Protein AF-A0A962ZQH9-F1 (afdb_monomer_lite)

pLDDT: mean 71.12, std 19.8, range [24.98, 97.38]

Foldseek 3Di:
DVVVVVPPPVLVVVVVVVVVLVVVLVPDDDPDDAQVVLVSLQVSLLVQLVVLVVLLVPDDPPSSLVSLCSNLVSLVVLLQRAKRKAAWAFFEEADDPPAQWNWDWCPDAQNWPFDFDFDQAFDWDQDQLPPPPPYPPDPPRRSRDHMIITGYGWTKTKGKDFPPDDDPDPDPPDDDDDDDPPPDDPPVPPPPPVPPVCSVVPPPPDRDIDIDGAFKTKMKMKIFTKDFCVVNVNPSVVVSVVVLVVSLVVVVVVVPCVPVSVVVVVVVVVVVVVCCVVVCVVVDDPVCVLVVVPPPPDDLVVSCVVPVDDSTIDGPPRMHMDIHIHHHWDQFAKDKDFQDADDAAEAPAAQFAFCVVCVVVRVVRIDIGDSSRADWDKAKPPHGPGTDGAPDWDKIKIKIWGQTQHDPVRDIHIDIDIHIYHYHHPDAWDKAQQPDDDDDDPDPDDDDDSDDIDTGDRNDRVPD

Sequence (464 aa):
MITRILASRGTGRLLHLVTAMLLALLTLQPALAGNDRYRQDIEQLRALHLIALPASIVTPPPFDKPAELTEYGSNIALKFVPTVVEPPPPVVVRPNNGSCAFRYMKYEHPLDPVFDVEDIFGFPLELPSDWGRLDDGAPGTGDEHAPSFFHYNSGSYVTVRRSLYEYEPDPEPWYPQQTRARLSGQEILFTNTNDRQDIIEGAYRTDTYEEFPVGTTALEWEAENKIDILFDVAFQPLIFIAEMKHAARAAAKAQKAKRFARNWGDLAVAWRRSIDQALWRAISRKSAEALGTLGLEVSADKLENATGQELTSWPTGTFNRVRQNFMVLDEIPPVVEMTQQPAPFEANTLGGEFGNRHFDELRGLLSVSDTCDRPVDIDSEPRGTRFWPVNQTTTLQWCGRDPGPNSATGGRNEACADINVQVVDTRPPLMLLPPGVNVISTAPANTLDVGRAGVFDVADPEVV

Structure (mmCIF, N/CA/C/O backbone):
data_AF-A0A962ZQH9-F1
#
_entry.id   AF-A0A962ZQH9-F1
#
loop_
_atom_site.group_PDB
_atom_site.id
_atom_site.type_symbol
_atom_site.label_atom_id
_atom_site.label_alt_id
_atom_site.label_comp_id
_atom_site.label_asym_id
_atom_site.label_entity_id
_atom_site.label_seq_id
_atom_site.pdbx_PDB_ins_code
_atom_site.Cartn_x
_atom_site.Cartn_y
_atom_site.Cartn_z
_atom_site.occupancy
_atom_site.B_iso_or_equiv
_atom_site.auth_seq_id
_atom_site.auth_comp_id
_atom_site.auth_asym_id
_atom_site.auth_atom_id
_atom_site.pdbx_PDB_model_num
ATOM 1 N N . MET A 1 1 ? 61.391 12.519 -45.607 1.00 37.19 1 MET A N 1
ATOM 2 C CA . MET A 1 1 ? 61.826 11.363 -44.781 1.00 37.19 1 MET A CA 1
ATOM 3 C C . MET A 1 1 ? 61.291 11.424 -43.341 1.00 37.19 1 MET A C 1
ATOM 5 O O . MET A 1 1 ? 61.086 10.372 -42.757 1.00 37.19 1 MET A O 1
ATOM 9 N N . ILE A 1 2 ? 60.951 12.608 -42.808 1.00 29.58 2 ILE A N 1
ATOM 10 C CA . ILE A 1 2 ? 60.372 12.795 -41.458 1.00 29.58 2 ILE A CA 1
ATOM 11 C C . ILE A 1 2 ? 58.874 12.408 -41.372 1.00 29.58 2 ILE A C 1
ATOM 13 O O . ILE A 1 2 ? 58.425 11.886 -40.359 1.00 29.58 2 ILE A O 1
ATOM 17 N N . THR A 1 3 ? 58.117 12.482 -42.469 1.00 31.69 3 THR A N 1
ATOM 18 C CA . THR A 1 3 ? 56.698 12.065 -42.543 1.00 31.69 3 THR A CA 1
ATOM 19 C C . THR A 1 3 ? 56.461 10.547 -42.551 1.00 31.69 3 THR A C 1
ATOM 21 O O . THR A 1 3 ? 55.335 10.101 -42.365 1.00 31.69 3 THR A O 1
ATOM 24 N N . ARG A 1 4 ? 57.503 9.718 -42.728 1.00 36.34 4 ARG A N 1
ATOM 25 C CA . ARG A 1 4 ? 57.382 8.243 -42.719 1.00 36.34 4 ARG A CA 1
ATOM 26 C C . ARG A 1 4 ? 57.595 7.602 -41.345 1.00 36.34 4 ARG A C 1
ATOM 28 O O . ARG A 1 4 ? 57.274 6.429 -41.183 1.00 36.34 4 ARG A O 1
ATOM 35 N N . ILE A 1 5 ? 58.104 8.348 -40.363 1.00 35.34 5 ILE A N 1
ATOM 36 C CA . ILE A 1 5 ? 58.405 7.818 -39.021 1.00 35.34 5 ILE A CA 1
ATOM 37 C C . ILE A 1 5 ? 57.219 8.004 -38.056 1.00 35.34 5 ILE A C 1
ATOM 39 O O . ILE A 1 5 ? 57.062 7.215 -37.128 1.00 35.34 5 ILE A O 1
ATOM 43 N N . LEU A 1 6 ? 56.307 8.944 -38.328 1.00 33.94 6 LEU A N 1
ATOM 44 C CA . LEU A 1 6 ? 55.113 9.164 -37.499 1.00 33.94 6 LEU A CA 1
ATOM 45 C C . LEU A 1 6 ? 53.958 8.179 -37.783 1.00 33.94 6 LEU A C 1
ATOM 47 O O . LEU A 1 6 ? 53.143 7.931 -36.902 1.00 33.94 6 LEU A O 1
ATOM 51 N N . ALA A 1 7 ? 53.921 7.532 -38.954 1.00 43.78 7 ALA A N 1
ATOM 52 C CA . ALA A 1 7 ? 52.800 6.668 -39.349 1.00 43.78 7 ALA A CA 1
ATOM 53 C C . ALA A 1 7 ? 52.867 5.211 -38.832 1.00 43.78 7 ALA A C 1
ATOM 55 O O . ALA A 1 7 ? 51.857 4.516 -38.867 1.00 43.78 7 ALA A O 1
ATOM 56 N N . SER A 1 8 ? 54.021 4.720 -38.352 1.00 42.66 8 SER A N 1
ATOM 57 C CA . SER A 1 8 ? 54.169 3.305 -37.932 1.00 42.66 8 SER A CA 1
ATOM 58 C C . SER A 1 8 ? 54.222 3.075 -36.418 1.00 42.66 8 SER A C 1
ATOM 60 O O . SER A 1 8 ? 54.066 1.940 -35.977 1.00 42.66 8 SER A O 1
ATOM 62 N N . ARG A 1 9 ? 54.410 4.128 -35.609 1.00 47.38 9 ARG A N 1
ATOM 63 C CA . ARG A 1 9 ? 54.442 4.034 -34.135 1.00 47.38 9 ARG A CA 1
ATOM 64 C C . ARG A 1 9 ? 53.185 4.575 -33.439 1.00 47.38 9 ARG A C 1
ATOM 66 O O . ARG A 1 9 ? 52.998 4.295 -32.259 1.00 47.38 9 ARG A O 1
ATOM 73 N N . GLY A 1 10 ? 52.325 5.315 -34.143 1.00 48.84 10 GLY A N 1
ATOM 74 C CA . GLY A 1 10 ? 51.102 5.900 -33.573 1.00 48.84 10 GLY A CA 1
ATOM 75 C C . GLY A 1 10 ? 49.907 4.941 -33.502 1.00 48.84 10 GLY A C 1
ATOM 76 O O . GLY A 1 10 ? 49.147 4.976 -32.540 1.00 48.84 10 GLY A O 1
ATOM 77 N N . THR A 1 11 ? 49.767 4.032 -34.469 1.00 50.53 11 THR A N 1
ATOM 78 C CA . THR A 1 11 ? 48.564 3.193 -34.627 1.00 50.53 11 THR A CA 1
ATOM 79 C C . THR A 1 11 ? 48.407 2.129 -33.539 1.00 50.53 11 THR A C 1
ATOM 81 O O . THR A 1 11 ? 47.304 1.920 -33.046 1.00 50.53 11 THR A O 1
ATOM 84 N N . GLY A 1 12 ? 49.504 1.503 -33.096 1.00 54.25 12 GLY A N 1
ATOM 85 C CA . GLY A 1 12 ? 49.467 0.539 -31.988 1.00 54.25 12 GLY A CA 1
ATOM 86 C C . GLY A 1 12 ? 49.140 1.182 -30.636 1.00 54.25 12 GLY A C 1
ATOM 87 O O . GLY A 1 12 ? 48.469 0.574 -29.810 1.00 54.25 12 GLY A O 1
ATOM 88 N N . ARG A 1 13 ? 49.556 2.440 -30.426 1.00 59.88 13 ARG A N 1
ATOM 89 C CA . ARG A 1 13 ? 49.249 3.186 -29.197 1.00 59.88 13 ARG A CA 1
ATOM 90 C C . ARG A 1 13 ? 47.788 3.614 -29.137 1.00 59.88 13 ARG A C 1
ATOM 92 O O . ARG A 1 13 ? 47.207 3.525 -28.066 1.00 59.88 13 ARG A O 1
ATOM 99 N N . LEU A 1 14 ? 47.199 4.019 -30.265 1.00 54.31 14 LEU A N 1
ATOM 100 C CA . LEU A 1 14 ? 45.781 4.376 -30.329 1.00 54.31 14 LEU A CA 1
ATOM 101 C C . LEU A 1 14 ? 44.891 3.158 -30.050 1.00 54.31 14 LEU A C 1
ATOM 103 O O . LEU A 1 14 ? 43.998 3.239 -29.216 1.00 54.31 14 LEU A O 1
ATOM 107 N N . LEU A 1 15 ? 45.186 2.010 -30.673 1.00 55.97 15 LEU A N 1
ATOM 108 C CA . LEU A 1 15 ? 44.431 0.780 -30.434 1.00 55.97 15 LEU A CA 1
ATOM 109 C C . LEU A 1 15 ? 44.540 0.334 -28.970 1.00 55.97 15 LEU A C 1
ATOM 111 O O . LEU A 1 15 ? 43.524 0.049 -28.354 1.00 55.97 15 LEU A O 1
ATOM 115 N N . HIS A 1 16 ? 45.742 0.341 -28.383 1.00 63.28 16 HIS A N 1
ATOM 116 C CA . HIS A 1 16 ? 45.920 0.007 -26.966 1.00 63.28 16 HIS A CA 1
ATOM 117 C C . HIS A 1 16 ? 45.280 1.021 -26.015 1.00 63.28 16 HIS A C 1
ATOM 119 O O . HIS A 1 16 ? 44.813 0.609 -24.962 1.00 63.28 16 HIS A O 1
ATOM 125 N N . LEU A 1 17 ? 45.209 2.305 -26.376 1.00 60.53 17 LEU A N 1
ATOM 126 C CA . LEU A 1 17 ? 44.474 3.313 -25.606 1.00 60.53 17 LEU A CA 1
ATOM 127 C C . LEU A 1 17 ? 42.967 3.056 -25.643 1.00 60.53 17 LEU A C 1
ATOM 129 O O . LEU A 1 17 ? 42.347 3.066 -24.589 1.00 60.53 17 LEU A O 1
ATOM 133 N N . VAL A 1 18 ? 42.396 2.749 -26.812 1.00 57.53 18 VAL A N 1
ATOM 134 C CA . VAL A 1 18 ? 40.970 2.400 -26.939 1.00 57.53 18 VAL A CA 1
ATOM 135 C C . VAL A 1 18 ? 40.659 1.106 -26.184 1.00 57.53 18 VAL A C 1
ATOM 137 O O . VAL A 1 18 ? 39.699 1.055 -25.423 1.00 57.53 18 VAL A O 1
ATOM 140 N N . THR A 1 19 ? 41.500 0.073 -26.315 1.00 63.12 19 THR A N 1
ATOM 141 C CA . THR A 1 19 ? 41.318 -1.189 -25.579 1.00 63.12 19 THR A CA 1
ATOM 142 C C . THR A 1 19 ? 41.485 -0.998 -24.072 1.00 63.12 19 THR A C 1
ATOM 144 O O . THR A 1 19 ? 40.696 -1.544 -23.313 1.00 63.12 19 THR A O 1
ATOM 147 N N . ALA A 1 20 ? 42.468 -0.213 -23.620 1.00 63.97 20 ALA A N 1
ATOM 148 C CA . ALA A 1 20 ? 42.668 0.075 -22.200 1.00 63.97 20 ALA A CA 1
ATOM 149 C C . ALA A 1 20 ? 41.550 0.951 -21.623 1.00 63.97 20 ALA A C 1
ATOM 151 O O . ALA A 1 20 ? 41.172 0.751 -20.477 1.00 63.97 20 ALA A O 1
ATOM 152 N N . MET A 1 21 ? 40.995 1.877 -22.409 1.00 62.31 21 MET A N 1
ATOM 153 C CA . MET A 1 21 ? 39.851 2.698 -22.016 1.00 62.31 21 MET A CA 1
ATOM 154 C C . MET A 1 21 ? 38.588 1.839 -21.874 1.00 62.31 21 MET A C 1
ATOM 156 O O . MET A 1 21 ? 37.932 1.919 -20.843 1.00 62.31 21 MET A O 1
ATOM 160 N N . LEU A 1 22 ? 38.315 0.943 -22.832 1.00 59.25 22 LEU A N 1
ATOM 161 C CA . LEU A 1 22 ? 37.240 -0.056 -22.736 1.00 59.25 22 LEU A CA 1
ATOM 162 C C . LEU A 1 22 ? 37.414 -0.973 -21.513 1.00 59.25 22 LEU A C 1
ATOM 164 O O . LEU A 1 22 ? 36.460 -1.212 -20.780 1.00 59.25 22 LEU A O 1
ATOM 168 N N . LEU A 1 23 ? 38.636 -1.450 -21.253 1.00 61.28 23 LEU A N 1
ATOM 169 C CA . LEU A 1 23 ? 38.935 -2.308 -20.099 1.00 61.28 23 LEU A CA 1
ATOM 170 C C . LEU A 1 23 ? 38.839 -1.553 -18.759 1.00 61.28 23 LEU A C 1
ATOM 172 O O . LEU A 1 23 ? 38.427 -2.129 -17.756 1.00 61.28 23 LEU A O 1
ATOM 176 N N . ALA A 1 24 ? 39.211 -0.271 -18.728 1.00 58.38 24 ALA A N 1
ATOM 177 C CA . ALA A 1 24 ? 39.093 0.583 -17.547 1.00 58.38 24 ALA A CA 1
ATOM 178 C C . ALA A 1 24 ? 37.627 0.923 -17.232 1.00 58.38 24 ALA A C 1
ATOM 180 O O . ALA A 1 24 ? 37.237 0.895 -16.068 1.00 58.38 24 ALA A O 1
ATOM 181 N N . LEU A 1 25 ? 36.804 1.163 -18.261 1.00 57.12 25 LEU A N 1
ATOM 182 C CA . LEU A 1 25 ? 35.353 1.349 -18.129 1.00 57.12 25 LEU A CA 1
ATOM 183 C C . LEU A 1 25 ? 34.664 0.098 -17.555 1.00 57.12 25 LEU A C 1
ATOM 185 O O . LEU A 1 25 ? 33.760 0.222 -16.740 1.00 57.12 25 LEU A O 1
ATOM 189 N N . LEU A 1 26 ? 35.150 -1.101 -17.896 1.00 57.41 26 LEU A N 1
ATOM 190 C CA . LEU A 1 26 ? 34.614 -2.380 -17.408 1.00 57.41 26 LEU A CA 1
ATOM 191 C C . LEU A 1 26 ? 35.054 -2.774 -15.982 1.00 57.41 26 LEU A C 1
ATOM 193 O O . LEU A 1 26 ? 34.497 -3.717 -15.426 1.00 57.41 26 LEU A O 1
ATOM 197 N N . THR A 1 27 ? 36.072 -2.132 -15.393 1.00 58.81 27 THR A N 1
ATOM 198 C CA . THR A 1 27 ? 36.715 -2.603 -14.140 1.00 58.81 27 THR A CA 1
ATOM 199 C C . THR A 1 27 ? 36.489 -1.699 -12.927 1.00 58.81 27 THR A C 1
ATOM 201 O O . THR A 1 27 ? 36.888 -2.054 -11.819 1.00 58.81 27 THR A O 1
ATOM 204 N N . LEU A 1 28 ? 35.825 -0.557 -13.106 1.00 48.25 28 LEU A N 1
ATOM 205 C CA . LEU A 1 28 ? 35.567 0.435 -12.062 1.00 48.25 28 LEU A CA 1
ATOM 206 C C . LEU A 1 28 ? 34.069 0.686 -11.937 1.00 48.25 28 LEU A C 1
ATOM 208 O O . LEU A 1 28 ? 33.564 1.726 -12.354 1.00 48.25 28 LEU A O 1
ATOM 212 N N . GLN A 1 29 ? 33.359 -0.260 -11.331 1.00 56.59 29 GLN A N 1
ATOM 213 C CA . GLN A 1 29 ? 32.023 0.025 -10.833 1.00 56.59 29 GLN A CA 1
ATOM 214 C C . GLN A 1 29 ? 31.900 -0.430 -9.375 1.00 56.59 29 GLN A C 1
ATOM 216 O O . GLN A 1 29 ? 32.129 -1.608 -9.081 1.00 56.59 29 GLN A O 1
ATOM 221 N N . PRO A 1 30 ? 31.591 0.487 -8.435 1.00 56.28 30 PRO A N 1
ATOM 222 C CA . PRO A 1 30 ? 31.101 0.080 -7.127 1.00 56.28 30 PRO A CA 1
ATOM 223 C C . PRO A 1 30 ? 29.804 -0.720 -7.307 1.00 56.28 30 PRO A C 1
ATOM 225 O O . PRO A 1 30 ? 29.146 -0.629 -8.342 1.00 56.28 30 PRO A O 1
ATOM 228 N N . ALA A 1 31 ? 29.430 -1.512 -6.303 1.00 58.34 31 ALA A N 1
ATOM 229 C CA . ALA A 1 31 ? 28.167 -2.243 -6.304 1.00 58.34 31 ALA A CA 1
ATOM 230 C C . ALA A 1 31 ? 26.984 -1.266 -6.154 1.00 58.34 31 ALA A C 1
ATOM 232 O O . ALA A 1 31 ? 26.411 -1.138 -5.076 1.00 58.34 31 ALA A O 1
ATOM 233 N N . LEU A 1 32 ? 26.653 -0.534 -7.219 1.00 71.38 32 LEU A N 1
ATOM 234 C CA . LEU A 1 32 ? 25.395 0.195 -7.324 1.00 71.38 32 LEU A CA 1
ATOM 235 C C . LEU A 1 32 ? 24.271 -0.809 -7.599 1.00 71.38 32 LEU A C 1
ATOM 237 O O . LEU A 1 32 ? 24.466 -1.810 -8.294 1.00 71.38 32 LEU A O 1
ATOM 241 N N . ALA A 1 33 ? 23.091 -0.542 -7.049 1.00 76.88 33 ALA A N 1
ATOM 242 C CA . ALA A 1 33 ? 21.889 -1.339 -7.257 1.00 76.88 33 ALA A CA 1
ATOM 243 C C . ALA A 1 33 ? 20.783 -0.463 -7.860 1.00 76.88 33 ALA A C 1
ATOM 245 O O . ALA A 1 33 ? 20.739 0.739 -7.614 1.00 76.88 33 ALA A O 1
ATOM 246 N N . GLY A 1 34 ? 19.895 -1.069 -8.651 1.00 89.00 34 GLY A N 1
ATOM 247 C CA . GLY A 1 34 ? 18.752 -0.379 -9.253 1.00 89.00 34 GLY A CA 1
ATOM 248 C C . GLY A 1 34 ? 19.142 0.736 -10.231 1.00 89.00 34 GLY A C 1
ATOM 249 O O . GLY A 1 34 ? 20.111 0.615 -10.982 1.00 89.00 34 GLY A O 1
ATOM 250 N N . ASN A 1 35 ? 18.371 1.825 -10.209 1.00 91.44 35 ASN A N 1
ATOM 251 C CA . ASN A 1 35 ? 18.458 2.934 -11.162 1.00 91.44 35 ASN A CA 1
ATOM 252 C C . ASN A 1 35 ? 19.827 3.615 -11.229 1.00 91.44 35 ASN A C 1
ATOM 254 O O . ASN A 1 35 ? 20.255 3.981 -12.320 1.00 91.44 35 ASN A O 1
ATOM 258 N N . ASP A 1 36 ? 20.533 3.760 -10.106 1.00 90.88 36 ASP A N 1
ATOM 259 C CA . ASP A 1 36 ? 21.842 4.428 -10.087 1.00 90.88 36 ASP A CA 1
ATOM 260 C C . ASP A 1 36 ? 22.872 3.673 -10.930 1.00 90.88 36 ASP A C 1
ATOM 262 O O . ASP A 1 36 ? 23.673 4.277 -11.649 1.00 90.88 36 ASP A O 1
ATOM 266 N N . ARG A 1 37 ? 22.808 2.336 -10.895 1.00 89.31 37 ARG A N 1
ATOM 267 C CA . ARG A 1 37 ? 23.650 1.481 -11.731 1.00 89.31 37 ARG A CA 1
ATOM 268 C C . ARG A 1 37 ? 23.309 1.656 -13.205 1.00 89.31 37 ARG A C 1
ATOM 270 O O . ARG A 1 37 ? 24.207 1.892 -14.006 1.00 89.31 37 ARG A O 1
ATOM 277 N N . TYR A 1 38 ? 22.024 1.581 -13.553 1.00 90.88 38 TYR A N 1
ATOM 278 C CA . TYR A 1 38 ? 21.580 1.730 -14.940 1.00 90.88 38 TYR A CA 1
ATOM 279 C C . TYR A 1 38 ? 21.940 3.106 -15.501 1.00 90.88 38 TYR A C 1
ATOM 281 O O . TYR A 1 38 ? 22.443 3.200 -16.616 1.00 90.88 38 TYR A O 1
ATOM 289 N N . ARG A 1 39 ? 21.797 4.170 -14.702 1.00 90.94 39 ARG A N 1
ATOM 290 C CA . ARG A 1 39 ? 22.208 5.527 -15.079 1.00 90.94 39 ARG A CA 1
ATOM 291 C C . ARG A 1 39 ? 23.710 5.603 -15.360 1.00 90.94 39 ARG A C 1
ATOM 293 O O . ARG A 1 39 ? 24.110 6.191 -16.362 1.00 90.94 39 ARG A O 1
ATOM 300 N N . GLN A 1 40 ? 24.540 4.989 -14.514 1.00 89.19 40 GLN A N 1
ATOM 301 C CA . GLN A 1 40 ? 25.986 4.932 -14.739 1.00 89.19 40 GLN A CA 1
ATOM 302 C C . GLN A 1 40 ? 26.338 4.153 -16.016 1.00 89.19 40 GLN A C 1
ATOM 304 O O . GLN A 1 40 ? 27.163 4.626 -16.800 1.00 89.19 40 GLN A O 1
ATOM 309 N N . ASP A 1 41 ? 25.714 2.993 -16.234 1.00 88.00 41 ASP A N 1
ATOM 310 C CA . ASP A 1 41 ? 25.924 2.156 -17.422 1.00 88.00 41 ASP A CA 1
ATOM 311 C C . ASP A 1 41 ? 25.536 2.906 -18.709 1.00 88.00 41 ASP A C 1
ATOM 313 O O . ASP A 1 41 ? 26.308 2.928 -19.675 1.00 88.00 41 ASP A O 1
ATOM 317 N N . ILE A 1 42 ? 24.385 3.592 -18.697 1.00 89.50 42 ILE A N 1
ATOM 318 C CA . ILE A 1 42 ? 23.919 4.438 -19.805 1.00 89.50 42 ILE A CA 1
ATOM 319 C C . ILE A 1 42 ? 24.921 5.563 -20.077 1.00 89.50 42 ILE A C 1
ATOM 321 O O . ILE A 1 42 ? 25.354 5.717 -21.215 1.00 89.50 42 ILE A O 1
ATOM 325 N N . GLU A 1 43 ? 25.349 6.323 -19.064 1.00 88.88 43 GLU A N 1
ATOM 326 C CA . GLU A 1 43 ? 26.282 7.445 -19.259 1.00 88.88 43 GLU A CA 1
ATOM 327 C C . GLU A 1 43 ? 27.664 6.992 -19.756 1.00 88.88 43 GLU A C 1
ATOM 329 O O . GLU A 1 43 ? 28.278 7.654 -20.597 1.00 88.88 43 GLU A O 1
ATOM 334 N N . GLN A 1 44 ? 28.158 5.840 -19.295 1.00 88.25 44 GLN A N 1
ATOM 335 C CA . GLN A 1 44 ? 29.426 5.277 -19.767 1.00 88.25 44 GLN A CA 1
ATOM 336 C C . GLN A 1 44 ? 29.362 4.874 -21.242 1.00 88.25 44 GLN A C 1
ATOM 338 O O . GLN A 1 44 ? 30.255 5.225 -22.023 1.00 88.25 44 GLN A O 1
ATOM 343 N N . LEU A 1 45 ? 28.310 4.154 -21.639 1.00 88.00 45 LEU A N 1
ATOM 344 C CA . LEU A 1 45 ? 28.127 3.743 -23.028 1.00 88.00 45 LEU A CA 1
ATOM 345 C C . LEU A 1 45 ? 27.798 4.931 -23.936 1.00 88.00 45 LEU A C 1
ATOM 347 O O . LEU A 1 45 ? 28.303 4.994 -25.056 1.00 88.00 45 LEU A O 1
ATOM 351 N N . ARG A 1 46 ? 27.041 5.912 -23.439 1.00 87.31 46 ARG A N 1
ATOM 352 C CA . ARG A 1 46 ? 26.786 7.186 -24.115 1.00 87.31 46 ARG A CA 1
ATOM 353 C C . ARG A 1 46 ? 28.076 7.953 -24.368 1.00 87.31 46 ARG A C 1
ATOM 355 O O . ARG A 1 46 ? 28.303 8.399 -25.488 1.00 87.31 46 ARG A O 1
ATOM 362 N N . ALA A 1 47 ? 28.939 8.103 -23.364 1.00 87.31 47 ALA A N 1
ATOM 363 C CA . ALA A 1 47 ? 30.223 8.780 -23.533 1.00 87.31 47 ALA A CA 1
ATOM 364 C C . ALA A 1 47 ? 31.089 8.071 -24.584 1.00 87.31 47 ALA A C 1
ATOM 366 O O . ALA A 1 47 ? 31.709 8.723 -25.426 1.00 87.31 47 ALA A O 1
ATOM 367 N N . LEU A 1 48 ? 31.092 6.735 -24.573 1.00 85.75 48 LEU A N 1
ATOM 368 C CA . LEU A 1 48 ? 31.785 5.935 -25.578 1.00 85.75 48 LEU A CA 1
ATOM 369 C C . LEU A 1 48 ? 31.211 6.172 -26.984 1.00 85.75 48 LEU A C 1
ATOM 371 O O . LEU A 1 48 ? 31.981 6.412 -27.915 1.00 85.75 48 LEU A O 1
ATOM 375 N N . HIS A 1 49 ? 29.884 6.168 -27.123 1.00 84.50 49 HIS A N 1
ATOM 376 C CA . HIS A 1 49 ? 29.181 6.434 -28.377 1.00 84.50 49 HIS A CA 1
ATOM 377 C C . HIS A 1 49 ? 29.482 7.844 -28.914 1.00 84.50 49 HIS A C 1
ATOM 379 O O . HIS A 1 49 ? 29.926 7.995 -30.052 1.00 84.50 49 HIS A O 1
ATOM 385 N N . LEU A 1 50 ? 29.357 8.873 -28.069 1.00 83.75 50 LEU A N 1
ATOM 386 C CA . LEU A 1 50 ? 29.603 10.278 -28.418 1.00 83.75 50 LEU A CA 1
ATOM 387 C C . LEU A 1 50 ? 31.062 10.581 -28.778 1.00 83.75 50 LEU A C 1
ATOM 389 O O . LEU A 1 50 ? 31.311 11.517 -29.533 1.00 83.75 50 LEU A O 1
ATOM 393 N N . ILE A 1 51 ? 32.034 9.829 -28.252 1.00 85.44 51 ILE A N 1
ATOM 394 C CA . ILE A 1 51 ? 33.446 9.947 -28.654 1.00 85.44 51 ILE A CA 1
ATOM 395 C C . ILE A 1 51 ? 33.693 9.207 -29.974 1.00 85.44 51 ILE A C 1
ATOM 397 O O . ILE A 1 51 ? 34.449 9.686 -30.824 1.00 85.44 51 ILE A O 1
ATOM 401 N N . ALA A 1 52 ? 33.071 8.040 -30.148 1.00 84.56 52 ALA A N 1
ATOM 402 C CA . ALA A 1 52 ? 33.257 7.193 -31.317 1.00 84.56 52 ALA A CA 1
ATOM 403 C C . ALA A 1 52 ? 32.634 7.790 -32.589 1.00 84.56 52 ALA A C 1
ATOM 405 O O . ALA A 1 52 ? 33.275 7.753 -33.637 1.00 84.56 52 ALA A O 1
ATOM 406 N N . LEU A 1 53 ? 31.456 8.410 -32.487 1.00 83.62 53 LEU A N 1
ATOM 407 C CA . LEU A 1 53 ? 30.727 9.007 -33.610 1.00 83.62 53 LEU A CA 1
ATOM 408 C C . LEU A 1 53 ? 31.511 10.106 -34.370 1.00 83.62 53 LEU A C 1
ATOM 410 O O . LEU A 1 53 ? 31.676 10.015 -35.583 1.00 83.62 53 LEU A O 1
ATOM 414 N N . PRO A 1 54 ? 32.062 11.159 -33.739 1.00 77.38 54 PRO A N 1
ATOM 415 C CA . PRO A 1 54 ? 32.867 12.133 -34.471 1.00 77.38 54 PRO A CA 1
ATOM 416 C C . PRO A 1 54 ? 34.173 11.510 -34.970 1.00 77.38 54 PRO A C 1
ATOM 418 O O . PRO A 1 54 ? 34.649 11.872 -36.046 1.00 77.38 54 PRO A O 1
ATOM 421 N N . ALA A 1 55 ? 34.753 10.564 -34.220 1.00 78.69 55 ALA A N 1
ATOM 422 C CA . ALA A 1 55 ? 35.969 9.872 -34.627 1.00 78.69 55 ALA A CA 1
ATOM 423 C C . ALA A 1 55 ? 35.758 9.010 -35.884 1.00 78.69 55 ALA A C 1
ATOM 425 O O . ALA A 1 55 ? 36.677 8.953 -36.707 1.00 78.69 55 ALA A O 1
ATOM 426 N N . SER A 1 56 ? 34.581 8.398 -36.067 1.00 77.88 56 SER A N 1
ATOM 427 C CA . SER A 1 56 ? 34.237 7.659 -37.288 1.00 77.88 56 SER A CA 1
ATOM 428 C C . SER A 1 56 ? 34.118 8.590 -38.494 1.00 77.88 56 SER A C 1
ATOM 430 O O . SER A 1 56 ? 34.643 8.275 -39.557 1.00 77.88 56 SER A O 1
ATOM 432 N N . ILE A 1 57 ? 33.556 9.788 -38.313 1.00 78.69 57 ILE A N 1
ATOM 433 C CA . ILE A 1 57 ? 33.364 10.767 -39.396 1.00 78.69 57 ILE A CA 1
ATOM 434 C C . ILE A 1 57 ? 34.683 11.423 -39.845 1.00 78.69 57 ILE A C 1
ATOM 436 O O . ILE A 1 57 ? 34.910 11.616 -41.041 1.00 78.69 57 ILE A O 1
ATOM 440 N N . VAL A 1 58 ? 35.555 11.820 -38.909 1.00 78.94 58 VAL A N 1
ATOM 441 C CA . VAL A 1 58 ? 36.753 12.625 -39.248 1.00 78.94 58 VAL A CA 1
ATOM 442 C C . VAL A 1 58 ? 37.965 11.790 -39.650 1.00 78.94 58 VAL A C 1
ATOM 444 O O . VAL A 1 58 ? 38.912 12.315 -40.246 1.00 78.94 58 VAL A O 1
ATOM 447 N N . THR A 1 59 ? 37.982 10.505 -39.300 1.00 76.00 59 THR A N 1
ATOM 448 C CA . THR A 1 59 ? 39.142 9.654 -39.552 1.00 76.00 59 THR A CA 1
ATOM 449 C C . THR A 1 59 ? 39.088 9.109 -40.982 1.00 76.00 59 THR A C 1
ATOM 451 O O . THR A 1 59 ? 38.083 8.541 -41.385 1.00 76.00 59 THR A O 1
ATOM 454 N N . PRO A 1 60 ? 40.152 9.241 -41.797 1.00 76.69 60 PRO A N 1
ATOM 455 C CA . PRO A 1 60 ? 40.117 8.724 -43.157 1.00 76.69 60 PRO A CA 1
ATOM 456 C C . PRO A 1 60 ? 40.116 7.185 -43.164 1.00 76.69 60 PRO A C 1
ATOM 458 O O . PRO A 1 60 ? 40.863 6.563 -42.392 1.00 76.69 60 PRO A O 1
ATOM 461 N N . PRO A 1 61 ? 39.393 6.555 -44.105 1.00 76.06 61 PRO A N 1
ATOM 462 C CA . PRO A 1 61 ? 39.459 5.116 -44.298 1.00 76.06 61 PRO A CA 1
ATOM 463 C C . PRO A 1 61 ? 40.901 4.628 -44.517 1.00 76.06 61 PRO A C 1
ATOM 465 O O . PRO A 1 61 ? 41.655 5.262 -45.268 1.00 76.06 61 PRO A O 1
ATOM 468 N N . PRO A 1 62 ? 41.328 3.496 -43.919 1.00 72.31 62 PRO A N 1
ATOM 469 C CA . PRO A 1 62 ? 40.549 2.517 -43.141 1.00 72.31 62 PRO A CA 1
ATOM 470 C C . PRO A 1 62 ? 40.650 2.695 -41.609 1.00 72.31 62 PRO A C 1
ATOM 472 O O . PRO A 1 62 ? 40.469 1.729 -40.865 1.00 72.31 62 PRO A O 1
ATOM 475 N N . PHE A 1 63 ? 41.086 3.862 -41.129 1.00 73.62 63 PHE A N 1
ATOM 476 C CA . PHE A 1 63 ? 41.328 4.092 -39.700 1.00 73.62 63 PHE A CA 1
ATOM 477 C C . PHE A 1 63 ? 40.060 4.519 -38.933 1.00 73.62 63 PHE A C 1
ATOM 479 O O . PHE A 1 63 ? 40.085 4.518 -37.707 1.00 73.62 63 PHE A O 1
ATOM 486 N N . ASP A 1 64 ? 38.981 4.833 -39.651 1.00 75.06 64 ASP A N 1
ATOM 487 C CA . ASP A 1 64 ? 37.592 5.038 -39.201 1.00 75.06 64 ASP A CA 1
ATOM 488 C C . ASP A 1 64 ? 36.959 3.783 -38.581 1.00 75.06 64 ASP A C 1
ATOM 490 O O . ASP A 1 64 ? 36.217 3.871 -37.605 1.00 75.06 64 ASP A O 1
ATOM 494 N N . LYS A 1 65 ? 37.297 2.592 -39.092 1.00 77.38 65 LYS A N 1
ATOM 495 C CA . LYS A 1 65 ? 36.597 1.336 -38.758 1.00 77.38 65 LYS A CA 1
ATOM 496 C C . LYS A 1 65 ? 36.560 0.957 -37.272 1.00 77.38 65 LYS A C 1
ATOM 498 O O . LYS A 1 65 ? 35.519 0.480 -36.827 1.00 77.38 65 LYS A O 1
ATOM 503 N N . PRO A 1 66 ? 37.624 1.144 -36.468 1.00 78.75 66 PRO A N 1
ATOM 504 C CA . PRO A 1 66 ? 37.533 0.936 -35.025 1.00 78.75 66 PRO A CA 1
ATOM 505 C C . PRO A 1 66 ? 36.550 1.892 -34.340 1.00 78.75 66 PRO A C 1
ATOM 507 O O . PRO A 1 66 ? 35.888 1.482 -33.390 1.00 78.75 66 PRO A O 1
ATOM 510 N N . ALA A 1 67 ? 36.458 3.141 -34.807 1.00 78.38 67 ALA A N 1
ATOM 511 C CA . ALA A 1 67 ? 35.532 4.122 -34.260 1.00 78.38 67 ALA A CA 1
ATOM 512 C C . ALA A 1 67 ? 34.087 3.771 -34.640 1.00 78.38 67 ALA A C 1
ATOM 514 O O . ALA A 1 67 ? 33.262 3.669 -33.745 1.00 78.38 67 ALA A O 1
ATOM 515 N N . GLU A 1 68 ? 33.812 3.432 -35.903 1.00 79.81 68 GLU A N 1
ATOM 516 C CA . GLU A 1 68 ? 32.485 2.949 -36.339 1.00 79.81 68 GLU A CA 1
ATOM 517 C C . GLU A 1 68 ? 32.036 1.698 -35.575 1.00 79.81 68 GLU A C 1
ATOM 519 O O . GLU A 1 68 ? 30.905 1.611 -35.112 1.00 79.81 68 GLU A O 1
ATOM 524 N N . LEU A 1 69 ? 32.931 0.719 -35.395 1.00 80.00 69 LEU A N 1
ATOM 525 C CA . LEU A 1 69 ? 32.603 -0.494 -34.646 1.00 80.00 69 LEU A CA 1
ATOM 526 C C . LEU A 1 69 ? 32.306 -0.188 -33.171 1.00 80.00 69 LEU A C 1
ATOM 528 O O . LEU A 1 69 ? 31.462 -0.844 -32.565 1.00 80.00 69 LEU A O 1
ATOM 532 N N . THR A 1 70 ? 33.009 0.787 -32.594 1.00 81.06 70 THR A N 1
ATOM 533 C CA . THR A 1 70 ? 32.792 1.223 -31.209 1.00 81.06 70 THR A CA 1
ATOM 534 C C . THR A 1 70 ? 31.479 1.990 -31.079 1.00 81.06 70 THR A C 1
ATOM 536 O O . THR A 1 70 ? 30.728 1.749 -30.139 1.00 81.06 70 THR A O 1
ATOM 539 N N . GLU A 1 71 ? 31.172 2.870 -32.030 1.00 84.44 71 GLU A N 1
ATOM 540 C CA . GLU A 1 71 ? 29.909 3.606 -32.119 1.00 84.44 71 GLU A CA 1
ATOM 541 C C . GLU A 1 71 ? 28.723 2.638 -32.236 1.00 84.44 71 GLU A C 1
ATOM 543 O O . GLU A 1 71 ? 27.815 2.677 -31.407 1.00 84.44 71 GLU A O 1
ATOM 548 N N . TYR A 1 72 ? 28.783 1.711 -33.195 1.00 81.12 72 TYR A N 1
ATOM 549 C CA . TYR A 1 72 ? 27.777 0.670 -33.392 1.00 81.12 72 TYR A CA 1
ATOM 550 C C . TYR A 1 72 ? 27.635 -0.225 -32.156 1.00 81.12 72 TYR A C 1
ATOM 552 O O . TYR A 1 72 ? 26.540 -0.439 -31.645 1.00 81.12 72 TYR A O 1
ATOM 560 N N . GLY A 1 73 ? 28.756 -0.738 -31.643 1.00 79.81 73 GLY A N 1
ATOM 561 C CA . GLY A 1 73 ? 28.759 -1.641 -30.496 1.00 79.81 73 GLY A CA 1
ATOM 562 C C . GLY A 1 73 ? 28.217 -0.986 -29.228 1.00 79.81 73 GLY A C 1
ATOM 563 O O . GLY A 1 73 ? 27.478 -1.630 -28.489 1.00 79.81 73 GLY A O 1
ATOM 564 N N . SER A 1 74 ? 28.544 0.287 -28.991 1.00 82.06 74 SER A N 1
ATOM 565 C CA . SER A 1 74 ? 28.003 1.053 -27.862 1.00 82.06 74 SER A CA 1
ATOM 566 C C . SER A 1 74 ? 26.516 1.355 -28.030 1.00 82.06 74 SER A C 1
ATOM 568 O O . SER A 1 74 ? 25.785 1.197 -27.060 1.00 82.06 74 SER A O 1
ATOM 570 N N . ASN A 1 75 ? 26.049 1.678 -29.243 1.00 83.44 75 ASN A N 1
ATOM 571 C CA . ASN A 1 75 ? 24.623 1.846 -29.538 1.00 83.44 75 ASN A CA 1
ATOM 572 C C . ASN A 1 75 ? 23.818 0.568 -29.240 1.00 83.44 75 ASN A C 1
ATOM 574 O O . ASN A 1 75 ? 22.824 0.593 -28.520 1.00 83.44 75 ASN A O 1
ATOM 578 N N . ILE A 1 76 ? 24.286 -0.582 -29.733 1.00 81.06 76 ILE A N 1
ATOM 579 C CA . ILE A 1 76 ? 23.637 -1.866 -29.446 1.00 81.06 76 ILE A CA 1
ATOM 580 C C . ILE A 1 76 ? 23.712 -2.193 -27.953 1.00 81.06 76 ILE A C 1
ATOM 582 O O . ILE A 1 76 ? 22.722 -2.632 -27.379 1.00 81.06 76 ILE A O 1
ATOM 586 N N . ALA A 1 77 ? 24.854 -1.961 -27.300 1.00 82.44 77 ALA A N 1
ATOM 587 C CA . ALA A 1 77 ? 24.991 -2.206 -25.867 1.00 82.44 77 ALA A CA 1
ATOM 588 C C . ALA A 1 77 ? 24.012 -1.359 -25.037 1.00 82.44 77 ALA A C 1
ATOM 590 O O . ALA A 1 77 ? 23.417 -1.892 -24.104 1.00 82.44 77 ALA A O 1
ATOM 591 N N . LEU A 1 78 ? 23.792 -0.090 -25.405 1.00 84.12 78 LEU A N 1
ATOM 592 C CA . LEU A 1 78 ? 22.821 0.799 -24.754 1.00 84.12 78 LEU A CA 1
ATOM 593 C C . LEU A 1 78 ? 21.411 0.205 -24.760 1.00 84.12 78 LEU A C 1
ATOM 595 O O . LEU A 1 78 ? 20.727 0.249 -23.740 1.00 84.12 78 LEU A O 1
ATOM 599 N N . LYS A 1 79 ? 21.005 -0.440 -25.859 1.00 82.75 79 LYS A N 1
ATOM 600 C CA . LYS A 1 79 ? 19.688 -1.094 -25.991 1.00 82.75 79 LYS A CA 1
ATOM 601 C C . LYS A 1 79 ? 19.479 -2.242 -25.010 1.00 82.75 79 LYS A C 1
ATOM 603 O O . LYS A 1 79 ? 18.343 -2.534 -24.638 1.00 82.75 79 LYS A O 1
ATOM 608 N N . PHE A 1 80 ? 20.565 -2.844 -24.531 1.00 84.81 80 PHE A N 1
ATOM 609 C CA . PHE A 1 80 ? 20.539 -3.906 -23.528 1.00 84.81 80 PHE A CA 1
ATOM 610 C C . PHE A 1 80 ? 20.753 -3.417 -22.089 1.00 84.81 80 PHE A C 1
ATOM 612 O O . PHE A 1 80 ? 20.722 -4.248 -21.180 1.00 84.81 80 PHE A O 1
ATOM 619 N N . VAL A 1 81 ? 20.933 -2.111 -21.856 1.00 86.75 81 VAL A N 1
ATOM 620 C CA . VAL A 1 81 ? 20.934 -1.531 -20.503 1.00 86.75 81 VAL A CA 1
ATOM 621 C C . VAL A 1 81 ? 19.516 -1.094 -20.142 1.00 86.75 81 VAL A C 1
ATOM 623 O O . VAL A 1 81 ? 18.972 -0.273 -20.878 1.00 86.75 81 VAL A O 1
ATOM 626 N N . PRO A 1 82 ? 18.908 -1.595 -19.049 1.00 90.31 82 PRO A N 1
ATOM 627 C CA . PRO A 1 82 ? 17.543 -1.228 -18.680 1.00 90.31 82 PRO A CA 1
ATOM 628 C C . PRO A 1 82 ? 17.341 0.286 -18.562 1.00 90.31 82 PRO A C 1
ATOM 630 O O . PRO A 1 82 ? 18.207 0.992 -18.045 1.00 90.31 82 PRO A O 1
ATOM 633 N N . THR A 1 83 ? 16.183 0.772 -19.005 1.00 87.75 83 THR A N 1
ATOM 634 C CA . THR A 1 83 ? 15.765 2.167 -18.807 1.00 87.75 83 THR A CA 1
ATOM 635 C C . THR A 1 83 ? 15.690 2.520 -17.333 1.00 87.75 83 THR A C 1
ATOM 637 O O . THR A 1 83 ? 15.181 1.756 -16.517 1.00 87.75 83 THR A O 1
ATOM 640 N N . VAL A 1 84 ? 16.199 3.695 -16.972 1.00 90.19 84 VAL A N 1
ATOM 641 C CA . VAL A 1 84 ? 16.015 4.247 -15.630 1.00 90.19 84 VAL A CA 1
ATOM 642 C C . VAL A 1 84 ? 14.570 4.717 -15.519 1.00 90.19 84 VAL A C 1
ATOM 644 O O . VAL A 1 84 ? 14.128 5.523 -16.333 1.00 90.19 84 VAL A O 1
ATOM 647 N N . VAL A 1 85 ? 13.852 4.200 -14.522 1.00 88.44 85 VAL A N 1
ATOM 648 C CA . VAL A 1 85 ? 12.444 4.526 -14.265 1.00 88.44 85 VAL A CA 1
ATOM 649 C C . VAL A 1 85 ? 12.336 5.127 -12.882 1.00 88.44 85 VAL A C 1
ATOM 651 O O . VAL A 1 85 ? 12.547 4.427 -11.894 1.00 88.44 85 VAL A O 1
ATOM 654 N N . GLU A 1 86 ? 12.010 6.404 -12.780 1.00 89.56 86 GLU A N 1
ATOM 655 C CA . GLU A 1 86 ? 11.733 7.037 -11.496 1.00 89.56 86 GLU A CA 1
ATOM 656 C C . GLU A 1 86 ? 10.220 7.198 -11.372 1.00 89.56 86 GLU A C 1
ATOM 658 O O . GLU A 1 86 ? 9.639 8.016 -12.089 1.00 89.56 86 GLU A O 1
ATOM 663 N N . PRO A 1 87 ? 9.554 6.396 -10.520 1.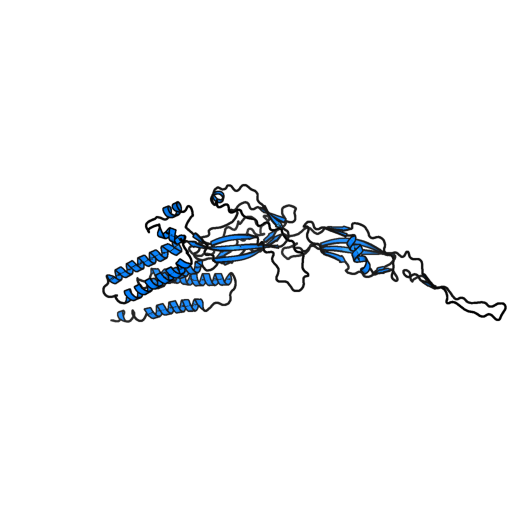00 86.00 87 PRO A N 1
ATOM 664 C CA . PRO A 1 87 ? 8.126 6.544 -10.324 1.00 86.00 87 PRO A CA 1
ATOM 665 C C . PRO A 1 87 ? 7.838 7.909 -9.694 1.00 86.00 87 PRO A C 1
ATOM 667 O O . PRO A 1 87 ? 8.697 8.465 -8.996 1.00 86.00 87 PRO A O 1
ATOM 670 N N . PRO A 1 88 ? 6.619 8.430 -9.868 1.00 84.25 88 PRO A N 1
ATOM 671 C CA . PRO A 1 88 ? 6.229 9.631 -9.165 1.00 84.25 88 PRO A CA 1
ATOM 672 C C . PRO A 1 88 ? 6.161 9.385 -7.648 1.00 84.25 88 PRO A C 1
ATOM 674 O O . PRO A 1 88 ? 6.189 8.232 -7.192 1.00 84.25 88 PRO A O 1
ATOM 677 N N . PRO A 1 89 ? 6.088 10.454 -6.832 1.00 86.31 89 PRO A N 1
ATOM 678 C CA . PRO A 1 89 ? 5.938 10.325 -5.388 1.00 86.31 89 PRO A CA 1
ATOM 679 C C . PRO A 1 89 ? 4.739 9.443 -5.004 1.00 86.31 89 PRO A C 1
ATOM 681 O O . PRO A 1 89 ? 3.797 9.309 -5.789 1.00 86.31 89 PRO A O 1
ATOM 684 N N . PRO A 1 90 ? 4.740 8.825 -3.809 1.00 86.94 90 PRO A N 1
ATOM 685 C CA . PRO A 1 90 ? 3.597 8.056 -3.334 1.00 86.94 90 PRO A CA 1
ATOM 686 C C . PRO A 1 90 ? 2.301 8.863 -3.408 1.00 86.94 90 PRO A C 1
ATOM 688 O O . PRO A 1 90 ? 2.267 10.024 -2.999 1.00 86.94 90 PRO A O 1
ATOM 691 N N . VAL A 1 91 ? 1.244 8.228 -3.904 1.00 85.88 91 VAL A N 1
ATOM 692 C CA . VAL A 1 91 ? -0.074 8.853 -4.044 1.00 85.88 91 VAL A CA 1
ATOM 693 C C . VAL A 1 91 ? -0.916 8.484 -2.833 1.00 85.88 91 VAL A C 1
ATOM 695 O O . VAL A 1 91 ? -0.952 7.320 -2.428 1.00 85.88 91 VAL A O 1
ATOM 698 N N . VAL A 1 92 ? -1.581 9.478 -2.245 1.00 88.00 92 VAL A N 1
ATOM 699 C CA . VAL A 1 92 ? -2.480 9.301 -1.103 1.00 88.00 92 VAL A CA 1
ATOM 700 C C . VAL A 1 92 ? -3.831 9.891 -1.467 1.00 88.00 92 VAL A C 1
ATOM 702 O O . VAL A 1 92 ? -3.938 11.092 -1.698 1.00 88.00 92 VAL A O 1
ATOM 705 N N . VAL A 1 93 ? -4.858 9.048 -1.501 1.00 89.38 93 VAL A N 1
ATOM 706 C CA . VAL A 1 93 ? -6.217 9.429 -1.893 1.00 89.38 93 VAL A CA 1
ATOM 707 C C . VAL A 1 93 ? -7.234 9.038 -0.834 1.00 89.38 93 VAL A C 1
ATOM 709 O O . VAL A 1 93 ? -7.009 8.156 -0.003 1.00 89.38 93 VAL A O 1
ATOM 712 N N . ARG A 1 94 ? -8.392 9.692 -0.891 1.00 91.19 94 ARG A N 1
ATOM 713 C CA . ARG A 1 94 ? -9.570 9.351 -0.092 1.00 91.19 94 ARG A CA 1
ATOM 714 C C . ARG A 1 94 ? -10.557 8.535 -0.921 1.00 91.19 94 ARG A C 1
ATOM 716 O O . ARG A 1 94 ? -10.642 8.763 -2.127 1.00 91.19 94 ARG A O 1
ATOM 723 N N . PRO A 1 95 ? -11.344 7.637 -0.311 1.00 91.31 95 PRO A N 1
ATOM 724 C CA . PRO A 1 95 ? -12.415 6.944 -1.014 1.00 91.31 95 PRO A CA 1
ATOM 725 C C . PRO A 1 95 ? -13.393 7.942 -1.656 1.00 91.31 95 PRO A C 1
ATOM 727 O O . PRO A 1 95 ? -13.811 8.909 -1.020 1.00 91.31 95 PRO A O 1
ATOM 730 N N . ASN A 1 96 ? -13.764 7.724 -2.920 1.00 89.00 96 ASN A N 1
ATOM 731 C CA . ASN A 1 96 ? -14.508 8.705 -3.731 1.00 89.00 96 ASN A CA 1
ATOM 732 C C . ASN A 1 96 ? -15.931 8.258 -4.117 1.00 89.00 96 ASN A C 1
ATOM 734 O O . ASN A 1 96 ? -16.641 8.975 -4.819 1.00 89.00 96 ASN A O 1
ATOM 738 N N . ASN A 1 97 ? -16.366 7.076 -3.681 1.00 84.38 97 ASN A N 1
ATOM 739 C CA . ASN A 1 97 ? -17.619 6.455 -4.124 1.00 84.38 97 ASN A CA 1
ATOM 740 C C . ASN A 1 97 ? -18.586 6.122 -2.970 1.00 84.38 97 ASN A C 1
ATOM 742 O O . ASN A 1 97 ? -19.535 5.363 -3.169 1.00 84.38 97 ASN A O 1
ATOM 746 N N . GLY A 1 98 ? -18.338 6.655 -1.768 1.00 81.44 98 GLY A N 1
ATOM 747 C CA . GLY A 1 98 ? -19.113 6.340 -0.561 1.00 81.44 98 GLY A CA 1
ATOM 748 C C . GLY A 1 98 ? -18.936 4.903 -0.050 1.00 81.44 98 GLY A C 1
ATOM 749 O O . GLY A 1 98 ? -19.642 4.502 0.869 1.00 81.44 98 GLY A O 1
ATOM 750 N N . SER A 1 99 ? -18.017 4.133 -0.637 1.00 84.50 99 SER A N 1
ATOM 751 C CA . SER A 1 99 ? -17.541 2.847 -0.124 1.00 84.50 99 SER A CA 1
ATOM 752 C C . SER A 1 99 ? -16.088 2.983 0.335 1.00 84.50 99 SER A C 1
ATOM 754 O O . SER A 1 99 ? -15.455 4.006 0.090 1.00 84.50 99 SER A O 1
ATOM 756 N N . CYS A 1 100 ? -15.531 1.942 0.946 1.00 89.81 100 CYS A N 1
ATOM 757 C CA . CYS A 1 100 ? -14.131 1.891 1.374 1.00 89.81 100 CYS A CA 1
ATOM 758 C C . CYS A 1 100 ? -13.160 1.544 0.243 1.00 89.81 100 CYS A C 1
ATOM 760 O O . CYS A 1 100 ? -12.275 0.693 0.377 1.00 89.81 100 CYS A O 1
ATOM 762 N N . ALA A 1 101 ? -13.355 2.194 -0.898 1.00 90.56 101 ALA A N 1
ATOM 763 C CA . ALA A 1 101 ? -12.512 2.047 -2.062 1.00 90.56 101 ALA A CA 1
ATOM 764 C C . ALA A 1 101 ? -12.419 3.365 -2.831 1.00 90.56 101 ALA A C 1
ATOM 766 O O . ALA A 1 101 ? -13.361 4.157 -2.896 1.00 90.56 101 ALA A O 1
ATOM 767 N N . PHE A 1 102 ? -11.274 3.571 -3.462 1.00 89.81 102 PHE A N 1
ATOM 768 C CA . PHE A 1 102 ? -11.104 4.582 -4.486 1.00 89.81 102 PHE A CA 1
ATOM 769 C C . PHE A 1 102 ? -11.419 3.963 -5.850 1.00 89.81 102 PHE A C 1
ATOM 771 O O . PHE A 1 102 ? -10.792 2.981 -6.253 1.00 89.81 102 PHE A O 1
ATOM 778 N N . ARG A 1 103 ? -12.402 4.522 -6.559 1.00 87.38 103 ARG A N 1
ATOM 779 C CA . ARG A 1 103 ? -12.682 4.186 -7.959 1.00 87.38 103 ARG A CA 1
ATOM 780 C C . ARG A 1 103 ? -11.820 5.046 -8.858 1.00 87.38 103 ARG A C 1
ATOM 782 O O . ARG A 1 103 ? -12.090 6.236 -9.015 1.00 87.38 103 ARG A O 1
ATOM 789 N N . TYR A 1 104 ? -10.840 4.414 -9.481 1.00 81.62 104 TYR A N 1
ATOM 790 C CA . TYR A 1 104 ? -10.079 5.004 -10.565 1.00 81.62 104 TYR A CA 1
ATOM 791 C C . TYR A 1 104 ? -10.824 4.772 -11.880 1.00 81.62 104 TYR A C 1
ATOM 793 O O . TYR A 1 104 ? -11.156 3.635 -12.231 1.00 81.62 104 TYR A O 1
ATOM 801 N N . MET A 1 105 ? -11.142 5.850 -12.593 1.00 71.06 105 MET A N 1
ATOM 802 C CA . MET A 1 105 ? -11.779 5.748 -13.900 1.00 71.06 105 MET A CA 1
ATOM 803 C C . MET A 1 105 ? -10.703 5.439 -14.937 1.00 71.06 105 MET A C 1
ATOM 805 O O . MET A 1 105 ? -9.786 6.226 -15.128 1.00 71.06 105 MET A O 1
ATOM 809 N N . LYS A 1 106 ? -10.830 4.314 -15.646 1.00 67.88 106 LYS A N 1
ATOM 810 C CA . LYS A 1 106 ? -9.852 3.912 -16.670 1.00 67.88 106 LYS A CA 1
ATOM 811 C C . LYS A 1 106 ? -9.965 4.733 -17.974 1.00 67.88 106 LYS A C 1
ATOM 813 O O . LYS A 1 106 ? -9.286 4.434 -18.951 1.00 67.88 106 LYS A O 1
ATOM 818 N N . TYR A 1 107 ? -10.850 5.735 -18.013 1.00 50.88 107 TYR A N 1
ATOM 819 C CA . TYR A 1 107 ? -11.096 6.579 -19.183 1.00 50.88 107 TYR A CA 1
ATOM 820 C C . TYR A 1 107 ? -10.106 7.727 -19.254 1.00 50.88 107 TYR A C 1
ATOM 822 O O . TYR A 1 107 ? -10.234 8.683 -18.504 1.00 50.88 107 TYR A O 1
ATOM 830 N N . GLU A 1 108 ? -9.176 7.607 -20.197 1.00 47.59 108 GLU A N 1
ATOM 831 C CA . GLU A 1 108 ? -8.857 8.615 -21.231 1.00 47.59 108 GLU A CA 1
ATOM 832 C C . GLU A 1 108 ? -7.615 8.207 -22.041 1.00 47.59 108 GLU A C 1
ATOM 834 O O . GLU A 1 108 ? -7.352 8.766 -23.105 1.00 47.59 108 GLU A O 1
ATOM 839 N N . HIS A 1 109 ? -6.926 7.138 -21.629 1.00 48.12 109 HIS A N 1
ATOM 840 C CA . HIS A 1 109 ? -5.785 6.580 -22.348 1.00 48.12 109 HIS A CA 1
ATOM 841 C C . HIS A 1 109 ? -5.963 5.073 -22.606 1.00 48.12 109 HIS A C 1
ATOM 843 O O . HIS A 1 109 ? -6.614 4.391 -21.811 1.00 48.12 109 HIS A O 1
ATOM 849 N N . PRO A 1 110 ? -5.458 4.546 -23.744 1.00 48.03 110 PRO A N 1
ATOM 850 C CA . PRO A 1 110 ? -5.566 3.130 -24.094 1.00 48.03 110 PRO A CA 1
ATOM 851 C C . PRO A 1 110 ? -5.130 2.243 -22.923 1.00 48.03 110 PRO A C 1
ATOM 853 O O . PRO A 1 110 ? -4.199 2.575 -22.195 1.00 48.03 110 PRO A O 1
ATOM 856 N N . LEU A 1 111 ? -5.851 1.128 -22.741 1.00 43.09 111 LEU A N 1
ATOM 857 C CA . LEU A 1 111 ? -5.857 0.263 -21.547 1.00 43.09 111 LEU A CA 1
ATOM 858 C C . LEU A 1 111 ? -4.487 -0.295 -21.129 1.00 43.09 111 LEU A C 1
ATOM 860 O O . LEU A 1 111 ? -4.390 -0.821 -20.021 1.00 43.09 111 LEU A O 1
ATOM 864 N N . ASP A 1 112 ? -3.480 -0.137 -21.980 1.00 50.38 112 ASP A N 1
ATOM 865 C CA . ASP A 1 112 ? -2.073 -0.139 -21.631 1.00 50.38 112 ASP A CA 1
ATOM 866 C C . ASP A 1 112 ? -1.478 1.168 -22.189 1.00 50.38 112 ASP A C 1
ATOM 868 O O . ASP A 1 112 ? -1.453 1.326 -23.417 1.00 50.38 112 ASP A O 1
ATOM 872 N N . PRO A 1 113 ? -1.003 2.118 -21.360 1.00 51.59 113 PRO A N 1
ATOM 873 C CA . PRO A 1 113 ? -0.254 3.276 -21.837 1.00 51.59 113 PRO A CA 1
ATOM 874 C C . PRO A 1 113 ? 1.139 2.822 -22.288 1.00 51.59 113 PRO A C 1
ATOM 876 O O . PRO A 1 113 ? 2.163 3.193 -21.720 1.00 51.59 113 PRO A O 1
ATOM 879 N N . VAL A 1 114 ? 1.166 1.976 -23.315 1.00 54.97 114 VAL A N 1
ATOM 880 C CA . VAL A 1 114 ? 2.344 1.600 -24.076 1.00 54.97 114 VAL A CA 1
ATOM 881 C C . VAL A 1 114 ? 2.704 2.823 -24.902 1.00 54.97 114 VAL A C 1
ATOM 883 O O . VAL A 1 114 ? 2.380 2.931 -26.084 1.00 54.97 114 VAL A O 1
ATOM 886 N N . PHE A 1 115 ? 3.320 3.799 -24.246 1.00 61.91 115 PHE A N 1
ATOM 887 C CA . PHE A 1 115 ? 3.904 4.927 -24.940 1.00 61.91 115 PHE A CA 1
ATOM 888 C C . PHE A 1 115 ? 5.121 4.417 -25.698 1.00 61.91 115 PHE A C 1
ATOM 890 O O . PHE A 1 115 ? 6.012 3.802 -25.113 1.00 61.91 115 PHE A O 1
ATOM 897 N N . ASP A 1 116 ? 5.123 4.630 -27.011 1.00 65.31 116 ASP A N 1
ATOM 898 C CA . ASP A 1 116 ? 6.325 4.488 -27.814 1.00 65.31 116 ASP A CA 1
ATOM 899 C C . ASP A 1 116 ? 7.104 5.791 -27.734 1.00 65.31 116 ASP A C 1
ATOM 901 O O . ASP A 1 116 ? 6.691 6.815 -28.280 1.00 65.31 116 ASP A O 1
ATOM 905 N N . VAL A 1 117 ? 8.190 5.763 -26.977 1.00 64.81 117 VAL A N 1
ATOM 906 C CA . VAL A 1 117 ? 8.999 6.944 -26.716 1.00 64.81 117 VAL A CA 1
ATOM 907 C C . VAL A 1 117 ? 10.344 6.723 -27.363 1.00 64.81 117 VAL A C 1
ATOM 909 O O . VAL A 1 117 ? 11.157 5.982 -26.820 1.00 64.81 117 VAL A O 1
ATOM 912 N N . GLU A 1 118 ? 10.582 7.361 -28.502 1.00 66.38 118 GLU A N 1
ATOM 913 C CA . GLU A 1 118 ? 11.876 7.326 -29.174 1.00 66.38 118 GLU A CA 1
ATOM 914 C C . GLU A 1 118 ? 12.662 8.602 -28.876 1.00 66.38 118 GLU A C 1
ATOM 916 O O . GLU A 1 118 ? 12.272 9.697 -29.282 1.00 66.38 118 GLU A O 1
ATOM 921 N N . ASP A 1 119 ? 13.808 8.456 -28.209 1.00 64.38 119 ASP A N 1
ATOM 922 C CA . ASP A 1 119 ? 14.791 9.529 -28.109 1.00 64.38 119 ASP A CA 1
ATOM 923 C C . ASP A 1 119 ? 16.114 9.128 -28.764 1.00 64.38 119 ASP A C 1
ATOM 925 O O . ASP A 1 119 ? 16.956 8.433 -28.190 1.00 64.38 119 ASP A O 1
ATOM 929 N N . ILE A 1 120 ? 16.303 9.628 -29.983 1.00 57.59 120 ILE A N 1
ATOM 930 C CA . ILE A 1 120 ? 17.502 9.430 -30.805 1.00 57.59 120 ILE A CA 1
ATOM 931 C C . ILE A 1 120 ? 18.746 10.070 -30.156 1.00 57.59 120 ILE A C 1
ATOM 933 O O . ILE A 1 120 ? 19.877 9.655 -30.412 1.00 57.59 120 ILE A O 1
ATOM 937 N N . PHE A 1 121 ? 18.566 11.080 -29.304 1.00 57.00 121 PHE A N 1
ATOM 938 C CA . PHE A 1 121 ? 19.645 11.859 -28.694 1.00 57.00 121 PHE A CA 1
ATOM 939 C C . PHE A 1 121 ? 19.827 11.593 -27.193 1.00 57.00 121 PHE A C 1
ATOM 941 O O . PHE A 1 121 ? 20.787 12.104 -26.604 1.00 57.00 121 PHE A O 1
ATOM 948 N N . GLY A 1 122 ? 18.946 10.784 -26.597 1.00 55.03 122 GLY A N 1
ATOM 949 C CA . GLY A 1 122 ? 18.978 10.366 -25.198 1.00 55.03 122 GLY A CA 1
ATOM 950 C C . GLY A 1 122 ? 18.957 11.513 -24.200 1.00 55.03 122 GLY A C 1
ATOM 951 O O . GLY A 1 122 ? 19.744 11.546 -23.246 1.00 55.03 122 GLY A O 1
ATOM 952 N N . PHE A 1 123 ? 18.104 12.492 -24.464 1.00 58.62 123 PHE A N 1
ATOM 953 C CA . PHE A 1 123 ? 17.636 13.413 -23.454 1.00 58.62 123 PHE A CA 1
ATOM 954 C C . PHE A 1 123 ? 16.700 12.675 -22.475 1.00 58.62 123 PHE A C 1
ATOM 956 O O . PHE A 1 123 ? 16.033 11.703 -22.825 1.00 58.62 123 PHE A O 1
ATOM 963 N N . PRO A 1 124 ? 16.662 13.094 -21.201 1.00 57.56 124 PRO A N 1
ATOM 964 C CA . PRO A 1 124 ? 15.586 12.670 -20.318 1.00 57.56 124 PRO A CA 1
ATOM 965 C C . PRO A 1 124 ? 14.264 13.122 -20.936 1.00 57.56 124 PRO A C 1
ATOM 967 O O . PRO A 1 124 ? 14.094 14.308 -21.232 1.00 57.56 124 PRO A O 1
ATOM 970 N N . LEU A 1 125 ? 13.357 12.173 -21.154 1.00 63.06 125 LEU A N 1
ATOM 971 C CA . LEU A 1 125 ? 12.052 12.466 -21.716 1.00 63.06 125 LEU A CA 1
ATOM 972 C C . LEU A 1 125 ? 11.049 12.490 -20.571 1.00 63.06 125 LEU A C 1
ATOM 974 O O . LEU A 1 125 ? 10.727 11.464 -19.972 1.00 63.06 125 LEU A O 1
ATOM 978 N N . GLU A 1 126 ? 10.598 13.694 -20.239 1.00 62.03 126 GLU A N 1
ATOM 979 C CA . GLU A 1 126 ? 9.451 13.868 -19.360 1.00 62.03 126 GLU A CA 1
ATOM 980 C C . GLU A 1 126 ? 8.212 13.469 -20.153 1.00 62.03 126 GLU A C 1
ATOM 982 O O . GLU A 1 126 ? 7.891 14.066 -21.185 1.00 62.03 126 GLU A O 1
ATOM 987 N N . LEU A 1 127 ? 7.550 12.405 -19.708 1.00 65.56 127 LEU A N 1
ATOM 988 C CA . LEU A 1 127 ? 6.281 12.011 -20.295 1.00 65.56 127 LEU A CA 1
ATOM 989 C C . LEU A 1 127 ? 5.196 13.020 -19.914 1.00 65.56 127 LEU A C 1
ATOM 991 O O . LEU A 1 127 ? 5.370 13.754 -18.937 1.00 65.56 127 LEU A O 1
ATOM 995 N N . PRO A 1 128 ? 4.093 13.094 -20.685 1.00 61.47 128 PRO A N 1
ATOM 996 C CA . PRO A 1 128 ? 2.981 13.976 -20.355 1.00 61.47 128 PRO A CA 1
ATOM 997 C C . PRO A 1 128 ? 2.624 13.836 -18.873 1.00 61.47 128 PRO A C 1
ATOM 999 O O . PRO A 1 128 ? 2.527 12.720 -18.381 1.00 61.47 128 PRO A O 1
ATOM 1002 N N . SER A 1 129 ? 2.468 14.946 -18.150 1.00 57.28 129 SER A N 1
ATOM 1003 C CA . SER A 1 129 ? 2.109 14.925 -16.722 1.00 57.28 129 SER A CA 1
ATOM 1004 C C . SER A 1 129 ? 0.719 14.337 -16.472 1.00 57.28 129 SER A C 1
ATOM 1006 O O . SER A 1 129 ? 0.427 13.873 -15.378 1.00 57.28 129 SER A O 1
ATOM 1008 N N . ASP A 1 130 ? -0.118 14.323 -17.506 1.00 58.19 130 ASP A N 1
ATOM 1009 C CA . ASP A 1 130 ? -1.486 13.833 -17.477 1.00 58.19 130 ASP A CA 1
ATOM 1010 C C . ASP A 1 130 ? -1.536 12.334 -17.819 1.00 58.19 130 ASP A C 1
ATOM 1012 O O . ASP A 1 130 ? -1.768 11.940 -18.959 1.00 58.19 130 ASP A O 1
ATOM 1016 N N . TRP A 1 131 ? -1.260 11.484 -16.826 1.00 57.47 131 TRP A N 1
ATOM 1017 C CA . TRP A 1 131 ? -1.455 10.024 -16.912 1.00 57.47 131 TRP A CA 1
ATOM 1018 C C . TRP A 1 131 ? -2.895 9.620 -16.551 1.00 57.47 131 TRP A C 1
ATOM 1020 O O . TRP A 1 131 ? -3.157 8.480 -16.155 1.00 57.47 131 TRP A O 1
ATOM 1030 N N . GLY A 1 132 ? -3.829 10.570 -16.659 1.00 56.88 132 GLY A N 1
ATOM 1031 C CA . GLY A 1 132 ? -5.112 10.547 -15.976 1.00 56.88 132 GLY A CA 1
ATOM 1032 C C . GLY A 1 132 ? -4.965 10.934 -14.503 1.00 56.88 132 GLY A C 1
ATOM 1033 O O . GLY A 1 132 ? -3.937 10.689 -13.869 1.00 56.88 132 GLY A O 1
ATOM 1034 N N . ARG A 1 133 ? -6.025 11.516 -13.936 1.00 57.06 133 ARG A N 1
ATOM 1035 C CA . ARG A 1 133 ? -6.102 11.843 -12.506 1.00 57.06 133 ARG A CA 1
ATOM 1036 C C . ARG A 1 133 ? -6.011 10.580 -11.658 1.00 57.06 133 ARG A C 1
ATOM 1038 O O . ARG A 1 133 ? -6.999 9.873 -11.454 1.00 57.06 133 ARG A O 1
ATOM 1045 N N . LEU A 1 134 ? -4.809 10.295 -11.165 1.00 58.62 134 LEU A N 1
ATOM 1046 C CA . LEU A 1 134 ? -4.605 9.359 -10.058 1.00 58.62 134 LEU A CA 1
ATOM 1047 C C . LEU A 1 134 ? -5.021 9.981 -8.720 1.00 58.62 134 LEU A C 1
ATOM 1049 O O . LEU A 1 134 ? -5.088 9.265 -7.723 1.00 58.62 134 LEU A O 1
ATOM 1053 N N . ASP A 1 135 ? -5.306 11.284 -8.701 1.00 60.97 135 ASP A N 1
ATOM 1054 C CA . ASP A 1 135 ? -5.826 11.998 -7.549 1.00 60.97 135 ASP A CA 1
ATOM 1055 C C . ASP A 1 135 ? -7.331 12.312 -7.667 1.00 60.97 135 ASP A C 1
ATOM 1057 O O . ASP A 1 135 ? -7.998 12.033 -8.666 1.00 60.97 135 ASP A O 1
ATOM 1061 N N . ASP A 1 136 ? -7.907 12.849 -6.595 1.00 57.16 136 ASP A N 1
ATOM 1062 C CA . ASP A 1 136 ? -9.311 13.270 -6.529 1.00 57.16 136 ASP A CA 1
ATOM 1063 C C . ASP A 1 136 ? -9.564 14.635 -7.207 1.00 57.16 136 ASP A C 1
ATOM 1065 O O . ASP A 1 136 ? -10.651 15.212 -7.096 1.00 57.16 136 ASP A O 1
ATOM 1069 N N . GLY A 1 137 ? -8.575 15.153 -7.936 1.00 57.12 137 GLY A N 1
ATOM 1070 C CA . GLY A 1 137 ? -8.575 16.461 -8.558 1.00 57.12 137 GLY A CA 1
ATOM 1071 C C . GLY A 1 137 ? -8.246 17.619 -7.627 1.00 57.12 137 GLY A C 1
ATOM 1072 O O . GLY A 1 137 ? -8.480 18.773 -8.017 1.00 57.12 137 GLY A O 1
ATOM 1073 N N . ALA A 1 138 ? -7.742 17.346 -6.420 1.00 56.09 138 ALA A N 1
ATOM 1074 C CA . ALA A 1 138 ? -7.237 18.379 -5.534 1.00 56.09 138 ALA A CA 1
ATOM 1075 C C . ALA A 1 138 ? -5.911 18.968 -6.071 1.00 56.09 138 ALA A C 1
ATOM 1077 O O . ALA A 1 138 ? -5.009 18.253 -6.494 1.00 56.09 138 ALA A O 1
ATOM 1078 N N . PRO A 1 139 ? -5.741 20.300 -6.072 1.00 51.44 139 PRO A N 1
ATOM 1079 C CA . PRO A 1 139 ? -4.481 20.903 -6.491 1.00 51.44 139 PRO A CA 1
ATOM 1080 C C . PRO A 1 139 ? -3.337 20.477 -5.552 1.00 51.44 139 PRO A C 1
ATOM 1082 O O . PRO A 1 139 ? -3.401 20.724 -4.346 1.00 51.44 139 PRO A O 1
ATOM 1085 N N . GLY A 1 140 ? -2.287 19.870 -6.119 1.00 54.44 140 GLY A N 1
ATOM 1086 C CA . GLY A 1 140 ? -1.059 19.476 -5.417 1.00 54.44 140 GLY A CA 1
ATOM 1087 C C . GLY A 1 140 ? -0.998 18.030 -4.901 1.00 54.44 140 GLY A C 1
ATOM 1088 O O . GLY A 1 140 ? -0.082 17.722 -4.139 1.00 54.44 140 GLY A O 1
ATOM 1089 N N . THR A 1 141 ? -1.937 17.148 -5.274 1.00 51.62 141 THR A N 1
ATOM 1090 C CA . THR A 1 141 ? -2.015 15.765 -4.745 1.00 51.62 141 THR A CA 1
ATOM 1091 C C . THR A 1 141 ? -1.449 14.657 -5.636 1.00 51.62 141 THR A C 1
ATOM 1093 O O . THR A 1 141 ? -1.342 13.522 -5.174 1.00 51.62 141 THR A O 1
ATOM 1096 N N . GLY A 1 142 ? -1.008 14.949 -6.859 1.00 50.47 142 GLY A N 1
ATOM 1097 C CA . GLY A 1 142 ? -0.368 13.933 -7.705 1.00 50.47 142 GLY A CA 1
ATOM 1098 C C . GLY A 1 142 ? -0.221 14.314 -9.173 1.00 50.47 142 GLY A C 1
ATOM 1099 O O . GLY A 1 142 ? 0.724 13.858 -9.810 1.00 50.47 142 GLY A O 1
ATOM 1100 N N . ASP A 1 143 ? -1.075 15.210 -9.674 1.00 53.47 143 ASP A N 1
ATOM 1101 C CA . ASP A 1 143 ? -1.101 15.615 -11.092 1.00 53.47 143 ASP A CA 1
ATOM 1102 C C . ASP A 1 143 ? 0.175 16.346 -11.582 1.00 53.47 143 ASP A C 1
ATOM 1104 O O . ASP A 1 143 ? 0.398 16.492 -12.784 1.00 53.47 143 ASP A O 1
ATOM 1108 N N . GLU A 1 144 ? 1.041 16.825 -10.679 1.00 57.78 144 GLU A N 1
ATOM 1109 C CA . GLU A 1 144 ? 2.255 17.579 -11.046 1.00 57.78 144 GLU A CA 1
ATOM 1110 C C . GLU A 1 144 ? 3.487 16.696 -11.296 1.00 57.78 144 GLU A C 1
ATOM 1112 O O . GLU A 1 144 ? 4.545 17.196 -11.692 1.00 57.78 144 GLU A O 1
ATOM 1117 N N . HIS A 1 145 ? 3.388 15.387 -11.055 1.00 64.06 145 HIS A N 1
ATOM 1118 C CA . HIS A 1 145 ? 4.536 14.492 -11.122 1.00 64.06 145 HIS A CA 1
ATOM 1119 C C . HIS A 1 145 ? 4.229 13.300 -12.026 1.00 64.06 145 HIS A C 1
ATOM 1121 O O . HIS A 1 145 ? 3.667 12.299 -11.592 1.00 64.06 145 HIS A O 1
ATOM 1127 N N . ALA A 1 146 ? 4.641 13.400 -13.291 1.00 68.69 146 ALA A N 1
ATOM 1128 C CA . ALA A 1 146 ? 4.780 12.224 -14.140 1.00 68.69 146 ALA A CA 1
ATOM 1129 C C . ALA A 1 146 ? 5.970 11.368 -13.672 1.00 68.69 146 ALA A C 1
ATOM 1131 O O . ALA A 1 146 ? 6.952 11.907 -13.148 1.00 68.69 146 ALA A O 1
ATOM 1132 N N . PRO A 1 147 ? 5.929 10.043 -13.895 1.00 76.88 147 PRO A N 1
ATOM 1133 C CA . PRO A 1 147 ? 7.144 9.236 -13.889 1.00 76.88 147 PRO A CA 1
ATOM 1134 C C . PRO A 1 147 ? 8.215 9.838 -14.816 1.00 76.88 147 PRO A C 1
ATOM 1136 O O . PRO A 1 147 ? 7.919 10.295 -15.925 1.00 76.88 147 PRO A O 1
ATOM 1139 N N . SER A 1 148 ? 9.471 9.792 -14.376 1.00 81.88 148 SER A N 1
ATOM 1140 C CA . SER A 1 148 ? 10.623 10.205 -15.179 1.00 81.88 148 SER A CA 1
ATOM 1141 C C . SER A 1 148 ? 11.284 8.971 -15.797 1.00 81.88 148 SER A C 1
ATOM 1143 O O . SER A 1 148 ? 11.500 7.955 -15.126 1.00 81.88 148 SER A O 1
ATOM 1145 N N . PHE A 1 149 ? 11.590 9.046 -17.093 1.00 81.19 149 PHE A N 1
ATOM 1146 C CA . PHE A 1 149 ? 12.288 7.986 -17.813 1.00 81.19 149 PHE A CA 1
ATOM 1147 C C . PHE A 1 149 ? 13.579 8.531 -18.396 1.00 81.19 149 PHE A C 1
ATOM 1149 O O . PHE A 1 149 ? 13.623 9.607 -18.998 1.00 81.19 149 PHE A O 1
ATOM 1156 N N . PHE A 1 150 ? 14.648 7.762 -18.227 1.00 82.81 150 PHE A N 1
ATOM 1157 C CA . PHE A 1 150 ? 15.938 8.102 -18.798 1.00 82.81 150 PHE A CA 1
ATOM 1158 C C . PHE A 1 150 ? 16.553 6.889 -19.488 1.00 82.81 150 PHE A C 1
ATOM 1160 O O . PHE A 1 150 ? 16.904 5.886 -18.859 1.00 82.81 150 PHE A O 1
ATOM 1167 N N . HIS A 1 151 ? 16.698 7.015 -20.804 1.00 80.62 151 HIS A N 1
ATOM 1168 C CA . HIS A 1 151 ? 17.440 6.097 -21.655 1.00 80.62 151 HIS A CA 1
ATOM 1169 C C . HIS A 1 151 ? 18.116 6.881 -22.785 1.00 80.62 151 HIS A C 1
ATOM 1171 O O . HIS A 1 151 ? 17.729 8.009 -23.083 1.00 80.62 151 HIS A O 1
ATOM 1177 N N . TYR A 1 152 ? 19.152 6.304 -23.393 1.00 79.19 152 TYR A N 1
ATOM 1178 C CA . TYR A 1 152 ? 19.862 6.902 -24.516 1.00 79.19 152 TYR A CA 1
ATOM 1179 C C . TYR A 1 152 ? 19.753 6.038 -25.774 1.00 79.19 152 TYR A C 1
ATOM 1181 O O . TYR A 1 152 ? 20.225 4.899 -25.794 1.00 79.19 152 TYR A O 1
ATOM 1189 N N . ASN A 1 153 ? 19.215 6.631 -26.847 1.00 68.88 153 ASN A N 1
ATOM 1190 C CA . ASN A 1 153 ? 19.169 6.062 -28.196 1.00 68.88 153 ASN A CA 1
ATOM 1191 C C . ASN A 1 153 ? 18.414 4.724 -28.296 1.00 68.88 153 ASN A C 1
ATOM 1193 O O . ASN A 1 153 ? 18.747 3.868 -29.118 1.00 68.88 153 ASN A O 1
ATOM 1197 N N . SER A 1 154 ? 17.394 4.515 -27.460 1.00 68.25 154 SER A N 1
ATOM 1198 C CA . SER A 1 154 ? 16.453 3.408 -27.629 1.00 68.25 154 SER A CA 1
ATOM 1199 C C . SER A 1 154 ? 15.023 3.844 -27.353 1.00 68.25 154 SER A C 1
ATOM 1201 O O . SER A 1 154 ? 14.774 4.647 -26.454 1.00 68.25 154 SER A O 1
ATOM 1203 N N . GLY A 1 155 ? 14.097 3.305 -28.147 1.00 72.12 155 GLY A N 1
ATOM 1204 C CA . GLY A 1 155 ? 12.684 3.366 -27.820 1.00 72.12 155 GLY A CA 1
ATOM 1205 C C . GLY A 1 155 ? 12.417 2.580 -26.540 1.00 72.12 155 GLY A C 1
ATOM 1206 O O . GLY A 1 155 ? 13.100 1.587 -26.293 1.00 72.12 155 GLY A O 1
ATOM 1207 N N . SER A 1 156 ? 11.440 2.971 -25.730 1.00 71.50 156 SER A N 1
ATOM 1208 C CA . SER A 1 156 ? 10.999 2.155 -24.589 1.00 71.50 156 SER A CA 1
ATOM 1209 C C . SER A 1 156 ? 9.488 2.004 -24.571 1.00 71.50 156 SER A C 1
ATOM 1211 O O . SER A 1 156 ? 8.770 2.935 -24.914 1.00 71.50 156 SER A O 1
ATOM 1213 N N . TYR A 1 157 ? 9.019 0.816 -24.199 1.00 74.31 157 TYR A N 1
ATOM 1214 C CA . TYR A 1 157 ? 7.644 0.536 -23.819 1.00 74.31 157 TYR A CA 1
ATOM 1215 C C . TYR A 1 157 ? 7.501 0.773 -22.324 1.00 74.31 157 TYR A C 1
ATOM 1217 O O . TYR A 1 157 ? 8.159 0.102 -21.532 1.00 74.31 157 TYR A O 1
ATOM 1225 N N . VAL A 1 158 ? 6.635 1.702 -21.938 1.00 68.88 158 VAL A N 1
ATOM 1226 C CA . VAL A 1 158 ? 6.260 1.884 -20.535 1.00 68.88 158 VAL A CA 1
ATOM 1227 C C . VAL A 1 158 ? 4.964 1.128 -20.269 1.00 68.88 158 VAL A C 1
ATOM 1229 O O . VAL A 1 158 ? 4.063 1.103 -21.101 1.00 68.88 158 VAL A O 1
ATOM 1232 N N . THR A 1 159 ? 4.861 0.456 -19.130 1.00 75.19 159 THR A N 1
ATOM 1233 C CA . THR A 1 159 ? 3.631 -0.205 -18.691 1.00 75.19 159 THR A CA 1
ATOM 1234 C C . THR A 1 159 ? 3.447 0.011 -17.198 1.00 75.19 159 THR A C 1
ATOM 1236 O O . THR A 1 159 ? 4.389 -0.128 -16.420 1.00 75.19 159 THR A O 1
ATOM 1239 N N . VAL A 1 160 ? 2.218 0.325 -16.794 1.00 71.94 160 VAL A N 1
ATOM 1240 C CA . VAL A 1 160 ? 1.827 0.433 -15.386 1.00 71.94 160 VAL A CA 1
ATOM 1241 C C . VAL A 1 160 ? 0.934 -0.746 -15.058 1.00 71.94 160 VAL A C 1
ATOM 1243 O O . VAL A 1 160 ? -0.062 -0.983 -15.740 1.00 71.94 160 VAL A O 1
ATOM 1246 N N . ARG A 1 161 ? 1.293 -1.506 -14.027 1.00 74.44 161 ARG A N 1
ATOM 1247 C CA . ARG A 1 161 ? 0.505 -2.647 -13.562 1.00 74.44 161 ARG A CA 1
ATOM 1248 C C . ARG A 1 161 ? 0.246 -2.516 -12.075 1.00 74.44 161 ARG A C 1
ATOM 1250 O O . ARG A 1 161 ? 1.128 -2.145 -11.307 1.00 74.44 161 ARG A O 1
ATOM 1257 N N . ARG A 1 162 ? -0.947 -2.899 -11.634 1.00 65.69 162 ARG A N 1
ATOM 1258 C CA . ARG A 1 162 ? -1.175 -3.173 -10.217 1.00 65.69 162 ARG A CA 1
ATOM 1259 C C . ARG A 1 162 ? -0.383 -4.425 -9.837 1.00 65.69 162 ARG A C 1
ATOM 1261 O O . ARG A 1 162 ? -0.576 -5.482 -10.439 1.00 65.69 162 ARG A O 1
ATOM 1268 N N . SER A 1 163 ? 0.495 -4.325 -8.840 1.00 51.88 163 SER A N 1
ATOM 1269 C CA . SER A 1 163 ? 1.175 -5.508 -8.311 1.00 51.88 163 SER A CA 1
ATOM 1270 C C . SER A 1 163 ? 0.145 -6.377 -7.595 1.00 51.88 163 SER A C 1
ATOM 1272 O O . SER A 1 163 ? -0.356 -6.013 -6.534 1.00 51.88 163 SER A O 1
ATOM 1274 N N . LEU A 1 164 ? -0.170 -7.540 -8.169 1.00 49.91 164 LEU A N 1
ATOM 1275 C CA . LEU A 1 164 ? -1.015 -8.552 -7.521 1.00 49.91 164 LEU A CA 1
ATOM 1276 C C . LEU A 1 164 ? -0.280 -9.291 -6.395 1.00 49.91 164 LEU A C 1
ATOM 1278 O O . LEU A 1 164 ? -0.901 -10.016 -5.621 1.00 49.91 164 LEU A O 1
ATOM 1282 N N . TYR A 1 165 ? 1.040 -9.119 -6.302 1.00 44.47 165 TYR A N 1
ATOM 1283 C CA . TYR A 1 165 ? 1.808 -9.594 -5.164 1.00 44.47 165 TYR A CA 1
ATOM 1284 C C . TYR A 1 165 ? 1.578 -8.639 -3.998 1.00 44.47 165 TYR A C 1
ATOM 1286 O O . TYR A 1 165 ? 2.089 -7.516 -3.995 1.00 44.47 165 TYR A O 1
ATOM 1294 N N . GLU A 1 166 ? 0.779 -9.106 -3.040 1.00 45.16 166 GLU A N 1
ATOM 1295 C CA . GLU A 1 166 ? 0.657 -8.517 -1.713 1.00 45.16 166 GLU A CA 1
ATOM 1296 C C . GLU A 1 166 ? 2.075 -8.388 -1.143 1.00 45.16 166 GLU A C 1
ATOM 1298 O O . GLU A 1 166 ? 2.855 -9.345 -1.146 1.00 45.16 166 GLU A O 1
ATOM 1303 N N . TYR A 1 167 ? 2.455 -7.170 -0.766 1.00 40.97 167 TYR A N 1
ATOM 1304 C CA . TYR A 1 167 ? 3.715 -6.924 -0.084 1.00 40.97 167 TYR A CA 1
ATOM 1305 C C . TYR A 1 167 ? 3.679 -7.732 1.216 1.00 40.97 167 TYR A C 1
ATOM 1307 O O . TYR A 1 167 ? 2.938 -7.381 2.127 1.00 40.97 167 TYR A O 1
ATOM 1315 N N . GLU A 1 168 ? 4.440 -8.825 1.296 1.00 38.69 168 GLU A N 1
ATOM 1316 C CA . GLU A 1 168 ? 4.951 -9.297 2.579 1.00 38.69 168 GLU A CA 1
ATOM 1317 C C . GLU A 1 168 ? 5.970 -8.231 2.998 1.00 38.69 168 GLU A C 1
ATOM 1319 O O . GLU A 1 168 ? 7.053 -8.187 2.402 1.00 38.69 168 GLU A O 1
ATOM 1324 N N . PRO A 1 169 ? 5.657 -7.313 3.938 1.00 42.19 169 PRO A N 1
ATOM 1325 C CA . PRO A 1 169 ? 6.723 -6.579 4.594 1.00 42.19 169 PRO A CA 1
ATOM 1326 C C . PRO A 1 169 ? 7.724 -7.611 5.094 1.00 42.19 169 PRO A C 1
ATOM 1328 O O . PRO A 1 169 ? 7.314 -8.633 5.656 1.00 42.19 169 PRO A O 1
ATOM 1331 N N . ASP A 1 170 ? 9.019 -7.357 4.882 1.00 39.12 170 ASP A N 1
ATOM 1332 C CA . ASP A 1 170 ? 10.054 -8.093 5.603 1.00 39.12 170 ASP A CA 1
ATOM 1333 C C . ASP A 1 170 ? 9.594 -8.160 7.062 1.00 39.12 170 ASP A C 1
ATOM 1335 O O . ASP A 1 170 ? 9.287 -7.106 7.632 1.00 39.12 170 ASP A O 1
ATOM 1339 N N . PRO A 1 171 ? 9.417 -9.362 7.638 1.00 37.88 171 PRO A N 1
ATOM 1340 C CA . PRO A 1 171 ? 8.751 -9.498 8.916 1.00 37.88 171 PRO A CA 1
ATOM 1341 C C . PRO A 1 171 ? 9.554 -8.722 9.952 1.00 37.88 171 PRO A C 1
ATOM 1343 O O . PRO A 1 171 ? 10.617 -9.165 10.394 1.00 37.88 171 PRO A O 1
ATOM 1346 N N . GLU A 1 172 ? 9.048 -7.557 10.359 1.00 41.38 172 GLU A N 1
ATOM 1347 C CA . GLU A 1 172 ? 9.512 -6.956 11.592 1.00 41.38 172 GLU A CA 1
ATOM 1348 C C . GLU A 1 172 ? 9.256 -7.985 12.705 1.00 41.38 172 GLU A C 1
ATOM 1350 O O . GLU A 1 172 ? 8.152 -8.533 12.794 1.00 41.38 172 GLU A O 1
ATOM 1355 N N . PRO A 1 173 ? 10.249 -8.290 13.557 1.00 41.12 173 PRO A N 1
ATOM 1356 C CA . PRO A 1 173 ? 10.228 -9.473 14.420 1.00 41.12 173 PRO A CA 1
ATOM 1357 C C . PRO A 1 173 ? 9.158 -9.483 15.533 1.00 41.12 173 PRO A C 1
ATOM 1359 O O . PRO A 1 173 ? 9.206 -10.359 16.395 1.00 41.12 173 PRO A O 1
ATOM 1362 N N . TRP A 1 174 ? 8.194 -8.553 15.547 1.00 37.16 174 TRP A N 1
ATOM 1363 C CA . TRP A 1 174 ? 7.309 -8.318 16.695 1.00 37.16 174 TRP A CA 1
ATOM 1364 C C . TRP A 1 174 ? 5.797 -8.271 16.428 1.00 37.16 174 TRP A C 1
ATOM 1366 O O . TRP A 1 174 ? 5.055 -8.090 17.392 1.00 37.16 174 TRP A O 1
ATOM 1376 N N . TYR A 1 175 ? 5.296 -8.487 15.206 1.00 32.19 175 TYR A N 1
ATOM 1377 C CA . TYR A 1 175 ? 3.840 -8.509 14.973 1.00 32.19 175 TYR A CA 1
ATOM 1378 C C . TYR A 1 175 ? 3.262 -9.932 14.840 1.00 32.19 175 TYR A C 1
ATOM 1380 O O . TYR A 1 175 ? 3.745 -10.720 14.023 1.00 32.19 175 TYR A O 1
ATOM 1388 N N . PRO A 1 176 ? 2.216 -10.292 15.619 1.00 34.34 176 PRO A N 1
ATOM 1389 C CA . PRO A 1 176 ? 1.485 -11.533 15.415 1.00 34.34 176 PRO A CA 1
ATOM 1390 C C . PRO A 1 176 ? 0.705 -11.461 14.097 1.00 34.34 176 PRO A C 1
ATOM 1392 O O . PRO A 1 176 ? 0.098 -10.447 13.762 1.00 34.34 176 PRO A O 1
ATOM 1395 N N . GLN A 1 177 ? 0.772 -12.564 13.355 1.00 32.31 177 GLN A N 1
ATOM 1396 C CA . GLN A 1 177 ? 0.266 -12.753 11.997 1.00 32.31 177 GLN A CA 1
ATOM 1397 C C . GLN A 1 177 ? -1.168 -12.235 11.818 1.00 32.31 177 GLN A C 1
ATOM 1399 O O . GLN A 1 177 ? -2.099 -12.765 12.425 1.00 32.31 177 GLN A O 1
ATOM 1404 N N . GLN A 1 178 ? -1.347 -11.235 10.949 1.00 28.52 178 GLN A N 1
ATOM 1405 C CA . GLN A 1 178 ? -2.668 -10.839 10.474 1.00 28.52 178 GLN A CA 1
ATOM 1406 C C . GLN A 1 178 ? -3.152 -11.768 9.352 1.00 28.52 178 GLN A C 1
ATOM 1408 O O . GLN A 1 178 ? -2.396 -12.333 8.564 1.00 28.52 178 GLN A O 1
ATOM 1413 N N . THR A 1 179 ? -4.460 -11.967 9.385 1.00 26.62 179 THR A N 1
ATOM 1414 C CA . THR A 1 179 ? -5.319 -12.873 8.629 1.00 26.62 179 THR A CA 1
ATOM 1415 C C . THR A 1 179 ? -5.147 -12.804 7.111 1.00 26.62 179 THR A C 1
ATOM 1417 O O . THR A 1 179 ? -5.216 -11.741 6.511 1.00 26.62 179 THR A O 1
ATOM 1420 N N . ARG A 1 180 ? -5.039 -13.985 6.484 1.00 25.31 180 ARG A N 1
ATOM 1421 C CA . ARG A 1 180 ? -5.136 -14.190 5.030 1.00 25.31 180 ARG A CA 1
ATOM 1422 C C . ARG A 1 180 ? -6.486 -13.696 4.498 1.00 25.31 180 ARG A C 1
ATOM 1424 O O . ARG A 1 180 ? -7.471 -14.431 4.584 1.00 25.31 180 ARG A O 1
ATOM 1431 N N . ALA A 1 181 ? -6.515 -12.535 3.854 1.00 25.91 181 ALA A N 1
ATOM 1432 C CA . ALA A 1 181 ? -7.545 -12.234 2.870 1.00 25.91 181 ALA A CA 1
ATOM 1433 C C . ALA A 1 181 ? -7.124 -12.890 1.550 1.00 25.91 181 ALA A C 1
ATOM 1435 O O . ALA A 1 181 ? -6.340 -12.362 0.770 1.00 25.91 181 ALA A O 1
ATOM 1436 N N . ARG A 1 182 ? -7.618 -14.106 1.303 1.00 25.64 182 ARG A N 1
ATOM 1437 C CA . ARG A 1 182 ? -7.501 -14.742 -0.011 1.00 25.64 182 ARG A CA 1
ATOM 1438 C C . ARG A 1 182 ? -8.421 -13.971 -0.958 1.00 25.64 182 ARG A C 1
ATOM 1440 O O . ARG A 1 182 ? -9.571 -14.370 -1.127 1.00 25.64 182 ARG A O 1
ATOM 1447 N N . LEU A 1 183 ? -7.938 -12.879 -1.554 1.00 28.48 183 LEU A N 1
ATOM 1448 C CA . LEU A 1 183 ? -8.568 -12.325 -2.749 1.00 28.48 183 LEU A CA 1
ATOM 1449 C C . LEU A 1 183 ? -8.624 -13.473 -3.757 1.00 28.48 183 LEU A C 1
ATOM 1451 O O . LEU A 1 183 ? -7.597 -14.025 -4.163 1.00 28.48 183 LEU A O 1
ATOM 1455 N N . SER A 1 184 ? -9.841 -13.941 -4.040 1.00 27.44 184 SER A N 1
ATOM 1456 C CA . SER A 1 184 ? -10.068 -14.981 -5.031 1.00 27.44 184 SER A CA 1
ATOM 1457 C C . SER A 1 184 ? -9.398 -14.522 -6.311 1.00 27.44 184 SER A C 1
ATOM 1459 O O . SER A 1 184 ? -9.655 -13.402 -6.746 1.00 27.44 184 SER A O 1
ATOM 1461 N N . GLY A 1 185 ? -8.544 -15.369 -6.881 1.00 26.62 185 GLY A N 1
ATOM 1462 C CA . GLY A 1 185 ? -7.923 -15.120 -8.168 1.00 26.62 185 GLY A CA 1
ATOM 1463 C C . GLY A 1 185 ? -8.990 -14.873 -9.225 1.00 26.62 185 GLY A C 1
ATOM 1464 O O . GLY A 1 185 ? -9.474 -15.805 -9.858 1.00 26.62 185 GLY A O 1
ATOM 1465 N N . GLN A 1 186 ? -9.341 -13.609 -9.418 1.00 24.98 186 GLN A N 1
ATOM 1466 C CA . GLN A 1 186 ? -9.602 -13.099 -10.739 1.00 24.98 186 GLN A CA 1
ATOM 1467 C C . GLN A 1 186 ? -8.220 -12.784 -11.294 1.00 24.98 186 GLN A C 1
ATOM 1469 O O . GLN A 1 186 ? -7.670 -11.700 -11.126 1.00 24.98 186 GLN A O 1
ATOM 1474 N N . GLU A 1 187 ? -7.632 -13.795 -11.929 1.00 25.66 187 GLU A N 1
ATOM 1475 C CA . GLU A 1 187 ? -6.799 -13.515 -13.083 1.00 25.66 187 GLU A CA 1
ATOM 1476 C C . GLU A 1 187 ? -7.699 -12.655 -13.973 1.00 25.66 187 GLU A C 1
ATOM 1478 O O . GLU A 1 187 ? -8.718 -13.135 -14.482 1.00 25.66 187 GLU A O 1
ATOM 1483 N N . ILE A 1 188 ? -7.422 -11.350 -14.056 1.00 28.08 188 ILE A N 1
ATOM 1484 C CA . ILE A 1 188 ? -7.952 -10.553 -15.152 1.00 28.08 188 ILE A CA 1
ATOM 1485 C C . ILE A 1 188 ? -7.257 -11.154 -16.365 1.00 28.08 188 ILE A C 1
ATOM 1487 O O . ILE A 1 188 ? -6.160 -10.758 -16.751 1.00 28.08 188 ILE A O 1
ATOM 1491 N N . LEU A 1 189 ? -7.857 -12.222 -16.884 1.00 25.77 189 LEU A N 1
ATOM 1492 C CA . LEU A 1 189 ? -7.531 -12.779 -18.168 1.00 25.77 189 LEU A CA 1
ATOM 1493 C C . LEU A 1 189 ? -7.952 -11.678 -19.132 1.00 25.77 189 LEU A C 1
ATOM 1495 O O . LEU A 1 189 ? -9.107 -11.614 -19.554 1.00 25.77 189 LEU A O 1
ATOM 1499 N N . PHE A 1 190 ? -7.034 -10.753 -19.404 1.00 30.73 190 PHE A N 1
ATOM 1500 C CA . PHE A 1 190 ? -7.127 -9.904 -20.570 1.00 30.73 190 PHE A CA 1
ATOM 1501 C C . PHE A 1 190 ? -7.149 -10.888 -21.728 1.00 30.73 190 PHE A C 1
ATOM 1503 O O . PHE A 1 190 ? -6.131 -11.483 -22.091 1.00 30.73 190 PHE A O 1
ATOM 1510 N N . THR A 1 191 ? -8.356 -11.191 -22.205 1.00 26.75 191 THR A N 1
ATOM 1511 C CA . THR A 1 191 ? -8.533 -11.968 -23.415 1.00 26.75 191 THR A CA 1
ATOM 1512 C C . THR A 1 191 ? -7.657 -11.303 -24.444 1.00 26.75 191 THR A C 1
ATOM 1514 O O . THR A 1 191 ? -7.807 -10.113 -24.696 1.00 26.75 191 THR A O 1
ATOM 1517 N N . ASN A 1 192 ? -6.716 -12.082 -24.960 1.00 31.19 192 ASN A N 1
ATOM 1518 C CA . ASN A 1 192 ? -5.878 -11.752 -26.087 1.00 31.19 192 ASN A CA 1
ATOM 1519 C C . ASN A 1 192 ? -6.781 -11.380 -27.276 1.00 31.19 192 ASN A C 1
ATOM 1521 O O . ASN A 1 192 ? -7.097 -12.216 -28.126 1.00 31.19 192 ASN A O 1
ATOM 1525 N N . THR A 1 193 ? -7.262 -10.141 -27.302 1.00 36.09 193 THR A N 1
ATOM 1526 C CA . THR A 1 193 ? -7.797 -9.515 -28.494 1.00 36.09 193 THR A CA 1
ATOM 1527 C C . THR A 1 193 ? -6.570 -9.200 -29.322 1.00 36.09 193 THR A C 1
ATOM 1529 O O . THR A 1 193 ? -5.941 -8.159 -29.180 1.00 36.09 193 THR A O 1
ATOM 1532 N N . ASN A 1 194 ? -6.207 -10.150 -30.183 1.00 37.94 194 ASN A N 1
ATOM 1533 C CA . ASN A 1 194 ? -5.201 -9.951 -31.223 1.00 37.94 194 ASN A CA 1
ATOM 1534 C C . ASN A 1 194 ? -5.587 -8.811 -32.194 1.00 37.94 194 ASN A C 1
ATOM 1536 O O . ASN A 1 194 ? -4.813 -8.505 -33.096 1.00 37.94 194 ASN A O 1
ATOM 1540 N N . ASP A 1 195 ? -6.748 -8.174 -32.020 1.00 43.78 195 ASP A N 1
ATOM 1541 C CA . ASP A 1 195 ? -7.144 -6.974 -32.740 1.00 43.78 195 ASP A CA 1
ATOM 1542 C C . ASP A 1 195 ? -6.591 -5.713 -32.067 1.00 43.78 195 ASP A C 1
ATOM 1544 O O . ASP A 1 195 ? -7.273 -4.948 -31.389 1.00 43.78 195 ASP A O 1
ATOM 1548 N N . ARG A 1 196 ? -5.314 -5.448 -32.357 1.00 45.78 196 ARG A N 1
ATOM 1549 C CA . ARG A 1 196 ? -4.702 -4.112 -32.254 1.00 45.78 196 ARG A CA 1
ATOM 1550 C C . ARG A 1 196 ? -5.507 -3.053 -33.034 1.00 45.78 196 ARG A C 1
ATOM 1552 O O . ARG A 1 196 ? -5.341 -1.862 -32.803 1.00 45.78 196 ARG A O 1
ATOM 1559 N N . GLN A 1 197 ? -6.387 -3.481 -33.940 1.00 46.47 197 GLN A N 1
ATOM 1560 C CA . GLN A 1 197 ? -7.251 -2.626 -34.740 1.00 46.47 197 GLN A CA 1
ATOM 1561 C C . GLN A 1 197 ? -8.409 -2.012 -33.931 1.00 46.47 197 GLN A C 1
ATOM 1563 O O . GLN A 1 197 ? -8.668 -0.821 -34.083 1.00 46.47 197 GLN A O 1
ATOM 1568 N N . ASP A 1 198 ? -8.987 -2.736 -32.964 1.00 45.59 198 ASP A N 1
ATOM 1569 C CA . ASP A 1 198 ? -10.002 -2.187 -32.043 1.00 45.59 198 ASP A CA 1
ATOM 1570 C C . ASP A 1 198 ? -9.420 -1.086 -31.132 1.00 45.59 198 ASP A C 1
ATOM 1572 O O . ASP A 1 198 ? -10.114 -0.140 -30.754 1.00 45.59 198 ASP A O 1
ATOM 1576 N N . ILE A 1 199 ? -8.115 -1.171 -30.831 1.00 47.72 199 ILE A N 1
ATOM 1577 C CA . ILE A 1 199 ? -7.363 -0.162 -30.065 1.00 47.72 199 ILE A CA 1
ATOM 1578 C C . ILE A 1 199 ? -7.210 1.144 -30.863 1.00 47.72 199 ILE A C 1
ATOM 1580 O O . ILE A 1 199 ? -7.238 2.228 -30.276 1.00 47.72 199 ILE A O 1
ATOM 1584 N N . ILE A 1 200 ? -7.061 1.044 -32.189 1.00 46.75 200 ILE A N 1
ATOM 1585 C CA . ILE A 1 200 ? -6.842 2.170 -33.112 1.00 46.75 200 ILE A CA 1
ATOM 1586 C C . ILE A 1 200 ? -8.173 2.806 -33.549 1.00 46.75 200 ILE A C 1
ATOM 1588 O O . ILE A 1 200 ? -8.242 4.020 -33.735 1.00 46.75 200 ILE A O 1
ATOM 1592 N N . GLU A 1 201 ? -9.246 2.021 -33.678 1.00 50.00 201 GLU A N 1
ATOM 1593 C CA . GLU A 1 201 ? -10.546 2.481 -34.194 1.00 50.00 201 GLU A CA 1
ATOM 1594 C C . GLU A 1 201 ? -11.415 3.233 -33.160 1.00 50.00 201 GLU A C 1
ATOM 1596 O O . GLU A 1 201 ? -12.546 3.623 -33.455 1.00 50.00 201 GLU A O 1
ATOM 1601 N N . GLY A 1 202 ? -10.892 3.515 -31.961 1.00 40.88 202 GLY A N 1
ATOM 1602 C CA . GLY A 1 202 ? -11.525 4.429 -31.000 1.00 40.88 202 GLY A CA 1
ATOM 1603 C C . GLY A 1 202 ? -12.846 3.923 -30.407 1.00 40.88 202 GLY A C 1
ATOM 1604 O O . GLY A 1 202 ? -13.604 4.703 -29.826 1.00 40.88 202 GLY A O 1
ATOM 1605 N N . ALA A 1 203 ? -13.133 2.625 -30.513 1.00 46.31 203 ALA A N 1
ATOM 1606 C CA . ALA A 1 203 ? -14.339 1.999 -29.980 1.00 46.31 203 ALA A CA 1
ATOM 1607 C C . ALA A 1 203 ? -14.232 1.700 -28.467 1.00 46.31 203 ALA A C 1
ATOM 1609 O O . ALA A 1 203 ? -14.614 0.627 -28.007 1.00 46.31 203 ALA A O 1
ATOM 1610 N N . TYR A 1 204 ? -13.749 2.647 -27.655 1.00 47.03 204 TYR A N 1
ATOM 1611 C CA . TYR A 1 204 ? -13.717 2.496 -26.195 1.00 47.03 204 TYR A CA 1
ATOM 1612 C C . TYR A 1 204 ? -15.077 2.860 -25.591 1.00 47.03 204 TYR A C 1
ATOM 1614 O O . TYR A 1 204 ? -15.311 3.964 -25.094 1.00 47.03 204 TYR A O 1
ATOM 1622 N N . ARG A 1 205 ? -16.012 1.910 -25.647 1.00 51.84 205 ARG A N 1
ATOM 1623 C CA . ARG A 1 205 ? -17.276 1.964 -24.904 1.00 51.84 205 ARG A CA 1
ATOM 1624 C C . ARG A 1 205 ? -17.286 0.885 -23.829 1.00 51.84 205 ARG A C 1
ATOM 1626 O O . ARG A 1 205 ? -17.757 -0.209 -24.094 1.00 51.84 205 ARG A O 1
ATOM 1633 N N . THR A 1 206 ? -16.834 1.224 -22.630 1.00 50.56 206 THR A N 1
ATOM 1634 C CA . THR A 1 206 ? -17.326 0.721 -21.340 1.00 50.56 206 THR A CA 1
ATOM 1635 C C . THR A 1 206 ? -16.631 1.485 -20.226 1.00 50.56 206 THR A C 1
ATOM 1637 O O . THR A 1 206 ? -15.441 1.238 -20.059 1.00 50.56 206 THR A O 1
ATOM 1640 N N . ASP A 1 207 ? -17.363 2.326 -19.472 1.00 63.00 207 ASP A N 1
ATOM 1641 C CA . ASP A 1 207 ? -17.005 2.962 -18.183 1.00 63.00 207 ASP A CA 1
ATOM 1642 C C . ASP A 1 207 ? -16.450 1.937 -17.175 1.00 63.00 207 ASP A C 1
ATOM 1644 O O . ASP A 1 207 ? -17.126 1.523 -16.233 1.00 63.00 207 ASP A O 1
ATOM 1648 N N . THR A 1 208 ? -15.234 1.443 -17.407 1.00 69.06 208 THR A N 1
ATOM 1649 C CA . THR A 1 208 ? -14.574 0.490 -16.521 1.00 69.06 208 THR A CA 1
ATOM 1650 C C . THR A 1 208 ? -13.847 1.269 -15.446 1.00 69.06 208 THR A C 1
ATOM 1652 O O . THR A 1 208 ? -12.931 2.042 -15.734 1.00 69.06 208 THR A O 1
ATOM 1655 N N . TYR A 1 209 ? -14.263 1.045 -14.207 1.00 78.50 209 TYR A N 1
ATOM 1656 C CA . TYR A 1 209 ? -13.578 1.535 -13.025 1.00 78.50 209 TYR A CA 1
ATOM 1657 C C . TYR A 1 209 ? -12.698 0.422 -12.466 1.00 78.50 209 TYR A C 1
ATOM 1659 O O . TYR A 1 209 ? -13.121 -0.735 -12.413 1.00 78.50 209 TYR A O 1
ATOM 1667 N N . GLU A 1 210 ? -11.497 0.778 -12.029 1.00 83.56 210 GLU A N 1
ATOM 1668 C CA . GLU A 1 210 ? -10.692 -0.073 -11.162 1.00 83.56 210 GLU A CA 1
ATOM 1669 C C . GLU A 1 210 ? -10.889 0.378 -9.713 1.00 83.56 210 GLU A C 1
ATOM 1671 O O . GLU A 1 210 ? -10.801 1.566 -9.402 1.00 83.56 210 GLU A O 1
ATOM 1676 N N . GLU A 1 211 ? -11.205 -0.566 -8.826 1.00 88.44 211 GLU A N 1
ATOM 1677 C CA . GLU A 1 211 ? -11.377 -0.291 -7.401 1.00 88.44 211 GLU A CA 1
ATOM 1678 C C . GLU A 1 211 ? -10.091 -0.620 -6.631 1.00 88.44 211 GLU A C 1
ATOM 1680 O O . GLU A 1 211 ? -9.590 -1.755 -6.628 1.00 88.44 211 GLU A O 1
ATOM 1685 N N . PHE A 1 212 ? -9.575 0.395 -5.945 1.00 89.31 212 PHE A N 1
ATOM 1686 C CA . PHE A 1 212 ? -8.488 0.281 -4.985 1.00 89.31 212 PHE A CA 1
ATOM 1687 C C . PHE A 1 212 ? -9.093 0.282 -3.581 1.00 89.31 212 PHE A C 1
ATOM 1689 O O . PHE A 1 212 ? -9.646 1.305 -3.176 1.00 89.31 212 PHE A O 1
ATOM 1696 N N . PRO A 1 213 ? -9.047 -0.837 -2.839 1.00 91.44 213 PRO A N 1
ATOM 1697 C CA . PRO A 1 213 ? -9.556 -0.858 -1.475 1.00 91.44 213 PRO A CA 1
ATOM 1698 C C . PRO A 1 213 ? -8.710 0.049 -0.578 1.00 91.44 213 PRO A C 1
ATOM 1700 O O . PRO A 1 213 ? -7.537 0.301 -0.866 1.00 91.44 213 PRO A O 1
ATOM 1703 N N . VAL A 1 214 ? -9.303 0.498 0.528 1.00 90.75 214 VAL A N 1
ATOM 1704 C CA . VAL A 1 214 ? -8.585 1.117 1.651 1.00 90.75 214 VAL A CA 1
ATOM 1705 C C . VAL A 1 214 ? -7.333 0.308 2.006 1.00 90.75 214 VAL A C 1
ATOM 1707 O O . VAL A 1 214 ? -7.377 -0.919 2.112 1.00 90.75 214 VAL A O 1
ATOM 1710 N N . GLY A 1 215 ? -6.217 1.002 2.220 1.00 88.81 215 GLY A N 1
ATOM 1711 C CA . GLY A 1 215 ? -4.917 0.395 2.485 1.00 88.81 215 GLY A CA 1
ATOM 1712 C C . GLY A 1 215 ? -3.835 0.881 1.528 1.00 88.81 215 GLY A C 1
ATOM 1713 O O . GLY A 1 215 ? -3.989 1.883 0.835 1.00 88.81 215 GLY A O 1
ATOM 1714 N N . THR A 1 216 ? -2.704 0.177 1.511 1.00 88.38 216 THR A N 1
ATOM 1715 C CA . THR A 1 216 ? -1.590 0.473 0.599 1.00 88.38 216 THR A CA 1
ATOM 1716 C C . THR A 1 216 ? -1.531 -0.583 -0.495 1.00 88.38 216 THR A C 1
ATOM 1718 O O . THR A 1 216 ? -1.342 -1.763 -0.215 1.00 88.38 216 THR A O 1
ATOM 1721 N N . THR A 1 217 ? -1.671 -0.152 -1.744 1.00 88.88 217 THR A N 1
ATOM 1722 C CA . THR A 1 217 ? -1.474 -0.971 -2.942 1.00 88.88 217 THR A CA 1
ATOM 1723 C C . THR A 1 217 ? -0.172 -0.552 -3.619 1.00 88.88 217 THR A C 1
ATOM 1725 O O . THR A 1 217 ? 0.108 0.636 -3.747 1.00 88.88 217 THR A O 1
ATOM 1728 N N . ALA A 1 218 ? 0.635 -1.510 -4.073 1.00 87.81 218 ALA A N 1
ATOM 1729 C CA . ALA A 1 218 ? 1.815 -1.206 -4.876 1.00 87.81 218 ALA A CA 1
ATOM 1730 C C . ALA A 1 218 ? 1.444 -1.140 -6.367 1.00 87.81 218 ALA A C 1
ATOM 1732 O O . ALA A 1 218 ? 0.913 -2.101 -6.932 1.00 87.81 218 ALA A O 1
ATOM 1733 N N . LEU A 1 219 ? 1.759 -0.019 -7.007 1.00 85.88 219 LEU A N 1
ATOM 1734 C CA . LEU A 1 219 ? 1.792 0.123 -8.459 1.00 85.88 219 LEU A CA 1
ATOM 1735 C C . LEU A 1 219 ? 3.196 -0.240 -8.946 1.00 85.88 219 LEU A C 1
ATOM 1737 O O . LEU A 1 219 ? 4.190 0.154 -8.342 1.00 85.88 219 LEU A O 1
ATOM 1741 N N . GLU A 1 220 ? 3.289 -1.015 -10.015 1.00 86.62 220 GLU A N 1
ATOM 1742 C CA . GLU A 1 220 ? 4.536 -1.427 -10.647 1.00 86.62 220 GLU A CA 1
ATOM 1743 C C . GLU A 1 220 ? 4.669 -0.733 -12.003 1.00 86.62 220 GLU A C 1
ATOM 1745 O O . GLU A 1 220 ? 3.833 -0.893 -12.890 1.00 86.62 220 GLU A O 1
ATOM 1750 N N . TRP A 1 221 ? 5.739 0.040 -12.140 1.00 85.44 221 TRP A N 1
ATOM 1751 C CA . TRP A 1 221 ? 6.159 0.711 -13.358 1.00 85.44 221 TRP A CA 1
ATOM 1752 C C . TRP A 1 221 ? 7.208 -0.155 -14.042 1.00 85.44 221 TRP A C 1
ATOM 1754 O O . TRP A 1 221 ? 8.261 -0.425 -13.466 1.00 85.44 221 TRP A O 1
ATOM 1764 N N . GLU A 1 222 ? 6.925 -0.596 -15.258 1.00 86.12 222 GLU A N 1
ATOM 1765 C CA . GLU A 1 222 ? 7.821 -1.383 -16.099 1.00 86.12 222 GLU A CA 1
ATOM 1766 C C . GLU A 1 222 ? 8.231 -0.530 -17.304 1.00 86.12 222 GLU A C 1
ATOM 1768 O O . GLU A 1 222 ? 7.368 0.003 -17.994 1.00 86.12 222 GLU A O 1
ATOM 1773 N N . ALA A 1 223 ? 9.532 -0.392 -17.558 1.00 86.19 223 ALA A N 1
ATOM 1774 C CA . ALA A 1 223 ? 10.041 0.135 -18.822 1.00 86.19 223 ALA A CA 1
ATOM 1775 C C . ALA A 1 223 ? 10.873 -0.935 -19.514 1.00 86.19 223 ALA A C 1
ATOM 1777 O O . ALA A 1 223 ? 11.883 -1.382 -18.965 1.00 86.19 223 ALA A O 1
ATOM 1778 N N . GLU A 1 224 ? 10.456 -1.334 -20.708 1.00 85.62 224 GLU A N 1
ATOM 1779 C CA . GLU A 1 224 ? 11.148 -2.300 -21.552 1.00 85.62 224 GLU A CA 1
ATOM 1780 C C . GLU A 1 224 ? 11.734 -1.606 -22.779 1.00 85.62 224 GLU A C 1
ATOM 1782 O O . GLU A 1 224 ? 11.023 -0.932 -23.520 1.00 85.62 224 GLU A O 1
ATOM 1787 N N . ASN A 1 225 ? 13.028 -1.789 -23.025 1.00 84.00 225 ASN A N 1
ATOM 1788 C CA . ASN A 1 225 ? 13.663 -1.163 -24.178 1.00 84.00 225 ASN A CA 1
ATOM 1789 C C . ASN A 1 225 ? 13.252 -1.855 -25.480 1.00 84.00 225 ASN A C 1
ATOM 1791 O O . ASN A 1 225 ? 12.945 -3.051 -25.524 1.00 84.00 225 ASN A O 1
ATOM 1795 N N . LYS A 1 226 ? 13.377 -1.114 -26.574 1.00 83.56 226 LYS A N 1
ATOM 1796 C CA . LYS A 1 226 ? 13.142 -1.585 -27.932 1.00 83.56 226 LYS A CA 1
ATOM 1797 C C . LYS A 1 226 ? 14.420 -1.604 -28.744 1.00 83.56 226 LYS A C 1
ATOM 1799 O O . LYS A 1 226 ? 15.311 -0.768 -28.588 1.00 83.56 226 LYS A O 1
ATOM 1804 N N . ILE A 1 227 ? 14.463 -2.549 -29.669 1.00 79.38 227 ILE A N 1
ATOM 1805 C CA . ILE A 1 227 ? 15.413 -2.571 -30.768 1.00 79.38 227 ILE A CA 1
ATOM 1806 C C . ILE A 1 227 ? 14.646 -2.447 -32.075 1.00 79.38 227 ILE A C 1
ATOM 1808 O O . ILE A 1 227 ? 13.718 -3.217 -32.334 1.00 79.38 227 ILE A O 1
ATOM 1812 N N . ASP A 1 228 ? 15.031 -1.475 -32.891 1.00 79.25 228 ASP A N 1
ATOM 1813 C CA . ASP A 1 228 ? 14.536 -1.363 -34.249 1.00 79.25 228 ASP A CA 1
ATOM 1814 C C . ASP A 1 228 ? 15.375 -2.286 -35.129 1.00 79.25 228 ASP A C 1
ATOM 1816 O O . ASP A 1 228 ? 16.577 -2.097 -35.323 1.00 79.25 228 ASP A O 1
ATOM 1820 N N . ILE A 1 229 ? 14.767 -3.345 -35.649 1.00 74.12 229 ILE A N 1
ATOM 1821 C CA . ILE A 1 229 ? 15.511 -4.353 -36.414 1.00 74.12 229 ILE A CA 1
ATOM 1822 C C . ILE A 1 229 ? 16.105 -3.731 -37.672 1.00 74.12 229 ILE A C 1
ATOM 1824 O O . ILE A 1 229 ? 17.203 -4.104 -38.097 1.00 74.12 229 ILE A O 1
ATOM 1828 N N . LEU A 1 230 ? 15.373 -2.808 -38.291 1.00 70.19 230 LEU A N 1
ATOM 1829 C CA . LEU A 1 230 ? 15.779 -2.199 -39.537 1.00 70.19 230 LEU A CA 1
ATOM 1830 C C . LEU A 1 230 ? 16.986 -1.298 -39.288 1.00 70.19 230 LEU A C 1
ATOM 1832 O O . LEU A 1 230 ? 18.023 -1.504 -39.918 1.00 70.19 230 LEU A O 1
ATOM 1836 N N . PHE A 1 231 ? 16.892 -0.361 -38.350 1.00 71.00 231 PHE A N 1
ATOM 1837 C CA . PHE A 1 231 ? 17.951 0.615 -38.100 1.00 71.00 231 PHE A CA 1
ATOM 1838 C C . PHE A 1 231 ? 19.124 0.036 -37.302 1.00 71.00 231 PHE A C 1
ATOM 1840 O O . PHE A 1 231 ? 20.280 0.264 -37.677 1.00 71.00 231 PHE A O 1
ATOM 1847 N N . ASP A 1 232 ? 18.852 -0.780 -36.284 1.00 71.25 232 ASP A N 1
ATOM 1848 C CA . ASP A 1 232 ? 19.883 -1.284 -35.372 1.00 71.25 232 ASP A CA 1
ATOM 1849 C C . ASP A 1 232 ? 20.536 -2.564 -35.854 1.00 71.25 232 ASP A C 1
ATOM 1851 O O . ASP A 1 232 ? 21.745 -2.728 -35.730 1.00 71.25 232 ASP A O 1
ATOM 1855 N N . VAL A 1 233 ? 19.756 -3.498 -36.399 1.00 73.81 233 VAL A N 1
ATOM 1856 C CA . VAL A 1 233 ? 20.272 -4.834 -36.729 1.00 73.81 233 VAL A CA 1
ATOM 1857 C C . VAL A 1 233 ? 20.641 -4.945 -38.207 1.00 73.81 233 VAL A C 1
ATOM 1859 O O . VAL A 1 233 ? 21.628 -5.603 -38.543 1.00 73.81 233 VAL A O 1
ATOM 1862 N N . ALA A 1 234 ? 19.878 -4.325 -39.109 1.00 71.50 234 ALA A N 1
ATOM 1863 C CA . ALA A 1 234 ? 20.057 -4.505 -40.547 1.00 71.50 234 ALA A CA 1
ATOM 1864 C C . ALA A 1 234 ? 20.886 -3.387 -41.199 1.00 71.50 234 ALA A C 1
ATOM 1866 O O . ALA A 1 234 ? 21.897 -3.677 -41.845 1.00 71.50 234 ALA A O 1
ATOM 1867 N N . PHE A 1 235 ? 20.493 -2.119 -41.056 1.00 70.75 235 PHE A N 1
ATOM 1868 C CA . PHE A 1 235 ? 21.076 -1.012 -41.820 1.00 70.75 235 PHE A CA 1
ATOM 1869 C C . PHE A 1 235 ? 22.529 -0.732 -41.441 1.00 70.75 235 PHE A C 1
ATOM 1871 O O . PHE A 1 235 ? 23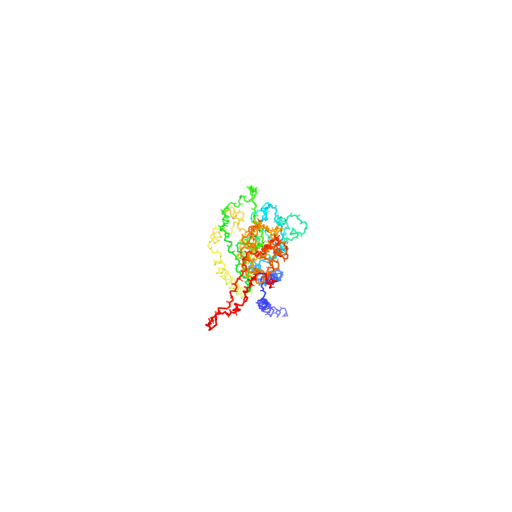.382 -0.689 -42.332 1.00 70.75 235 PHE A O 1
ATOM 1878 N N . GLN A 1 236 ? 22.842 -0.588 -40.151 1.00 68.62 236 GLN A N 1
ATOM 1879 C CA . GLN A 1 236 ? 24.203 -0.255 -39.717 1.00 68.62 236 GLN A CA 1
ATOM 1880 C C . GLN A 1 236 ? 25.238 -1.323 -40.134 1.00 68.62 236 GLN A C 1
ATOM 1882 O O . GLN A 1 236 ? 26.237 -0.962 -40.769 1.00 68.62 236 GLN A O 1
ATOM 1887 N N . PRO A 1 237 ? 25.013 -2.639 -39.925 1.00 69.94 237 PRO A N 1
ATOM 1888 C CA . PRO A 1 237 ? 25.939 -3.660 -40.416 1.00 69.94 237 PRO A CA 1
ATOM 1889 C C . PRO A 1 237 ? 26.044 -3.716 -41.942 1.00 69.94 237 PRO A C 1
ATOM 1891 O O . PRO A 1 237 ? 27.128 -3.971 -42.473 1.00 69.94 237 PRO A O 1
ATOM 1894 N N . LEU A 1 238 ? 24.948 -3.482 -42.673 1.00 68.50 238 LEU A N 1
ATOM 1895 C CA . LEU A 1 238 ? 24.962 -3.487 -44.138 1.00 68.50 238 LEU A CA 1
ATOM 1896 C C . LEU A 1 238 ? 25.764 -2.315 -44.710 1.00 68.50 238 LEU A C 1
ATOM 1898 O O . LEU A 1 238 ? 26.577 -2.540 -45.614 1.00 68.50 238 LEU A O 1
ATOM 1902 N N . ILE A 1 239 ? 25.588 -1.106 -44.167 1.00 72.44 239 ILE A N 1
ATOM 1903 C CA . ILE A 1 239 ? 26.384 0.077 -44.528 1.00 72.44 239 ILE A CA 1
ATOM 1904 C C . ILE A 1 239 ? 27.860 -0.200 -44.233 1.00 72.44 239 ILE A C 1
ATOM 1906 O O . ILE A 1 239 ? 28.692 -0.100 -45.137 1.00 72.44 239 ILE A O 1
ATOM 1910 N N . PHE A 1 240 ? 28.174 -0.688 -43.030 1.00 66.81 240 PHE A N 1
ATOM 1911 C CA . PHE A 1 240 ? 29.539 -1.036 -42.639 1.00 66.81 240 PHE A CA 1
ATOM 1912 C C . PHE A 1 240 ? 30.180 -2.059 -43.596 1.00 66.81 240 PHE A C 1
ATOM 1914 O O . PHE A 1 240 ? 31.297 -1.871 -44.085 1.00 66.81 240 PHE A O 1
ATOM 1921 N N . ILE A 1 241 ? 29.465 -3.137 -43.944 1.00 68.75 241 ILE A N 1
ATOM 1922 C CA . ILE A 1 241 ? 29.943 -4.152 -44.898 1.00 68.75 241 ILE A CA 1
ATOM 1923 C C . ILE A 1 241 ? 30.141 -3.552 -46.299 1.00 68.75 241 ILE A C 1
ATOM 1925 O O . ILE A 1 241 ? 31.114 -3.898 -46.983 1.00 68.75 241 ILE A O 1
ATOM 1929 N N . ALA A 1 242 ? 29.227 -2.694 -46.758 1.00 69.94 242 ALA A N 1
ATOM 1930 C CA . ALA A 1 242 ? 29.316 -2.043 -48.062 1.00 69.94 242 ALA A CA 1
ATOM 1931 C C . ALA A 1 242 ? 30.540 -1.118 -48.139 1.00 69.94 242 ALA A C 1
ATOM 1933 O O . ALA A 1 242 ? 31.317 -1.199 -49.099 1.00 69.94 242 ALA A O 1
ATOM 1934 N N . GLU A 1 243 ? 30.776 -0.327 -47.097 1.00 71.56 243 GLU A N 1
ATOM 1935 C CA . GLU A 1 243 ? 31.944 0.538 -46.978 1.00 71.56 243 GLU A CA 1
ATOM 1936 C C . GLU A 1 243 ? 33.242 -0.253 -46.874 1.00 71.56 243 GLU A C 1
ATOM 1938 O O . GLU A 1 243 ? 34.197 0.047 -47.592 1.00 71.56 243 GLU A O 1
ATOM 1943 N N . MET A 1 244 ? 33.284 -1.320 -46.069 1.00 64.12 244 MET A N 1
ATOM 1944 C CA . MET A 1 244 ? 34.450 -2.204 -45.990 1.00 64.12 244 MET A CA 1
ATOM 1945 C C . MET A 1 244 ? 34.782 -2.816 -47.356 1.00 64.12 244 MET A C 1
ATOM 1947 O O . MET A 1 244 ? 35.949 -2.849 -47.759 1.00 64.12 244 MET A O 1
ATOM 1951 N N . LYS A 1 245 ? 33.770 -3.259 -48.116 1.00 68.12 245 LYS A N 1
ATOM 1952 C CA . LYS A 1 245 ? 33.961 -3.750 -49.491 1.00 68.12 245 LYS A CA 1
ATOM 1953 C C . LYS A 1 245 ? 34.477 -2.648 -50.416 1.00 68.12 245 LYS A C 1
ATOM 1955 O O . LYS A 1 245 ? 35.359 -2.918 -51.237 1.00 68.12 245 LYS A O 1
ATOM 1960 N N . HIS A 1 246 ? 33.949 -1.431 -50.310 1.00 71.25 246 HIS A N 1
ATOM 1961 C CA . HIS A 1 246 ? 34.388 -0.294 -51.118 1.00 71.25 246 HIS A CA 1
ATOM 1962 C C . HIS A 1 246 ? 35.839 0.104 -50.795 1.00 71.25 246 HIS A C 1
ATOM 1964 O O . HIS A 1 246 ? 36.670 0.185 -51.704 1.00 71.25 246 HIS A O 1
ATOM 1970 N N . ALA A 1 247 ? 36.182 0.235 -49.513 1.00 67.88 247 ALA A N 1
ATOM 1971 C CA . ALA A 1 247 ? 37.528 0.526 -49.028 1.00 67.88 247 ALA A CA 1
ATOM 1972 C C . ALA A 1 247 ? 38.531 -0.564 -49.435 1.00 67.88 247 ALA A C 1
ATOM 1974 O O . ALA A 1 247 ? 39.616 -0.252 -49.926 1.00 67.88 247 ALA A O 1
ATOM 1975 N N . ALA A 1 248 ? 38.161 -1.846 -49.334 1.00 64.69 248 ALA A N 1
ATOM 1976 C CA . ALA A 1 248 ? 38.998 -2.954 -49.791 1.00 64.69 248 ALA A CA 1
ATOM 1977 C C . ALA A 1 248 ? 39.256 -2.901 -51.306 1.00 64.69 248 ALA A C 1
ATOM 1979 O O . ALA A 1 248 ? 40.384 -3.128 -51.749 1.00 64.69 248 ALA A O 1
ATOM 1980 N N . ARG A 1 249 ? 38.244 -2.552 -52.115 1.00 71.62 249 ARG A N 1
ATOM 1981 C CA . ARG A 1 249 ? 38.396 -2.361 -53.570 1.00 71.62 249 ARG A CA 1
ATOM 1982 C C . ARG A 1 249 ? 39.280 -1.155 -53.898 1.00 71.62 249 ARG A C 1
ATOM 1984 O O . ARG A 1 249 ? 40.132 -1.262 -54.781 1.00 71.62 249 ARG A O 1
ATOM 1991 N N . ALA A 1 250 ? 39.119 -0.038 -53.191 1.00 70.56 250 ALA A N 1
ATOM 1992 C CA . ALA A 1 250 ? 39.962 1.148 -53.346 1.00 70.56 250 ALA A CA 1
ATOM 1993 C C . ALA A 1 250 ? 41.425 0.857 -52.959 1.00 70.56 250 ALA A C 1
ATOM 1995 O O . ALA A 1 250 ? 42.345 1.169 -53.718 1.00 70.56 250 ALA A O 1
ATOM 1996 N N . ALA A 1 251 ? 41.646 0.157 -51.843 1.00 62.91 251 ALA A N 1
ATOM 1997 C CA . ALA A 1 251 ? 42.965 -0.284 -51.395 1.00 62.91 251 ALA A CA 1
ATOM 1998 C C . ALA A 1 251 ? 43.596 -1.332 -52.331 1.00 62.91 251 ALA A C 1
ATOM 2000 O O . ALA A 1 251 ? 44.807 -1.319 -52.537 1.00 62.91 251 ALA A O 1
ATOM 2001 N N . ALA A 1 252 ? 42.799 -2.218 -52.938 1.00 62.28 252 ALA A N 1
ATOM 2002 C CA . ALA A 1 252 ? 43.277 -3.174 -53.939 1.00 62.28 252 ALA A CA 1
ATOM 2003 C C . ALA A 1 252 ? 43.718 -2.481 -55.241 1.00 62.28 252 ALA A C 1
ATOM 2005 O O . ALA A 1 252 ? 44.713 -2.892 -55.845 1.00 62.28 252 ALA A O 1
ATOM 2006 N N . LYS A 1 253 ? 43.020 -1.408 -55.647 1.00 68.06 253 LYS A N 1
ATOM 2007 C CA . LYS A 1 253 ? 43.430 -0.541 -56.766 1.00 68.06 253 LYS A CA 1
ATOM 2008 C C . LYS A 1 253 ? 44.706 0.246 -56.434 1.00 68.06 253 LYS A C 1
ATOM 2010 O O . LYS A 1 253 ? 45.571 0.398 -57.294 1.00 68.06 253 LYS A O 1
ATOM 2015 N N . ALA A 1 254 ? 44.890 0.663 -55.180 1.00 65.44 254 ALA A N 1
ATOM 2016 C CA . ALA A 1 254 ? 46.135 1.245 -54.680 1.00 65.44 254 ALA A CA 1
ATOM 2017 C C . ALA A 1 254 ? 47.190 0.150 -54.390 1.00 65.44 254 ALA A C 1
ATOM 2019 O O . ALA A 1 254 ? 47.441 -0.225 -53.247 1.00 65.44 254 ALA A O 1
ATOM 2020 N N . GLN A 1 255 ? 47.835 -0.364 -55.442 1.00 53.66 255 GLN A N 1
ATOM 2021 C CA . GLN A 1 255 ? 48.713 -1.555 -55.494 1.00 53.66 255 GLN A CA 1
ATOM 2022 C C . GLN A 1 255 ? 49.846 -1.741 -54.439 1.00 53.66 255 GLN A C 1
ATOM 2024 O O . GLN A 1 255 ? 50.581 -2.728 -54.524 1.00 53.66 255 GLN A O 1
ATOM 2029 N N . LYS A 1 256 ? 50.015 -0.890 -53.416 1.00 51.47 256 LYS A N 1
ATOM 2030 C CA . LYS A 1 256 ? 51.059 -1.018 -52.372 1.00 51.47 256 LYS A CA 1
ATOM 2031 C C . LYS A 1 256 ? 50.578 -1.429 -50.966 1.00 51.47 256 LYS A C 1
ATOM 2033 O O . LYS A 1 256 ? 51.424 -1.610 -50.097 1.00 51.47 256 LYS A O 1
ATOM 2038 N N . ALA A 1 257 ? 49.287 -1.688 -50.731 1.00 50.00 257 ALA A N 1
ATOM 2039 C CA . ALA A 1 257 ? 48.754 -2.046 -49.399 1.00 50.00 257 ALA A CA 1
ATOM 2040 C C . ALA A 1 257 ? 48.398 -3.545 -49.203 1.00 50.00 257 ALA A C 1
ATOM 2042 O O . ALA A 1 257 ? 47.513 -3.893 -48.424 1.00 50.00 257 ALA A O 1
ATOM 2043 N N . LYS A 1 258 ? 49.091 -4.473 -49.882 1.00 54.69 258 LYS A N 1
ATOM 2044 C CA . LYS A 1 258 ? 48.724 -5.912 -49.918 1.00 54.69 258 LYS A CA 1
ATOM 2045 C C . LYS A 1 258 ? 48.763 -6.666 -48.576 1.00 54.69 258 LYS A C 1
ATOM 2047 O O . LYS A 1 258 ? 48.172 -7.738 -48.497 1.00 54.69 258 LYS A O 1
ATOM 2052 N N . ARG A 1 259 ? 49.450 -6.165 -47.540 1.00 59.09 259 ARG A N 1
ATOM 2053 C CA . ARG A 1 259 ? 49.482 -6.814 -46.209 1.00 59.09 259 ARG A CA 1
ATOM 2054 C C . ARG A 1 259 ? 48.380 -6.319 -45.272 1.00 59.09 259 ARG A C 1
ATOM 2056 O O . ARG A 1 259 ? 47.826 -7.121 -44.535 1.00 59.09 259 ARG A O 1
ATOM 2063 N N . PHE A 1 260 ? 48.021 -5.038 -45.345 1.00 49.78 260 PHE A N 1
ATOM 2064 C CA . PHE A 1 260 ? 46.978 -4.458 -44.496 1.00 49.78 260 PHE A CA 1
ATOM 2065 C C . PHE A 1 260 ? 45.584 -4.971 -44.893 1.00 49.78 260 PHE A C 1
ATOM 2067 O O . PHE A 1 260 ? 44.793 -5.335 -44.033 1.00 49.78 260 PHE A O 1
ATOM 2074 N N . ALA A 1 261 ? 45.325 -5.121 -46.198 1.00 53.62 261 ALA A N 1
ATOM 2075 C CA . ALA A 1 261 ? 44.049 -5.629 -46.706 1.00 53.62 261 ALA A CA 1
ATOM 2076 C C . ALA A 1 261 ? 43.764 -7.105 -46.353 1.00 53.62 261 ALA A C 1
ATOM 2078 O O . ALA A 1 261 ? 42.603 -7.480 -46.242 1.00 53.62 261 ALA A O 1
ATOM 2079 N N . ARG A 1 262 ? 44.795 -7.948 -46.162 1.00 62.47 262 ARG A N 1
ATOM 2080 C CA . ARG A 1 262 ? 44.593 -9.361 -45.781 1.00 62.47 262 ARG A CA 1
ATOM 2081 C C . ARG A 1 262 ? 44.191 -9.503 -44.319 1.00 62.47 262 ARG A C 1
ATOM 2083 O O . ARG A 1 262 ? 43.167 -10.108 -44.049 1.00 62.47 262 ARG A O 1
ATOM 2090 N N . ASN A 1 263 ? 44.930 -8.864 -43.408 1.00 61.16 263 ASN A N 1
ATOM 2091 C CA . ASN A 1 263 ? 44.629 -8.937 -41.975 1.00 61.16 263 ASN A CA 1
ATOM 2092 C C . ASN A 1 263 ? 43.225 -8.401 -41.656 1.00 61.16 263 ASN A C 1
ATOM 2094 O O . ASN A 1 263 ? 42.532 -8.973 -40.825 1.00 61.16 263 ASN A O 1
ATOM 2098 N N . TRP A 1 264 ? 42.783 -7.342 -42.342 1.00 55.81 264 TRP A N 1
ATOM 2099 C CA . TRP A 1 264 ? 41.426 -6.815 -42.178 1.00 55.81 264 TRP A CA 1
ATOM 2100 C C . TRP A 1 264 ? 40.351 -7.660 -42.858 1.00 55.81 264 TRP A C 1
ATOM 2102 O O . TRP A 1 264 ? 39.251 -7.757 -42.329 1.00 55.81 264 TRP A O 1
ATOM 2112 N N . GLY A 1 265 ? 40.656 -8.300 -43.991 1.00 60.16 265 GLY A N 1
ATOM 2113 C CA . GLY A 1 265 ? 39.750 -9.273 -44.602 1.00 60.16 265 GLY A CA 1
ATOM 2114 C C . GLY A 1 265 ? 39.468 -10.446 -43.663 1.00 60.16 265 GLY A C 1
ATOM 2115 O O . GLY A 1 265 ? 38.310 -10.802 -43.462 1.00 60.16 265 GLY A O 1
ATOM 2116 N N . ASP A 1 266 ? 40.508 -10.981 -43.023 1.00 65.50 266 ASP A N 1
ATOM 2117 C CA . ASP A 1 266 ? 40.375 -12.082 -42.067 1.00 65.50 266 ASP A CA 1
ATOM 2118 C C . ASP A 1 266 ? 39.648 -11.639 -40.785 1.00 65.50 266 ASP A C 1
ATOM 2120 O O . ASP A 1 266 ? 38.793 -12.371 -40.288 1.00 65.50 266 ASP A O 1
ATOM 2124 N N . LEU A 1 267 ? 39.910 -10.419 -40.294 1.00 55.09 267 LEU A N 1
ATOM 2125 C CA . LEU A 1 267 ? 39.212 -9.843 -39.137 1.00 55.09 267 LEU A CA 1
ATOM 2126 C C . LEU A 1 267 ? 37.721 -9.600 -39.426 1.00 55.09 267 LEU A C 1
ATOM 2128 O O . LEU A 1 267 ? 36.880 -9.953 -38.608 1.00 55.09 267 LEU A O 1
ATOM 2132 N N . ALA A 1 268 ? 37.381 -9.061 -40.600 1.00 52.88 268 ALA A N 1
ATOM 2133 C CA . ALA A 1 268 ? 35.995 -8.841 -41.014 1.00 52.88 268 ALA A CA 1
ATOM 2134 C C . ALA A 1 268 ? 35.242 -10.166 -41.212 1.00 52.88 268 ALA A C 1
ATOM 2136 O O . ALA A 1 268 ? 34.070 -10.274 -40.856 1.00 52.88 268 ALA A O 1
ATOM 2137 N N . VAL A 1 269 ? 35.909 -11.201 -41.738 1.00 60.81 269 VAL A N 1
ATOM 2138 C CA . VAL A 1 269 ? 35.338 -12.553 -41.857 1.00 60.81 269 VAL A CA 1
ATOM 2139 C C . VAL A 1 269 ? 35.158 -13.204 -40.484 1.00 60.81 269 VAL A C 1
ATOM 2141 O O . VAL A 1 269 ? 34.134 -13.846 -40.254 1.00 60.81 269 VAL A O 1
ATOM 2144 N N . ALA A 1 270 ? 36.113 -13.041 -39.566 1.00 60.72 270 ALA A N 1
ATOM 2145 C CA . ALA A 1 270 ? 36.007 -13.548 -38.200 1.00 60.72 270 ALA A CA 1
ATOM 2146 C C . ALA A 1 270 ? 34.891 -12.843 -37.413 1.00 60.72 270 ALA A C 1
ATOM 2148 O O . ALA A 1 270 ? 34.084 -13.518 -36.780 1.00 60.72 270 ALA A O 1
ATOM 2149 N N . TRP A 1 271 ? 34.794 -11.517 -37.524 1.00 53.38 271 TRP A N 1
ATOM 2150 C CA . TRP A 1 271 ? 33.742 -10.712 -36.905 1.00 53.38 271 TRP A CA 1
ATOM 2151 C C . TRP A 1 271 ? 32.358 -11.032 -37.476 1.00 53.38 271 TRP A C 1
ATOM 2153 O O . TRP A 1 271 ? 31.415 -11.272 -36.725 1.00 53.38 271 TRP A O 1
ATOM 2163 N N . ARG A 1 272 ? 32.238 -11.159 -38.806 1.00 54.91 272 ARG A N 1
ATOM 2164 C CA . ARG A 1 272 ? 31.002 -11.639 -39.438 1.00 54.91 272 ARG A CA 1
ATOM 2165 C C . ARG A 1 272 ? 30.598 -13.005 -38.892 1.00 54.91 272 ARG A C 1
ATOM 2167 O O . ARG A 1 272 ? 29.442 -13.191 -38.556 1.00 54.91 272 ARG A O 1
ATOM 2174 N N . ARG A 1 273 ? 31.541 -13.943 -38.751 1.00 61.69 273 ARG A N 1
ATOM 2175 C CA . ARG A 1 273 ? 31.260 -15.268 -38.176 1.00 61.69 273 ARG A CA 1
ATOM 2176 C C . ARG A 1 273 ? 30.875 -15.206 -36.698 1.00 61.69 273 ARG A C 1
ATOM 2178 O O . ARG A 1 273 ? 30.049 -16.012 -36.286 1.00 61.69 273 ARG A O 1
ATOM 2185 N N . SER A 1 274 ? 31.447 -14.298 -35.903 1.00 51.94 274 SER A N 1
ATOM 2186 C CA . SER A 1 274 ? 31.071 -14.150 -34.491 1.00 51.94 274 SER A CA 1
ATOM 2187 C C . SER A 1 274 ? 29.685 -13.536 -34.332 1.00 51.94 274 SER A C 1
ATOM 2189 O O . SER A 1 274 ? 28.920 -14.010 -33.498 1.00 51.94 274 SER A O 1
ATOM 2191 N N . ILE A 1 275 ? 29.334 -12.548 -35.164 1.00 50.31 275 ILE A N 1
ATOM 2192 C CA . ILE A 1 275 ? 27.969 -12.012 -35.221 1.00 50.31 275 ILE A CA 1
ATOM 2193 C C . ILE A 1 275 ? 27.019 -13.080 -35.732 1.00 50.31 275 ILE A C 1
ATOM 2195 O O . ILE A 1 275 ? 26.048 -13.365 -35.052 1.00 50.31 275 ILE A O 1
ATOM 2199 N N . ASP A 1 276 ? 27.324 -13.746 -36.847 1.00 52.16 276 ASP A N 1
ATOM 2200 C CA . ASP A 1 276 ? 26.496 -14.833 -37.365 1.00 52.16 276 ASP A CA 1
ATOM 2201 C C . ASP A 1 276 ? 26.265 -15.894 -36.272 1.00 52.16 276 ASP A C 1
ATOM 2203 O O . ASP A 1 276 ? 25.151 -16.357 -36.102 1.00 52.16 276 ASP A O 1
ATOM 2207 N N . GLN A 1 277 ? 27.257 -16.254 -35.454 1.00 55.62 277 GLN A N 1
ATOM 2208 C CA . GLN A 1 277 ? 27.065 -17.260 -34.400 1.00 55.62 277 GLN A CA 1
ATOM 2209 C C . GLN A 1 277 ? 26.309 -16.762 -33.158 1.00 55.62 277 GLN A C 1
ATOM 2211 O O . GLN A 1 277 ? 25.583 -17.556 -32.559 1.00 55.62 277 GLN A O 1
ATOM 2216 N N . ALA A 1 278 ? 26.479 -15.502 -32.750 1.00 47.72 278 ALA A N 1
ATOM 2217 C CA . ALA A 1 278 ? 25.801 -14.932 -31.581 1.00 47.72 278 ALA A CA 1
ATOM 2218 C C . ALA A 1 278 ? 24.373 -14.473 -31.920 1.00 47.72 278 ALA A C 1
ATOM 2220 O O . ALA A 1 278 ? 23.417 -14.818 -31.229 1.00 47.72 278 ALA A O 1
ATOM 2221 N N . LEU A 1 279 ? 24.229 -13.774 -33.043 1.00 43.84 279 LEU A N 1
ATOM 2222 C CA . LEU A 1 279 ? 22.988 -13.207 -33.548 1.00 43.84 279 LEU A CA 1
ATOM 2223 C C . LEU A 1 279 ? 22.044 -14.296 -34.084 1.00 43.84 279 LEU A C 1
ATOM 2225 O O . LEU A 1 279 ? 20.869 -14.275 -33.741 1.00 43.84 279 LEU A O 1
ATOM 2229 N N . TRP A 1 280 ? 22.521 -15.314 -34.825 1.00 43.88 280 TRP A N 1
ATOM 2230 C CA . TRP A 1 280 ? 21.635 -16.401 -35.297 1.00 43.88 280 TRP A CA 1
ATOM 2231 C C . TRP A 1 280 ? 21.093 -17.295 -34.183 1.00 43.88 280 TRP A C 1
ATOM 2233 O O . TRP A 1 280 ? 20.059 -17.941 -34.366 1.00 43.88 280 TRP A O 1
ATOM 2243 N N . ARG A 1 281 ? 21.779 -17.355 -33.037 1.00 50.47 281 ARG A N 1
ATOM 2244 C CA . ARG A 1 281 ? 21.271 -18.061 -31.855 1.00 50.47 281 ARG A CA 1
ATOM 2245 C C . ARG A 1 281 ? 20.184 -17.258 -31.139 1.00 50.47 281 ARG A C 1
ATOM 2247 O O . ARG A 1 281 ? 19.277 -17.878 -30.598 1.00 50.47 281 ARG A O 1
ATOM 2254 N N . ALA A 1 282 ? 20.247 -15.925 -31.185 1.00 44.97 282 ALA A N 1
ATOM 2255 C CA . ALA A 1 282 ? 19.251 -15.033 -30.589 1.00 44.97 282 ALA A CA 1
ATOM 2256 C C . ALA A 1 282 ? 18.030 -14.780 -31.505 1.00 44.97 282 ALA A C 1
ATOM 2258 O O . ALA A 1 282 ? 16.900 -14.785 -31.036 1.00 44.97 282 ALA A O 1
ATOM 2259 N N . ILE A 1 283 ? 18.224 -14.650 -32.822 1.00 47.06 283 ILE A N 1
ATOM 2260 C CA . ILE A 1 283 ? 17.197 -14.269 -33.822 1.00 47.06 283 ILE A CA 1
ATOM 2261 C C . ILE A 1 283 ? 16.486 -15.511 -34.429 1.00 47.06 283 ILE A C 1
ATOM 2263 O O . ILE A 1 283 ? 16.062 -15.540 -35.579 1.00 47.06 283 ILE A O 1
ATOM 2267 N N . SER A 1 284 ? 16.399 -16.625 -33.698 1.00 47.31 284 SER A N 1
ATOM 2268 C CA . SER A 1 284 ? 16.174 -17.949 -34.306 1.00 47.31 284 SER A CA 1
ATOM 2269 C C . SER A 1 284 ? 14.917 -18.093 -35.210 1.00 47.31 284 SER A C 1
ATOM 2271 O O . SER A 1 284 ? 13.783 -17.799 -34.839 1.00 47.31 284 SER A O 1
ATOM 2273 N N . ARG A 1 285 ? 15.175 -18.621 -36.421 1.00 44.47 285 ARG A N 1
ATOM 2274 C CA . ARG A 1 285 ? 14.296 -19.125 -37.507 1.00 44.47 285 ARG A CA 1
ATOM 2275 C C . ARG A 1 285 ? 13.243 -18.202 -38.130 1.00 44.47 285 ARG A C 1
ATOM 2277 O O . ARG A 1 285 ? 13.202 -18.164 -39.356 1.00 44.47 285 ARG A O 1
ATOM 2284 N N . LYS A 1 286 ? 12.430 -17.454 -37.381 1.00 41.91 286 LYS A N 1
ATOM 2285 C CA . LYS A 1 286 ? 11.316 -16.694 -37.999 1.00 41.91 286 LYS A CA 1
ATOM 2286 C C . LYS A 1 286 ? 11.786 -15.484 -38.812 1.00 41.91 286 LYS A C 1
ATOM 2288 O O . LYS A 1 286 ? 11.348 -15.277 -39.938 1.00 41.91 286 LYS A O 1
ATOM 2293 N N . SER A 1 287 ? 12.758 -14.744 -38.298 1.00 44.16 287 SER A N 1
ATOM 2294 C CA . SER A 1 287 ? 13.383 -13.609 -38.993 1.00 44.16 287 SER A CA 1
ATOM 2295 C C . SER A 1 287 ? 14.289 -14.069 -40.140 1.00 44.16 287 SER A C 1
ATOM 2297 O O . SER A 1 287 ? 14.511 -13.334 -41.098 1.00 44.16 287 SER A O 1
ATOM 2299 N N . ALA A 1 288 ? 14.778 -15.312 -40.063 1.00 43.81 288 ALA A N 1
ATOM 2300 C CA . ALA A 1 288 ? 15.590 -15.954 -41.091 1.00 43.81 288 ALA A CA 1
ATOM 2301 C C . ALA A 1 288 ? 14.826 -16.214 -42.378 1.00 43.81 288 ALA A C 1
ATOM 2303 O O . ALA A 1 288 ? 15.343 -15.977 -43.466 1.00 43.81 288 ALA A O 1
ATOM 2304 N N . GLU A 1 289 ? 13.612 -16.744 -42.229 1.00 45.91 289 GLU A N 1
ATOM 2305 C CA . GLU A 1 289 ? 12.730 -17.022 -43.350 1.00 45.91 289 GLU A CA 1
ATOM 2306 C C . GLU A 1 289 ? 12.304 -15.699 -43.983 1.00 45.91 289 GLU A C 1
ATOM 2308 O O . GLU A 1 289 ? 12.498 -15.544 -45.183 1.00 45.91 289 GLU A O 1
ATOM 2313 N N . ALA A 1 290 ? 11.917 -14.695 -43.183 1.00 44.69 290 ALA A N 1
ATOM 2314 C CA . ALA A 1 290 ? 11.584 -13.357 -43.678 1.00 44.69 290 ALA A CA 1
ATOM 2315 C C . ALA A 1 290 ? 12.735 -12.708 -44.480 1.00 44.69 290 ALA A C 1
ATOM 2317 O O . ALA A 1 290 ? 12.546 -12.339 -45.639 1.00 44.69 290 ALA A O 1
ATOM 2318 N N . LEU A 1 291 ? 13.951 -12.641 -43.924 1.00 40.59 291 LEU A N 1
ATOM 2319 C CA . LEU A 1 291 ? 15.120 -12.061 -44.607 1.00 40.59 291 LEU A CA 1
ATOM 2320 C C . LEU A 1 291 ? 15.617 -12.917 -45.787 1.00 40.59 291 LEU A C 1
ATOM 2322 O O . LEU A 1 291 ? 16.147 -12.382 -46.762 1.00 40.59 291 LEU A O 1
ATOM 2326 N N . GLY A 1 292 ? 15.449 -14.240 -45.714 1.00 42.78 292 GLY A N 1
ATOM 2327 C CA . GLY A 1 292 ? 15.891 -15.197 -46.728 1.00 42.78 292 GLY A CA 1
ATOM 2328 C C . GLY A 1 292 ? 15.023 -15.213 -47.987 1.00 42.78 292 GLY A C 1
ATOM 2329 O O . GLY A 1 292 ? 15.563 -15.337 -49.087 1.00 42.78 292 GLY A O 1
ATOM 2330 N N . THR A 1 293 ? 13.701 -15.041 -47.864 1.00 42.19 293 THR A N 1
ATOM 2331 C CA . THR A 1 293 ? 12.797 -14.956 -49.030 1.00 42.19 293 THR A CA 1
ATOM 2332 C C . THR A 1 293 ? 12.805 -13.601 -49.743 1.00 42.19 293 THR A C 1
ATOM 2334 O O . THR A 1 293 ? 12.310 -13.521 -50.864 1.00 42.19 293 THR A O 1
ATOM 2337 N N . LEU A 1 294 ? 13.380 -12.546 -49.153 1.00 39.75 294 LEU A N 1
ATOM 2338 C CA . LEU A 1 294 ? 13.182 -11.165 -49.622 1.00 39.75 294 LEU A CA 1
ATOM 2339 C C . LEU A 1 294 ? 14.333 -10.516 -50.386 1.00 39.75 294 LEU A C 1
ATOM 2341 O O . LEU A 1 294 ? 14.256 -9.326 -50.672 1.00 39.75 294 LEU A O 1
ATOM 2345 N N . GLY A 1 295 ? 15.359 -11.277 -50.772 1.00 38.94 295 GLY A N 1
ATOM 2346 C CA . GLY A 1 295 ? 16.262 -10.922 -51.874 1.00 38.94 295 GLY A CA 1
ATOM 2347 C C . GLY A 1 295 ? 16.566 -9.427 -52.060 1.00 38.94 295 GLY A C 1
ATOM 2348 O O . GLY A 1 295 ? 16.283 -8.914 -53.127 1.00 38.94 295 GLY A O 1
ATOM 2349 N N . LEU A 1 296 ? 17.100 -8.743 -51.039 1.00 40.28 296 LEU A N 1
ATOM 2350 C CA . LEU A 1 296 ? 17.848 -7.465 -51.067 1.00 40.28 296 LEU A CA 1
ATOM 2351 C C . LEU A 1 296 ? 17.392 -6.295 -51.987 1.00 40.28 296 LEU A C 1
ATOM 2353 O O . LEU A 1 296 ? 18.163 -5.358 -52.172 1.00 40.28 296 LEU A O 1
ATOM 2357 N N . GLU A 1 297 ? 16.161 -6.285 -52.501 1.00 41.53 297 GLU A N 1
ATOM 2358 C CA . GLU A 1 297 ? 15.579 -5.185 -53.301 1.00 41.53 297 GLU A CA 1
ATOM 2359 C C . GLU A 1 297 ? 14.106 -4.904 -52.950 1.00 41.53 297 GLU A C 1
ATOM 2361 O O . GLU A 1 297 ? 13.337 -4.369 -53.749 1.00 41.53 297 GLU A O 1
ATOM 2366 N N . VAL A 1 298 ? 13.678 -5.254 -51.739 1.00 41.56 298 VAL A N 1
ATOM 2367 C CA . VAL A 1 298 ? 12.314 -4.973 -51.292 1.00 41.56 298 VAL A CA 1
ATOM 2368 C C . VAL A 1 298 ? 12.332 -3.755 -50.371 1.00 41.56 298 VAL A C 1
ATOM 2370 O O . VAL A 1 298 ? 12.893 -3.793 -49.281 1.00 41.56 298 VAL A O 1
ATOM 2373 N N . SER A 1 299 ? 11.755 -2.656 -50.862 1.00 44.91 299 SER A N 1
ATOM 2374 C CA . SER A 1 299 ? 11.463 -1.436 -50.107 1.00 44.91 299 SER A CA 1
ATOM 2375 C C . SER A 1 299 ? 10.648 -1.760 -48.851 1.00 44.91 299 SER A C 1
ATOM 2377 O O . SER A 1 299 ? 9.785 -2.638 -48.907 1.00 44.91 299 SER A O 1
ATOM 2379 N N . ALA A 1 300 ? 10.905 -1.054 -47.744 1.00 47.00 300 ALA A N 1
ATOM 2380 C CA . ALA A 1 300 ? 10.243 -1.250 -46.447 1.00 47.00 300 ALA A CA 1
ATOM 2381 C C . ALA A 1 300 ? 8.706 -1.390 -46.566 1.00 47.00 300 ALA A C 1
ATOM 2383 O O . ALA A 1 300 ? 8.135 -2.320 -46.002 1.00 47.00 300 ALA A O 1
ATOM 2384 N N . ASP A 1 301 ? 8.077 -0.611 -47.450 1.00 46.53 301 ASP A N 1
ATOM 2385 C CA . ASP A 1 301 ? 6.633 -0.645 -47.736 1.00 46.53 301 ASP A CA 1
ATOM 2386 C C . ASP A 1 301 ? 6.088 -2.016 -48.186 1.00 46.53 301 ASP A C 1
ATOM 2388 O O . ASP A 1 301 ? 4.917 -2.337 -47.988 1.00 46.53 301 ASP A O 1
ATOM 2392 N N . LYS A 1 302 ? 6.905 -2.847 -48.845 1.00 50.91 302 LYS A N 1
ATOM 2393 C CA . LYS A 1 302 ? 6.498 -4.192 -49.294 1.00 50.91 302 LYS A CA 1
ATOM 2394 C C . LYS A 1 302 ? 6.713 -5.256 -48.218 1.00 50.91 302 LYS A C 1
ATOM 2396 O O . LYS A 1 302 ? 6.077 -6.303 -48.289 1.00 50.91 302 LYS A O 1
ATOM 2401 N N . LEU A 1 303 ? 7.604 -4.998 -47.261 1.00 44.56 303 LEU A N 1
ATOM 2402 C CA . LEU A 1 303 ? 7.839 -5.858 -46.104 1.00 44.56 303 LEU A CA 1
ATOM 2403 C C . LEU A 1 303 ? 6.678 -5.720 -45.106 1.00 44.56 303 LEU A C 1
ATOM 2405 O O . LEU A 1 303 ? 6.115 -6.724 -44.687 1.00 44.56 303 LEU A O 1
ATOM 2409 N N . GLU A 1 304 ? 6.269 -4.482 -44.831 1.00 49.03 304 GLU A N 1
ATOM 2410 C CA . GLU A 1 304 ? 5.147 -4.133 -43.951 1.00 49.03 304 GLU A CA 1
ATOM 2411 C C . GLU A 1 304 ? 3.806 -4.688 -44.468 1.00 49.03 304 GLU A C 1
ATOM 2413 O O . GLU A 1 304 ? 3.061 -5.342 -43.737 1.00 49.03 304 GLU A O 1
ATOM 2418 N N . ASN A 1 305 ? 3.550 -4.556 -45.776 1.00 52.88 305 ASN A N 1
ATOM 2419 C CA . ASN A 1 305 ? 2.343 -5.091 -46.415 1.00 52.88 305 ASN A CA 1
ATOM 2420 C C . ASN A 1 305 ? 2.301 -6.630 -46.520 1.00 52.88 305 ASN A C 1
ATOM 2422 O O . ASN A 1 305 ? 1.223 -7.195 -46.691 1.00 52.88 305 ASN A O 1
ATOM 2426 N N . ALA A 1 306 ? 3.443 -7.326 -46.467 1.00 50.38 306 ALA A N 1
ATOM 2427 C CA . ALA A 1 306 ? 3.493 -8.780 -46.655 1.00 50.38 306 ALA A CA 1
ATOM 2428 C C . ALA A 1 306 ? 3.277 -9.573 -45.356 1.00 50.38 306 ALA A C 1
ATOM 2430 O O . ALA A 1 306 ? 2.803 -10.708 -45.413 1.00 50.38 306 ALA A O 1
ATOM 2431 N N . THR A 1 307 ? 3.618 -9.002 -44.198 1.00 52.78 307 THR A N 1
ATOM 2432 C CA . THR A 1 307 ? 3.458 -9.662 -42.893 1.00 52.78 307 THR A CA 1
ATOM 2433 C C . THR A 1 307 ? 2.242 -9.185 -42.111 1.00 52.78 307 THR A C 1
ATOM 2435 O O . THR A 1 307 ? 1.867 -9.855 -41.151 1.00 52.78 307 THR A O 1
ATOM 2438 N N . GLY A 1 308 ? 1.631 -8.050 -42.481 1.00 49.97 308 GLY A N 1
ATOM 2439 C CA . GLY A 1 308 ? 0.533 -7.441 -41.713 1.00 49.97 308 GLY A CA 1
ATOM 2440 C C . GLY A 1 308 ? 0.928 -7.058 -40.279 1.00 49.97 308 GLY A C 1
ATOM 2441 O O . GLY A 1 308 ? 0.073 -6.751 -39.458 1.00 49.97 308 GLY A O 1
ATOM 2442 N N . GLN A 1 309 ? 2.225 -7.110 -39.971 1.00 51.44 309 GLN A N 1
ATOM 2443 C CA . GLN A 1 309 ? 2.827 -6.746 -38.699 1.00 51.44 309 GLN A CA 1
ATOM 2444 C C . GLN A 1 309 ? 3.902 -5.711 -39.001 1.00 51.44 309 GLN A C 1
ATOM 2446 O O . GLN A 1 309 ? 4.806 -5.997 -39.792 1.00 51.44 309 GLN A O 1
ATOM 2451 N N . GLU A 1 310 ? 3.797 -4.542 -38.370 1.00 53.53 310 GLU A N 1
ATOM 2452 C CA . GLU A 1 310 ? 4.861 -3.539 -38.316 1.00 53.53 310 GLU A CA 1
ATOM 2453 C C . GLU A 1 310 ? 6.151 -4.223 -37.840 1.00 53.53 310 GLU A C 1
ATOM 2455 O O . GLU A 1 310 ? 6.295 -4.603 -36.680 1.00 53.53 310 GLU A O 1
ATOM 2460 N N . LEU A 1 311 ? 7.083 -4.449 -38.763 1.00 53.56 311 LEU A N 1
ATOM 2461 C CA . LEU A 1 311 ? 8.383 -5.077 -38.504 1.00 53.56 311 LEU A CA 1
ATOM 2462 C C . LEU A 1 311 ? 9.409 -4.080 -37.938 1.00 53.56 311 LEU A C 1
ATOM 2464 O O . LEU A 1 311 ? 10.612 -4.316 -38.037 1.00 53.56 311 LEU A O 1
ATOM 2468 N N . THR A 1 312 ? 8.947 -2.954 -37.395 1.00 63.66 312 THR A N 1
ATOM 2469 C CA . THR A 1 312 ? 9.795 -1.804 -37.078 1.00 63.66 312 THR A CA 1
ATOM 2470 C C . THR A 1 312 ? 10.533 -1.995 -35.757 1.00 63.66 312 THR A C 1
ATOM 2472 O O . THR A 1 312 ? 11.751 -1.881 -35.752 1.00 63.66 312 THR A O 1
ATOM 2475 N N . SER A 1 313 ? 9.881 -2.429 -34.670 1.00 69.00 313 SER A N 1
ATOM 2476 C CA . SER A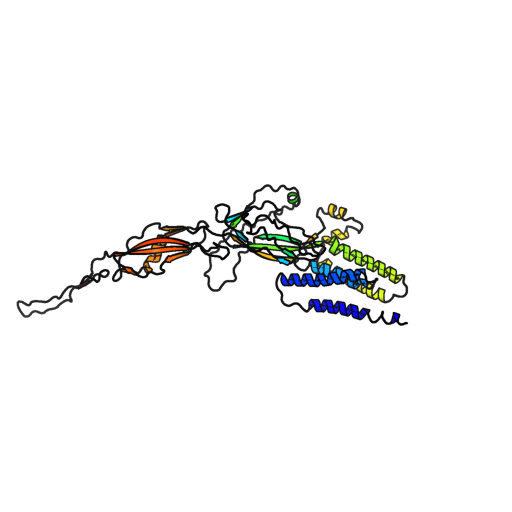 1 313 ? 10.542 -2.555 -33.359 1.00 69.00 313 SER A CA 1
ATOM 2477 C C . SER A 1 313 ? 10.174 -3.820 -32.577 1.00 69.00 313 SER A C 1
ATOM 2479 O O . SER A 1 313 ? 9.024 -4.259 -32.561 1.00 69.00 313 SER A O 1
ATOM 2481 N N . TRP A 1 314 ? 11.162 -4.419 -31.902 1.00 75.00 314 TRP A N 1
ATOM 2482 C CA . TRP A 1 314 ? 10.986 -5.558 -30.993 1.00 75.00 314 TRP A CA 1
ATOM 2483 C C . TRP A 1 314 ? 11.403 -5.199 -29.566 1.00 75.00 314 TRP A C 1
ATOM 2485 O O . TRP A 1 314 ? 12.389 -4.480 -29.393 1.00 75.00 314 TRP A O 1
ATOM 2495 N N . PRO A 1 315 ? 10.713 -5.725 -28.539 1.00 77.00 315 PRO A N 1
ATOM 2496 C CA . PRO A 1 315 ? 11.211 -5.652 -27.174 1.00 77.00 315 PRO A CA 1
ATOM 2497 C C . PRO A 1 315 ? 12.569 -6.357 -27.077 1.00 77.00 315 PRO A C 1
ATOM 2499 O O . PRO A 1 315 ? 12.760 -7.448 -27.625 1.00 77.00 315 PRO A O 1
ATOM 2502 N N . THR A 1 316 ? 13.530 -5.745 -26.388 1.00 75.06 316 THR A N 1
ATOM 2503 C CA . THR A 1 316 ? 14.857 -6.353 -26.192 1.00 75.06 316 THR A CA 1
ATOM 2504 C C . THR A 1 316 ? 14.838 -7.470 -25.149 1.00 75.06 316 THR A C 1
ATOM 2506 O O . THR A 1 316 ? 15.797 -8.239 -25.068 1.00 75.06 316 THR A O 1
ATOM 2509 N N . GLY A 1 317 ? 13.770 -7.562 -24.345 1.00 76.25 317 GLY A N 1
ATOM 2510 C CA . GLY A 1 317 ? 13.708 -8.393 -23.143 1.00 76.25 317 GLY A CA 1
ATOM 2511 C C . GLY A 1 317 ? 14.472 -7.795 -21.958 1.00 76.25 317 GLY A C 1
ATOM 2512 O O . GLY A 1 317 ? 14.512 -8.399 -20.886 1.00 76.25 317 GLY A O 1
ATOM 2513 N N . THR A 1 318 ? 15.086 -6.622 -22.136 1.00 81.56 318 THR A N 1
ATOM 2514 C CA . THR A 1 318 ? 15.697 -5.853 -21.059 1.00 81.56 318 THR A CA 1
ATOM 2515 C C . THR A 1 318 ? 14.670 -4.860 -20.534 1.00 81.56 318 THR A C 1
ATOM 2517 O O . THR A 1 318 ? 14.322 -3.899 -21.219 1.00 81.56 318 THR A O 1
ATOM 2520 N N . PHE A 1 319 ? 14.238 -5.060 -19.292 1.00 87.19 319 PHE A N 1
ATOM 2521 C CA . PHE A 1 319 ? 13.288 -4.180 -18.626 1.00 87.19 319 PHE A CA 1
ATOM 2522 C C . PHE A 1 319 ? 13.768 -3.765 -17.236 1.00 87.19 319 PHE A C 1
ATOM 2524 O O . PHE A 1 319 ? 14.551 -4.465 -16.586 1.00 87.19 319 PHE A O 1
ATOM 2531 N N . ASN A 1 320 ? 13.275 -2.622 -16.775 1.00 90.25 320 ASN A N 1
ATOM 2532 C CA . ASN A 1 320 ? 13.401 -2.162 -15.400 1.00 90.25 320 ASN A CA 1
ATOM 2533 C C . ASN A 1 320 ? 12.013 -2.084 -14.765 1.00 90.25 320 ASN A C 1
ATOM 2535 O O . ASN A 1 320 ? 11.073 -1.620 -15.406 1.00 90.25 320 ASN A O 1
ATOM 2539 N N . ARG A 1 321 ? 11.900 -2.535 -13.515 1.00 90.94 321 ARG A N 1
ATOM 2540 C CA . ARG A 1 321 ? 10.662 -2.502 -12.733 1.00 90.94 321 ARG A CA 1
ATOM 2541 C C . ARG A 1 321 ? 10.883 -1.711 -11.467 1.00 90.94 321 ARG A C 1
ATOM 2543 O O . ARG A 1 321 ? 11.778 -2.041 -10.687 1.00 90.94 321 ARG A O 1
ATOM 2550 N N . VAL A 1 322 ? 10.038 -0.719 -11.237 1.00 89.75 322 VAL A N 1
ATOM 2551 C CA . VAL A 1 322 ? 10.069 0.084 -10.017 1.00 89.75 322 VAL A CA 1
ATOM 2552 C C . VAL A 1 322 ? 8.667 0.181 -9.442 1.00 89.75 322 VAL A C 1
ATOM 2554 O O . VAL A 1 322 ? 7.683 0.230 -10.171 1.00 89.75 322 VAL A O 1
ATOM 2557 N N . ARG A 1 323 ? 8.564 0.155 -8.114 1.00 89.19 323 ARG A N 1
ATOM 2558 C CA . ARG A 1 323 ? 7.281 0.191 -7.415 1.00 89.19 323 ARG A CA 1
ATOM 2559 C C . ARG A 1 323 ? 7.002 1.575 -6.847 1.00 89.19 323 ARG A C 1
ATOM 2561 O O . ARG A 1 323 ? 7.911 2.244 -6.366 1.00 89.19 323 ARG A O 1
ATOM 2568 N N . GLN A 1 324 ? 5.733 1.949 -6.857 1.00 88.25 324 GLN A N 1
ATOM 2569 C CA . GLN A 1 324 ? 5.185 3.139 -6.225 1.00 88.25 324 GLN A CA 1
ATOM 2570 C C . GLN A 1 324 ? 4.081 2.714 -5.261 1.00 88.25 324 GLN A C 1
ATOM 2572 O O . GLN A 1 324 ? 3.282 1.833 -5.574 1.00 88.25 324 GLN A O 1
ATOM 2577 N N . ASN A 1 325 ? 4.011 3.352 -4.098 1.00 88.94 325 ASN A N 1
ATOM 2578 C CA . ASN A 1 325 ? 2.917 3.118 -3.166 1.00 88.94 325 ASN A CA 1
ATOM 2579 C C . ASN A 1 325 ? 1.725 4.010 -3.526 1.00 88.94 325 ASN A C 1
ATOM 2581 O O . ASN A 1 325 ? 1.873 5.224 -3.671 1.00 88.94 325 ASN A O 1
ATOM 2585 N N . PHE A 1 326 ? 0.553 3.394 -3.624 1.00 86.94 326 PHE A N 1
ATOM 2586 C CA . PHE A 1 326 ? -0.743 4.038 -3.777 1.00 86.94 326 PHE A CA 1
ATOM 2587 C C . PHE A 1 326 ? -1.572 3.735 -2.530 1.00 86.94 326 PHE A C 1
ATOM 2589 O O . PHE A 1 326 ? -1.884 2.577 -2.247 1.00 86.94 326 PHE A O 1
ATOM 2596 N N . MET A 1 327 ? -1.878 4.760 -1.746 1.00 90.00 327 MET A N 1
ATOM 2597 C CA . MET A 1 327 ? -2.544 4.627 -0.458 1.00 90.00 327 MET A CA 1
ATOM 2598 C C . MET A 1 327 ? -3.958 5.191 -0.532 1.00 90.00 327 MET A C 1
ATOM 2600 O O . MET A 1 327 ? -4.147 6.360 -0.853 1.00 90.00 327 MET A O 1
ATOM 2604 N N . VAL A 1 328 ? -4.941 4.371 -0.175 1.00 91.38 328 VAL A N 1
ATOM 2605 C CA . VAL A 1 328 ? -6.331 4.789 0.016 1.00 91.38 328 VAL A CA 1
ATOM 2606 C C . VAL A 1 328 ? -6.582 4.890 1.518 1.00 91.38 328 VAL A C 1
ATOM 2608 O O . VAL A 1 328 ? -6.451 3.894 2.235 1.00 91.38 328 VAL A O 1
ATOM 2611 N N . LEU A 1 329 ? -6.897 6.093 1.994 1.00 92.44 329 LEU A N 1
ATOM 2612 C CA . LEU A 1 329 ? -7.092 6.371 3.417 1.00 92.44 329 LEU A CA 1
ATOM 2613 C C . LEU A 1 329 ? -8.418 5.809 3.942 1.00 92.44 329 LEU A C 1
ATOM 2615 O O . LEU A 1 329 ? -9.430 5.868 3.248 1.00 92.44 329 LEU A O 1
ATOM 2619 N N . ASP A 1 330 ? -8.420 5.342 5.191 1.00 92.19 330 ASP A N 1
ATOM 2620 C CA . ASP A 1 330 ? -9.642 5.163 5.972 1.00 92.19 330 ASP A CA 1
ATOM 2621 C C . ASP A 1 330 ? -9.843 6.329 6.935 1.00 92.19 330 ASP A C 1
ATOM 2623 O O . ASP A 1 330 ? -9.114 6.479 7.914 1.00 92.19 330 ASP A O 1
ATOM 2627 N N . GLU A 1 331 ? -10.842 7.161 6.678 1.00 89.19 331 GLU A N 1
ATOM 2628 C CA . GLU A 1 331 ? -11.205 8.262 7.575 1.00 89.19 331 GLU A CA 1
ATOM 2629 C C . GLU A 1 331 ? -12.432 7.933 8.437 1.00 89.19 331 GLU A C 1
ATOM 2631 O O . GLU A 1 331 ? -12.849 8.763 9.249 1.00 89.19 331 GLU A O 1
ATOM 2636 N N . ILE A 1 332 ? -13.037 6.754 8.254 1.00 90.94 332 ILE A N 1
ATOM 2637 C CA . ILE A 1 332 ? -14.263 6.370 8.943 1.00 90.94 332 ILE A CA 1
ATOM 2638 C C . ILE A 1 332 ? -13.885 5.525 10.162 1.00 90.94 332 ILE A C 1
ATOM 2640 O O . ILE A 1 332 ? -13.375 4.420 10.010 1.00 90.94 332 ILE A O 1
ATOM 2644 N N . PRO A 1 333 ? -14.141 6.003 11.391 1.00 92.81 333 PRO A N 1
ATOM 2645 C CA . PRO A 1 333 ? -13.884 5.198 12.569 1.00 92.81 333 PRO A CA 1
ATOM 2646 C C . PRO A 1 333 ? -14.800 3.976 12.639 1.00 92.81 333 PRO A C 1
ATOM 2648 O O . PRO A 1 333 ? -15.947 4.038 12.177 1.00 92.81 333 PRO A O 1
ATOM 2651 N N . PRO A 1 334 ? -14.337 2.888 13.281 1.00 95.62 334 PRO A N 1
ATOM 2652 C CA . PRO A 1 334 ? -15.205 1.760 13.558 1.00 95.62 334 PRO A CA 1
ATOM 2653 C C . PRO A 1 334 ? -16.365 2.209 14.450 1.00 95.62 334 PRO A C 1
ATOM 2655 O O . PRO A 1 334 ? -16.266 3.161 15.221 1.00 95.62 334 PRO A O 1
ATOM 2658 N N . VAL A 1 335 ? -17.477 1.495 14.374 1.00 96.25 335 VAL A N 1
ATOM 2659 C CA . VAL A 1 335 ? -18.628 1.692 15.248 1.00 96.25 335 VAL A CA 1
ATOM 2660 C C . VAL A 1 335 ? -18.534 0.685 16.387 1.00 96.25 335 VAL A C 1
ATOM 2662 O O . VAL A 1 335 ? -18.463 -0.523 16.155 1.00 96.25 335 VAL A O 1
ATOM 2665 N N . VAL A 1 336 ? -18.531 1.190 17.620 1.00 97.12 336 VAL A N 1
ATOM 2666 C CA . VAL A 1 336 ? -18.591 0.381 18.842 1.00 97.12 336 VAL A CA 1
ATOM 2667 C C . VAL A 1 336 ? -19.913 0.677 19.526 1.00 97.12 336 VAL A C 1
ATOM 2669 O O . VAL A 1 336 ? -20.122 1.764 20.061 1.00 97.12 336 VAL A O 1
ATOM 2672 N N . GLU A 1 337 ? -20.813 -0.297 19.503 1.00 97.00 337 GLU A N 1
ATOM 2673 C CA . GLU A 1 337 ? -22.128 -0.191 20.119 1.00 97.00 337 GLU A CA 1
ATOM 2674 C C . GLU A 1 337 ? -22.279 -1.219 21.228 1.00 97.00 337 GLU A C 1
ATOM 2676 O O . GLU A 1 337 ? -21.938 -2.392 21.092 1.00 97.00 337 GLU A O 1
ATOM 2681 N N . MET A 1 338 ? -22.845 -0.784 22.344 1.00 96.12 338 MET A N 1
ATOM 2682 C CA . MET A 1 338 ? -23.193 -1.684 23.426 1.00 96.12 338 MET A CA 1
ATOM 2683 C C . MET A 1 338 ? -24.598 -2.240 23.183 1.00 96.12 338 MET A C 1
ATOM 2685 O O . MET A 1 338 ? -25.580 -1.499 23.156 1.00 96.12 338 MET A O 1
ATOM 2689 N N . THR A 1 339 ? -24.689 -3.559 23.029 1.00 96.44 339 THR A N 1
ATOM 2690 C CA . THR A 1 339 ? -25.950 -4.259 22.739 1.00 96.44 339 THR A CA 1
ATOM 2691 C C . THR A 1 339 ? -26.882 -4.296 23.950 1.00 96.44 339 THR A C 1
ATOM 2693 O O . THR A 1 339 ? -28.102 -4.217 23.804 1.00 96.44 339 THR A O 1
ATOM 2696 N N . GLN A 1 340 ? -26.313 -4.383 25.156 1.00 95.19 340 GLN A N 1
ATOM 2697 C CA . GLN A 1 340 ? -27.038 -4.409 26.420 1.00 95.19 340 GLN A CA 1
ATOM 2698 C C . GLN A 1 340 ? -26.137 -3.926 27.567 1.00 95.19 340 GLN A C 1
ATOM 2700 O O . GLN A 1 340 ? -24.941 -4.206 27.575 1.00 95.19 340 GLN A O 1
ATOM 2705 N N . GLN A 1 341 ? -26.710 -3.239 28.563 1.00 94.75 341 GLN A N 1
ATOM 2706 C CA . GLN A 1 341 ? -26.005 -2.980 29.826 1.00 94.75 341 GLN A CA 1
ATOM 2707 C C . GLN A 1 341 ? -25.774 -4.299 30.590 1.00 94.75 341 GLN A C 1
ATOM 2709 O O . GLN A 1 341 ? -26.701 -5.118 30.654 1.00 94.75 341 GLN A O 1
ATOM 2714 N N . PRO A 1 342 ? -24.592 -4.507 31.202 1.00 96.38 342 PRO A N 1
ATOM 2715 C CA . PRO A 1 342 ? -24.347 -5.678 32.032 1.00 96.38 342 PRO A CA 1
ATOM 2716 C C . PRO A 1 342 ? -25.311 -5.708 33.219 1.00 96.38 342 PRO A C 1
ATOM 2718 O O . PRO A 1 342 ? -25.688 -4.672 33.774 1.00 96.38 342 PRO A O 1
ATOM 2721 N N . ALA A 1 343 ? -25.699 -6.914 33.629 1.00 96.94 343 ALA A N 1
ATOM 2722 C CA . ALA A 1 343 ? -26.358 -7.083 34.914 1.00 96.94 343 ALA A CA 1
ATOM 2723 C C . ALA A 1 343 ? -25.384 -6.710 36.051 1.00 96.94 343 ALA A C 1
ATOM 2725 O O . ALA A 1 343 ? -24.168 -6.813 35.871 1.00 96.94 343 ALA A O 1
ATOM 2726 N N . PRO A 1 344 ? -25.887 -6.296 37.228 1.00 97.38 344 PRO A N 1
ATOM 2727 C CA . PRO A 1 344 ? -25.031 -6.098 38.389 1.00 97.38 344 PRO A CA 1
ATOM 2728 C C . PRO A 1 344 ? -24.273 -7.384 38.739 1.00 97.38 344 PRO A C 1
ATOM 2730 O O . PRO A 1 344 ? -24.871 -8.461 38.807 1.00 97.38 344 PRO A O 1
ATOM 2733 N N . PHE A 1 345 ? -22.969 -7.269 38.978 1.00 96.88 345 PHE A N 1
ATOM 2734 C CA . PHE A 1 345 ? -22.136 -8.386 39.413 1.00 96.88 345 PHE A CA 1
ATOM 2735 C C . PHE A 1 345 ? -22.218 -8.560 40.927 1.00 96.88 345 PHE A C 1
ATOM 2737 O O . PHE A 1 345 ? -22.253 -7.587 41.674 1.00 96.88 345 PHE A O 1
ATOM 2744 N N . GLU A 1 346 ? -22.191 -9.806 41.383 1.00 96.19 346 GLU A N 1
ATOM 2745 C CA . GLU A 1 346 ? -22.126 -10.124 42.808 1.00 96.19 346 GLU A CA 1
ATOM 2746 C C . GLU A 1 346 ? -20.712 -9.892 43.361 1.00 96.19 346 GLU A C 1
ATOM 2748 O O . GLU A 1 346 ? -19.732 -10.355 42.767 1.00 96.19 346 GLU A O 1
ATOM 2753 N N . ALA A 1 347 ? -20.597 -9.255 44.526 1.00 95.69 347 ALA A N 1
ATOM 2754 C CA . ALA A 1 347 ? -19.337 -9.102 45.247 1.00 95.69 347 ALA A CA 1
ATOM 2755 C C . ALA A 1 347 ? -18.848 -10.454 45.809 1.00 95.69 347 ALA A C 1
ATOM 2757 O O . ALA A 1 347 ? -19.383 -10.982 46.782 1.00 95.69 347 ALA A O 1
ATOM 2758 N N . ASN A 1 348 ? -17.801 -11.044 45.218 1.00 93.00 348 ASN A N 1
ATOM 2759 C CA . ASN A 1 348 ? -17.186 -12.277 45.742 1.00 93.00 348 ASN A CA 1
ATOM 2760 C C . ASN A 1 348 ? -15.914 -12.028 46.556 1.00 93.00 348 ASN A C 1
ATOM 2762 O O . ASN A 1 348 ? -15.287 -12.979 47.030 1.00 93.00 348 ASN A O 1
ATOM 2766 N N . THR A 1 349 ? -15.492 -10.772 46.660 1.00 92.19 349 THR A N 1
ATOM 2767 C CA . THR A 1 349 ? -14.281 -10.353 47.361 1.00 92.19 349 THR A CA 1
ATOM 2768 C C . THR A 1 349 ? -14.643 -9.299 48.400 1.00 92.19 349 THR A C 1
ATOM 2770 O O . THR A 1 349 ? -15.640 -8.596 48.267 1.00 92.19 349 THR A O 1
ATOM 2773 N N . LEU A 1 350 ? -13.801 -9.167 49.424 1.00 91.31 350 LEU A N 1
ATOM 2774 C CA . LEU A 1 350 ? -13.920 -8.117 50.426 1.00 91.31 350 LEU A CA 1
ATOM 2775 C C . LEU A 1 350 ? -14.071 -6.732 49.791 1.00 91.31 350 LEU A C 1
ATOM 2777 O O . LEU A 1 350 ? -13.135 -6.248 49.155 1.00 91.31 350 LEU A O 1
ATOM 2781 N N . GLY A 1 351 ? -15.246 -6.124 49.967 1.00 90.00 351 GLY A N 1
ATOM 2782 C CA . GLY A 1 351 ? -15.581 -4.791 49.466 1.00 90.00 351 GLY A CA 1
ATOM 2783 C C . GLY A 1 351 ? -15.906 -4.690 47.971 1.00 90.00 351 GLY A C 1
ATOM 2784 O O . GLY A 1 351 ? -16.034 -3.565 47.485 1.00 90.00 351 GLY A O 1
ATOM 2785 N N . GLY A 1 352 ? -15.993 -5.793 47.211 1.00 94.62 352 GLY A N 1
ATOM 2786 C CA . GLY A 1 352 ? -16.245 -5.710 45.766 1.00 94.62 352 GLY A CA 1
ATOM 2787 C C . GLY A 1 352 ? -15.918 -6.957 44.939 1.00 94.62 352 GLY A C 1
ATOM 2788 O O . GLY A 1 352 ? -15.964 -8.091 45.414 1.00 94.62 352 GLY A O 1
ATOM 2789 N N . GLU A 1 353 ? -15.583 -6.743 43.667 1.00 95.25 353 GLU A N 1
ATOM 2790 C CA . GLU A 1 353 ? -15.320 -7.810 42.694 1.00 95.25 353 GLU A CA 1
ATOM 2791 C C . GLU A 1 353 ? -14.086 -7.511 41.834 1.00 95.25 353 GLU A C 1
ATOM 2793 O O . GLU A 1 353 ? -13.788 -6.355 41.527 1.00 95.25 353 GLU A O 1
ATOM 2798 N N . PHE A 1 354 ? -13.356 -8.557 41.425 1.00 94.75 354 PHE A N 1
ATOM 2799 C CA . PHE A 1 354 ? -12.222 -8.387 40.521 1.00 94.75 354 PHE A CA 1
ATOM 2800 C C . PHE A 1 354 ? -12.661 -8.411 39.051 1.00 94.75 354 PHE A C 1
ATOM 2802 O O . PHE A 1 354 ? -12.989 -9.469 38.512 1.00 94.75 354 PHE A O 1
ATOM 2809 N N . GLY A 1 355 ? -12.560 -7.267 38.372 1.00 92.88 355 GLY A N 1
ATOM 2810 C CA . GLY A 1 355 ? -13.025 -7.080 36.998 1.00 92.88 355 GLY A CA 1
ATOM 2811 C C . GLY A 1 355 ? -12.396 -8.011 35.965 1.00 92.88 355 GLY A C 1
ATOM 2812 O O . GLY A 1 355 ? -13.053 -8.395 35.003 1.00 92.88 355 GLY A O 1
ATOM 2813 N N . ASN A 1 356 ? -11.158 -8.468 36.202 1.00 91.81 356 ASN A N 1
ATOM 2814 C CA . ASN A 1 356 ? -10.414 -9.373 35.312 1.00 91.81 356 ASN A CA 1
ATOM 2815 C C . ASN A 1 356 ? -11.191 -10.637 34.905 1.00 91.81 356 ASN A C 1
ATOM 2817 O O . ASN A 1 356 ? -10.922 -11.197 33.848 1.00 91.81 356 ASN A O 1
ATOM 2821 N N . ARG A 1 357 ? -12.126 -11.099 35.742 1.00 92.44 357 ARG A N 1
ATOM 2822 C CA . ARG A 1 357 ? -12.925 -12.308 35.488 1.00 92.44 357 ARG A CA 1
ATOM 2823 C C . ARG A 1 357 ? -14.098 -12.076 34.538 1.00 92.44 357 ARG A C 1
ATOM 2825 O O . ARG A 1 357 ? -14.614 -13.041 33.991 1.00 92.44 357 ARG A O 1
ATOM 2832 N N . HIS A 1 358 ? -14.485 -10.819 34.352 1.00 94.69 358 HIS A N 1
ATOM 2833 C CA . HIS A 1 358 ? -15.702 -10.419 33.650 1.00 94.69 358 HIS A CA 1
ATOM 2834 C C . HIS A 1 358 ? -15.407 -9.698 32.329 1.00 94.69 358 HIS A C 1
ATOM 2836 O O . HIS A 1 358 ? -16.336 -9.369 31.606 1.00 94.69 358 HIS A O 1
ATOM 2842 N N . PHE A 1 359 ? -14.138 -9.456 31.964 1.00 92.81 359 PHE A N 1
ATOM 2843 C CA . PHE A 1 359 ? -13.810 -8.754 30.710 1.00 92.81 359 PHE A CA 1
ATOM 2844 C C . PHE A 1 359 ? -14.300 -9.489 29.464 1.00 92.81 359 PHE A C 1
ATOM 2846 O O . PHE A 1 359 ? -14.782 -8.830 28.552 1.00 92.81 359 PHE A O 1
ATOM 2853 N N . ASP A 1 360 ? -14.214 -10.820 29.421 1.00 93.50 360 ASP A N 1
ATOM 2854 C CA . ASP A 1 360 ? -14.713 -11.590 28.275 1.00 93.50 360 ASP A CA 1
ATOM 2855 C C . ASP A 1 360 ? -16.243 -11.493 28.160 1.00 93.50 360 ASP A C 1
ATOM 2857 O O . ASP A 1 360 ? -16.774 -11.368 27.058 1.00 93.50 360 ASP A O 1
ATOM 2861 N N . GLU A 1 361 ? -16.948 -11.481 29.298 1.00 95.31 361 GLU A N 1
ATOM 2862 C CA . GLU A 1 361 ? -18.397 -11.261 29.349 1.00 95.31 361 GLU A CA 1
ATOM 2863 C C . GLU A 1 361 ? -18.751 -9.850 28.869 1.00 95.31 361 GLU A C 1
ATOM 2865 O O . GLU A 1 361 ? -19.568 -9.703 27.964 1.00 95.31 361 GLU A O 1
ATOM 2870 N N . LEU A 1 362 ? -18.082 -8.820 29.400 1.00 95.25 362 LEU A N 1
ATOM 2871 C CA . LEU A 1 362 ? -18.287 -7.424 29.005 1.00 95.25 362 LEU A CA 1
ATOM 2872 C C . LEU A 1 362 ? -17.953 -7.179 27.530 1.00 95.25 362 LEU A C 1
ATOM 2874 O O . LEU A 1 362 ? -18.692 -6.474 26.846 1.00 95.25 362 LEU A O 1
ATOM 2878 N N . ARG A 1 363 ? -16.884 -7.797 27.013 1.00 95.31 363 ARG A N 1
ATOM 2879 C CA . ARG A 1 363 ? -16.534 -7.763 25.587 1.00 95.31 363 ARG A CA 1
ATOM 2880 C C . ARG A 1 363 ? -17.642 -8.383 24.738 1.00 95.31 363 ARG A C 1
ATOM 2882 O O . ARG A 1 363 ? -17.938 -7.868 23.667 1.00 95.31 363 ARG A O 1
ATOM 2889 N N . GLY A 1 364 ? -18.273 -9.454 25.222 1.00 96.06 364 GLY A N 1
ATOM 2890 C CA . GLY A 1 364 ? -19.412 -10.100 24.565 1.00 96.06 364 GLY A CA 1
ATOM 2891 C C . GLY A 1 364 ? -20.679 -9.240 24.487 1.00 96.06 364 GLY A C 1
ATOM 2892 O O . GLY A 1 364 ? -21.558 -9.545 23.685 1.00 96.06 364 GLY A O 1
ATOM 2893 N N . LEU A 1 365 ? -20.774 -8.160 25.274 1.00 96.75 365 LEU A N 1
ATOM 2894 C CA . LEU A 1 365 ? -21.884 -7.199 25.220 1.00 96.75 365 LEU A CA 1
ATOM 2895 C C . LEU A 1 365 ? -21.693 -6.118 24.148 1.00 96.75 365 LEU A C 1
ATOM 2897 O O . LEU A 1 365 ? -22.614 -5.333 23.897 1.00 96.75 365 LEU A O 1
ATOM 2901 N N . LEU A 1 366 ? -20.522 -6.062 23.518 1.00 97.06 366 LEU A N 1
ATOM 2902 C CA . LEU A 1 366 ? -20.189 -5.065 22.511 1.00 97.06 366 LEU A CA 1
ATOM 2903 C C . LEU A 1 366 ? -20.357 -5.644 21.107 1.00 97.06 366 LEU A C 1
ATOM 2905 O O . LEU A 1 366 ? -19.867 -6.726 20.790 1.00 97.06 366 LEU A O 1
ATOM 2909 N N . SER A 1 367 ? -21.033 -4.883 20.255 1.00 97.06 367 SER A N 1
ATOM 2910 C CA . SER A 1 367 ? -21.036 -5.068 18.812 1.00 97.06 367 SER A CA 1
ATOM 2911 C C . SER A 1 367 ? -20.030 -4.098 18.214 1.00 97.06 367 SER A C 1
ATOM 2913 O O . SER A 1 367 ? -20.112 -2.890 18.438 1.00 97.06 367 SER A O 1
ATOM 2915 N N . VAL A 1 368 ? -19.075 -4.632 17.460 1.00 96.75 368 VAL A N 1
ATOM 2916 C CA . VAL A 1 368 ? -18.050 -3.842 16.781 1.00 96.75 368 VAL A CA 1
ATOM 2917 C C . VAL A 1 368 ? -18.168 -4.100 15.295 1.00 96.75 368 VAL A C 1
ATOM 2919 O O . VAL A 1 368 ? -18.137 -5.252 14.863 1.00 96.75 368 VAL A O 1
ATOM 2922 N N . SER A 1 369 ? -18.295 -3.034 14.520 1.00 95.69 369 SER A N 1
ATOM 2923 C CA . SER A 1 369 ? -18.334 -3.110 13.064 1.00 95.69 369 SER A CA 1
ATOM 2924 C C . SER A 1 369 ? -17.493 -2.001 12.469 1.00 95.69 369 SER A C 1
ATOM 2926 O O . SER A 1 369 ? -17.580 -0.861 12.916 1.00 95.69 369 SER A O 1
ATOM 2928 N N . ASP A 1 370 ? -16.726 -2.321 11.439 1.00 94.38 370 ASP A N 1
ATOM 2929 C CA . ASP A 1 370 ? -16.029 -1.329 10.635 1.00 94.38 370 ASP A CA 1
ATOM 2930 C C . ASP A 1 370 ? -16.753 -1.138 9.301 1.00 94.38 370 ASP A C 1
ATOM 2932 O O . ASP A 1 370 ? -17.221 -2.109 8.7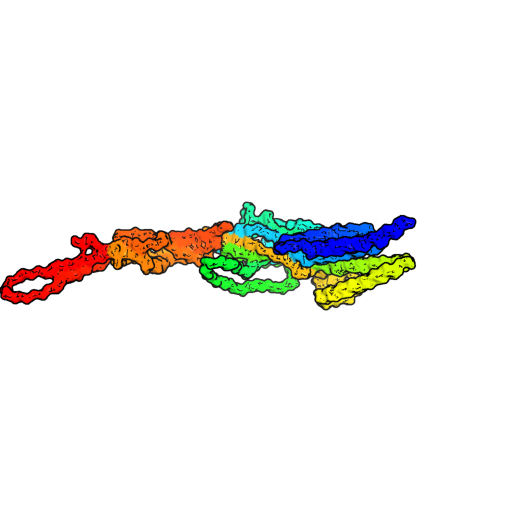02 1.00 94.38 370 ASP A O 1
ATOM 2936 N N . THR A 1 371 ? -16.833 0.103 8.818 1.00 91.06 371 THR A N 1
ATOM 2937 C CA . THR A 1 371 ? -17.504 0.394 7.535 1.00 91.06 371 THR A CA 1
ATOM 2938 C C . THR A 1 371 ? -16.763 -0.263 6.369 1.00 91.06 371 THR A C 1
ATOM 2940 O O . THR A 1 371 ? -17.373 -0.614 5.358 1.00 91.06 371 THR A O 1
ATOM 2943 N N . CYS A 1 372 ? -15.458 -0.480 6.537 1.00 89.94 372 CYS A N 1
ATOM 2944 C CA . CYS A 1 372 ? -14.581 -1.079 5.544 1.00 89.94 372 CYS A CA 1
ATOM 2945 C C . CYS A 1 372 ? -14.381 -2.588 5.718 1.00 89.94 372 CYS A C 1
ATOM 2947 O O . CYS A 1 372 ? -13.540 -3.163 5.028 1.00 89.94 372 CYS A O 1
ATOM 2949 N N . ASP A 1 373 ? -15.155 -3.225 6.609 1.00 89.81 373 ASP A N 1
ATOM 2950 C CA . ASP A 1 373 ? -15.078 -4.659 6.934 1.00 89.81 373 ASP A CA 1
ATOM 2951 C C . ASP A 1 373 ? -13.664 -5.110 7.351 1.00 89.81 373 ASP A C 1
ATOM 2953 O O . ASP A 1 373 ? -13.229 -6.239 7.105 1.00 89.81 373 ASP A O 1
ATOM 2957 N N . ARG A 1 374 ? -12.897 -4.203 7.968 1.00 88.12 374 ARG A N 1
ATOM 2958 C CA . ARG A 1 374 ? -11.537 -4.487 8.431 1.00 88.12 374 ARG A CA 1
ATOM 2959 C C . ARG A 1 374 ? -11.567 -5.026 9.860 1.00 88.12 374 ARG A C 1
ATOM 2961 O O . ARG A 1 374 ? -12.471 -4.704 10.634 1.00 88.12 374 ARG A O 1
ATOM 2968 N N . PRO A 1 375 ? -10.582 -5.854 10.251 1.00 92.62 375 PRO A N 1
ATOM 2969 C CA . PRO A 1 375 ? -10.515 -6.367 11.611 1.00 92.62 375 PRO A CA 1
ATOM 2970 C C . PRO A 1 375 ? -10.294 -5.219 12.604 1.00 92.62 375 PRO A C 1
ATOM 2972 O O . PRO A 1 375 ? -9.301 -4.500 12.513 1.00 92.62 375 PRO A O 1
ATOM 2975 N N . VAL A 1 376 ? -11.199 -5.085 13.573 1.00 95.31 376 VAL A N 1
ATOM 2976 C CA . VAL A 1 376 ? -11.112 -4.080 14.640 1.00 95.31 376 VAL A CA 1
ATOM 2977 C C . VAL A 1 376 ? -10.521 -4.713 15.895 1.00 95.31 376 VAL A C 1
ATOM 2979 O O . VAL A 1 376 ? -11.020 -5.723 16.397 1.00 95.31 376 VAL A O 1
ATOM 2982 N N . ASP A 1 377 ? -9.463 -4.106 16.422 1.00 95.31 377 ASP A N 1
ATOM 2983 C CA . ASP A 1 377 ? -8.916 -4.439 17.733 1.00 95.31 377 ASP A CA 1
ATOM 2984 C C . ASP A 1 377 ? -9.709 -3.694 18.807 1.00 95.31 377 ASP A C 1
ATOM 2986 O O . ASP A 1 377 ? -9.774 -2.469 18.791 1.00 95.31 377 ASP A O 1
ATOM 2990 N N . ILE A 1 378 ? -10.336 -4.421 19.727 1.00 95.25 378 ILE A N 1
ATOM 2991 C CA . ILE A 1 378 ? -11.136 -3.827 20.800 1.00 95.25 378 ILE A CA 1
ATOM 2992 C C . ILE A 1 378 ? -10.497 -4.077 22.156 1.00 95.25 378 ILE A C 1
ATOM 2994 O O . ILE A 1 378 ? -10.118 -5.207 22.486 1.00 95.25 378 ILE A O 1
ATOM 2998 N N . ASP A 1 379 ? -10.426 -3.015 22.951 1.00 94.25 379 ASP A N 1
ATOM 2999 C CA . ASP A 1 379 ? -9.828 -3.025 24.275 1.00 94.25 379 ASP A CA 1
ATOM 3000 C C . ASP A 1 379 ? -10.529 -2.041 25.218 1.00 94.25 379 ASP A C 1
ATOM 3002 O O . ASP A 1 379 ? -11.259 -1.152 24.788 1.00 94.25 379 ASP A O 1
ATOM 3006 N N . SER A 1 380 ? -10.296 -2.207 26.513 1.00 93.12 380 SER A N 1
ATOM 3007 C CA . SER A 1 380 ? -10.866 -1.382 27.576 1.00 93.12 380 SER A CA 1
ATOM 3008 C C . SER A 1 380 ? -9.846 -0.400 28.155 1.00 93.12 380 SER A C 1
ATOM 3010 O O . SER A 1 380 ? -8.667 -0.728 28.322 1.00 93.12 380 SER A O 1
ATOM 3012 N N . GLU A 1 381 ? -10.317 0.778 28.547 1.00 89.19 381 GLU A N 1
ATOM 3013 C CA . GLU A 1 381 ? -9.582 1.822 29.239 1.00 89.19 381 GLU A CA 1
ATOM 3014 C C . GLU A 1 381 ? -10.310 2.242 30.539 1.00 89.19 381 GLU A C 1
ATOM 3016 O O . GLU A 1 381 ? -11.522 2.471 30.535 1.00 89.19 381 GLU A O 1
ATOM 3021 N N . PRO A 1 382 ? -9.592 2.337 31.679 1.00 84.38 382 PRO A N 1
ATOM 3022 C CA . PRO A 1 382 ? -8.192 1.955 31.847 1.00 84.38 382 PRO A CA 1
ATOM 3023 C C . PRO A 1 382 ? -8.012 0.434 31.733 1.00 84.38 382 PRO A C 1
ATOM 3025 O O . PRO A 1 382 ? -8.778 -0.346 32.300 1.00 84.38 382 PRO A O 1
ATOM 3028 N N . ARG A 1 383 ? -6.951 0.008 31.035 1.00 75.56 383 ARG A N 1
ATOM 3029 C CA . ARG A 1 383 ? -6.610 -1.414 30.912 1.00 75.56 383 ARG A CA 1
ATOM 3030 C C . ARG A 1 383 ? -6.445 -2.033 32.295 1.00 75.56 383 ARG A C 1
ATOM 3032 O O . ARG A 1 383 ? -5.520 -1.692 33.035 1.00 75.56 383 ARG A O 1
ATOM 3039 N N . GLY A 1 384 ? -7.315 -2.982 32.623 1.00 63.22 384 GLY A N 1
ATOM 3040 C CA . GLY A 1 384 ? -7.203 -3.760 33.849 1.00 63.22 384 GLY A CA 1
ATOM 3041 C C . GLY A 1 384 ? -7.505 -2.973 35.122 1.00 63.22 384 GLY A C 1
ATOM 3042 O O . GLY A 1 384 ? -6.779 -3.141 36.105 1.00 63.22 384 GLY A O 1
ATOM 3043 N N . THR A 1 385 ? -8.569 -2.161 35.158 1.00 69.75 385 THR A N 1
ATOM 3044 C CA . THR A 1 385 ? -9.227 -1.783 36.425 1.00 69.75 385 THR A CA 1
ATOM 3045 C C . THR A 1 385 ? -9.581 -3.062 37.176 1.00 69.75 385 THR A C 1
ATOM 3047 O O . THR A 1 385 ? -10.572 -3.732 36.892 1.00 69.75 385 THR A O 1
ATOM 3050 N N . ARG A 1 386 ? -8.694 -3.461 38.094 1.00 83.31 386 ARG A N 1
ATOM 3051 C CA . ARG A 1 386 ? -8.745 -4.811 38.656 1.00 83.31 386 ARG A CA 1
ATOM 3052 C C . ARG A 1 386 ? -9.892 -4.978 39.622 1.00 83.31 386 ARG A C 1
ATOM 3054 O O . ARG A 1 386 ? -10.360 -6.095 39.723 1.00 83.31 386 ARG A O 1
ATOM 3061 N N . PHE A 1 387 ? -10.307 -3.934 40.330 1.00 94.00 387 PHE A N 1
ATOM 3062 C CA . PHE A 1 387 ? -11.246 -4.041 41.439 1.00 94.00 387 PHE A CA 1
ATOM 3063 C C . PHE A 1 387 ? -12.392 -3.042 41.290 1.00 94.00 387 PHE A C 1
ATOM 3065 O O . PHE A 1 387 ? -12.153 -1.854 41.072 1.00 94.00 387 PHE A O 1
ATOM 3072 N N . TRP A 1 388 ? -13.614 -3.542 41.420 1.00 94.88 388 TRP A N 1
ATOM 3073 C CA . TRP A 1 388 ? -14.857 -2.789 41.330 1.00 94.88 388 TRP A CA 1
ATOM 3074 C C . TRP A 1 388 ? -15.528 -2.781 42.706 1.00 94.88 388 TRP A C 1
ATOM 3076 O O . TRP A 1 388 ? -15.915 -3.851 43.183 1.00 94.88 388 TRP A O 1
ATOM 3086 N N . PRO A 1 389 ? -15.633 -1.617 43.371 1.00 94.75 389 PRO A N 1
ATOM 3087 C CA . PRO A 1 389 ? -16.205 -1.539 44.709 1.00 94.75 389 PRO A CA 1
ATOM 3088 C C . PRO A 1 389 ? -17.702 -1.854 44.721 1.00 94.75 389 PRO A C 1
ATOM 3090 O O . PRO A 1 389 ? -18.438 -1.451 43.817 1.00 94.75 389 PRO A O 1
ATOM 3093 N N . VAL A 1 390 ? -18.158 -2.519 45.783 1.00 95.00 390 VAL A N 1
ATOM 3094 C CA . VAL A 1 390 ? -19.587 -2.736 46.040 1.00 95.00 390 VAL A CA 1
ATOM 3095 C C . VAL A 1 390 ? -20.318 -1.394 46.164 1.00 95.00 390 VAL A C 1
ATOM 3097 O O . VAL A 1 390 ? -19.778 -0.419 46.692 1.00 95.00 390 VAL A O 1
ATOM 3100 N N . ASN A 1 391 ? -21.549 -1.325 45.657 1.00 92.62 391 ASN A N 1
ATOM 3101 C CA . ASN A 1 391 ? -22.409 -0.137 45.668 1.00 92.62 391 ASN A CA 1
ATOM 3102 C C . ASN A 1 391 ? -21.829 1.093 44.940 1.00 92.62 391 ASN A C 1
ATOM 3104 O O . ASN A 1 391 ? -22.317 2.210 45.127 1.00 92.62 391 ASN A O 1
ATOM 3108 N N . GLN A 1 392 ? -20.821 0.908 44.082 1.00 94.31 392 GLN A N 1
ATOM 3109 C CA . GLN A 1 392 ? -20.293 1.950 43.202 1.00 94.31 392 GLN A CA 1
ATOM 3110 C C . GLN A 1 392 ? -20.469 1.554 41.738 1.00 94.31 392 GLN A C 1
ATOM 3112 O O . GLN A 1 392 ? -20.375 0.385 41.367 1.00 94.31 392 GLN A O 1
ATOM 3117 N N . THR A 1 393 ? -20.732 2.551 40.892 1.00 95.50 393 THR A N 1
ATOM 3118 C CA . THR A 1 393 ? -20.709 2.361 39.439 1.00 95.50 393 THR A CA 1
ATOM 3119 C C . THR A 1 393 ? -19.304 2.655 38.937 1.00 95.50 393 THR A C 1
ATOM 3121 O O . THR A 1 393 ? -18.810 3.770 39.098 1.00 95.50 393 THR A O 1
ATOM 3124 N N . THR A 1 394 ? -18.665 1.658 38.335 1.00 95.25 394 THR A N 1
ATOM 3125 C CA . THR A 1 394 ? -17.388 1.823 37.639 1.00 95.25 394 THR A CA 1
ATOM 3126 C C . THR A 1 394 ? -17.667 1.990 36.153 1.00 95.25 394 THR A C 1
ATOM 3128 O O . THR A 1 394 ? -18.191 1.077 35.521 1.00 95.25 394 THR A O 1
ATOM 3131 N N . THR A 1 395 ? -17.318 3.141 35.586 1.00 94.56 395 THR A N 1
ATOM 3132 C CA . THR A 1 395 ? -17.395 3.352 34.136 1.00 94.56 395 THR A CA 1
ATOM 3133 C C . THR A 1 395 ? -16.118 2.834 33.482 1.00 94.56 395 THR A C 1
ATOM 3135 O O . THR A 1 395 ? -15.015 3.238 33.854 1.00 94.56 395 THR A O 1
ATOM 3138 N N . LEU A 1 396 ? -16.274 1.919 32.532 1.00 94.06 396 LEU A N 1
ATOM 3139 C CA . LEU A 1 396 ? -15.204 1.388 31.694 1.00 94.06 396 LEU A CA 1
ATOM 3140 C C . LEU A 1 396 ? -15.411 1.896 30.275 1.00 94.06 396 LEU A C 1
ATOM 3142 O O . LEU A 1 396 ? -16.485 1.698 29.713 1.00 94.06 396 LEU A O 1
ATOM 3146 N N . GLN A 1 397 ? -14.389 2.503 29.689 1.00 95.50 397 GLN A N 1
ATOM 3147 C CA . GLN A 1 397 ? -14.436 2.925 28.299 1.00 95.50 397 GLN A CA 1
ATOM 3148 C C . GLN A 1 397 ? -13.898 1.796 27.422 1.00 95.50 397 GLN A C 1
ATOM 3150 O O . GLN A 1 397 ? -12.826 1.274 27.688 1.00 95.50 397 GLN A O 1
ATOM 3155 N N . TRP A 1 398 ? -14.625 1.382 26.394 1.00 95.62 398 TRP A N 1
ATOM 3156 C CA . TRP A 1 398 ? -14.194 0.344 25.461 1.00 95.62 398 TRP A CA 1
ATOM 3157 C C . TRP A 1 398 ? -13.976 0.948 24.091 1.00 95.62 398 TRP A C 1
ATOM 3159 O O . TRP A 1 398 ? -14.924 1.449 23.498 1.00 95.62 398 TRP A O 1
ATOM 3169 N N . CYS A 1 399 ? -12.747 0.883 23.595 1.00 96.50 399 CYS A N 1
ATOM 3170 C CA . CYS A 1 399 ? -12.336 1.496 22.344 1.00 96.50 399 CYS A CA 1
ATOM 3171 C C . CYS A 1 399 ? -12.033 0.428 21.292 1.00 96.50 399 CYS A C 1
ATOM 3173 O O . CYS A 1 399 ? -11.244 -0.488 21.530 1.00 96.50 399 CYS A O 1
ATOM 3175 N N . GLY A 1 400 ? -12.663 0.554 20.126 1.00 96.06 400 GLY A N 1
ATOM 3176 C CA . GLY A 1 400 ? -12.359 -0.209 18.921 1.00 96.06 400 GLY A CA 1
ATOM 3177 C C . GLY A 1 400 ? -11.396 0.580 18.040 1.00 96.06 400 GLY A C 1
ATOM 3178 O O . GLY A 1 400 ? -11.621 1.765 17.801 1.00 96.06 400 GLY A O 1
ATOM 3179 N N . ARG A 1 401 ? -10.330 -0.073 17.573 1.00 95.62 401 ARG A N 1
ATOM 3180 C CA . ARG A 1 401 ? -9.263 0.492 16.744 1.00 95.62 401 ARG A CA 1
ATOM 3181 C C . ARG A 1 401 ? -9.115 -0.286 15.446 1.00 95.62 401 ARG A C 1
ATOM 3183 O O . ARG A 1 401 ? -8.920 -1.500 15.475 1.00 95.62 401 ARG A O 1
ATOM 3190 N N . ASP A 1 402 ? -9.162 0.407 14.322 1.00 93.44 402 ASP A N 1
ATOM 3191 C CA . ASP A 1 402 ? -8.919 -0.196 13.009 1.00 93.44 402 ASP A CA 1
ATOM 3192 C C . ASP A 1 402 ? -7.401 -0.255 12.685 1.00 93.44 402 ASP A C 1
ATOM 3194 O O . ASP A 1 402 ? -6.583 0.297 13.432 1.00 93.44 402 ASP A O 1
ATOM 3198 N N . PRO A 1 403 ? -6.959 -0.952 11.621 1.00 85.25 403 PRO A N 1
ATOM 3199 C CA . PRO A 1 403 ? -5.537 -1.049 11.291 1.00 85.25 403 PRO A CA 1
ATOM 3200 C C . PRO A 1 403 ? -4.963 0.182 10.559 1.00 85.25 403 PRO A C 1
ATOM 3202 O O . PRO A 1 403 ? -3.752 0.212 10.325 1.00 85.25 403 PRO A O 1
ATOM 3205 N N . GLY A 1 404 ? -5.769 1.197 10.215 1.00 78.00 404 GLY A N 1
ATOM 3206 C CA . GLY A 1 404 ? -5.332 2.306 9.355 1.00 78.00 404 GLY A CA 1
ATOM 3207 C C . GLY A 1 404 ? -5.114 1.922 7.884 1.00 78.00 404 GLY A C 1
ATOM 3208 O O . GLY A 1 404 ? -5.364 0.776 7.514 1.00 78.00 404 GLY A O 1
ATOM 3209 N N . PRO A 1 405 ? -4.653 2.832 7.006 1.00 78.75 405 PRO A N 1
ATOM 3210 C CA . PRO A 1 405 ? -4.088 4.146 7.312 1.00 78.75 405 PRO A CA 1
ATOM 3211 C C . PRO A 1 405 ? -5.122 5.276 7.257 1.00 78.75 405 PRO A C 1
ATOM 3213 O O . PRO A 1 405 ? -5.843 5.395 6.277 1.00 78.75 405 PRO A O 1
ATOM 3216 N N . ASN A 1 406 ? -5.119 6.174 8.243 1.00 81.44 406 ASN A N 1
ATOM 3217 C CA . ASN A 1 406 ? -6.022 7.343 8.247 1.00 81.44 406 ASN A CA 1
ATOM 3218 C C . ASN A 1 406 ? -5.363 8.636 7.777 1.00 81.44 406 ASN A C 1
ATOM 3220 O O . ASN A 1 406 ? -6.007 9.669 7.625 1.00 81.44 406 ASN A O 1
ATOM 3224 N N . SER A 1 407 ? -4.042 8.614 7.641 1.00 80.69 407 SER A N 1
ATOM 3225 C CA . SER A 1 407 ? -3.266 9.733 7.134 1.00 80.69 407 SER A CA 1
ATOM 3226 C C . SER A 1 407 ? -2.096 9.208 6.316 1.00 80.69 407 SER A C 1
ATOM 3228 O O . SER A 1 407 ? -1.701 8.049 6.460 1.00 80.69 407 SER A O 1
ATOM 3230 N N . ALA A 1 408 ? -1.480 10.089 5.526 1.00 73.00 408 ALA A N 1
ATOM 3231 C CA . ALA A 1 408 ? -0.258 9.786 4.782 1.00 73.00 408 ALA A CA 1
ATOM 3232 C C . ALA A 1 408 ? 0.897 9.293 5.680 1.00 73.00 408 ALA A C 1
ATOM 3234 O O . ALA A 1 408 ? 1.789 8.589 5.216 1.00 73.00 408 ALA A O 1
ATOM 3235 N N . THR A 1 409 ? 0.884 9.646 6.972 1.00 77.62 409 THR A N 1
ATOM 3236 C CA . THR A 1 409 ? 1.887 9.214 7.962 1.00 77.62 409 THR A CA 1
ATOM 3237 C C . THR A 1 409 ? 1.503 7.937 8.717 1.00 77.62 409 THR A C 1
ATOM 3239 O O . THR A 1 409 ? 2.222 7.521 9.623 1.00 77.62 409 THR A O 1
ATOM 3242 N N . GLY A 1 410 ? 0.376 7.312 8.364 1.00 75.94 410 GLY A N 1
ATOM 3243 C CA . GLY A 1 410 ? -0.238 6.220 9.119 1.00 75.94 410 GLY A CA 1
ATOM 3244 C C . GLY A 1 410 ? -1.203 6.717 10.201 1.00 75.94 410 GLY A C 1
ATOM 3245 O O . GLY A 1 410 ? -1.616 7.876 10.206 1.00 75.94 410 GLY A O 1
ATOM 3246 N N . GLY A 1 411 ? -1.608 5.828 11.104 1.00 84.44 411 GLY A N 1
ATOM 3247 C CA . GLY A 1 411 ? -2.609 6.102 12.146 1.00 84.44 411 GLY A CA 1
ATOM 3248 C C . GLY A 1 411 ? -3.724 5.061 12.142 1.00 84.44 411 GLY A C 1
ATOM 3249 O O . GLY A 1 411 ? -3.810 4.289 11.196 1.00 84.44 411 GLY A O 1
ATOM 3250 N N . ARG A 1 412 ? -4.529 5.028 13.206 1.00 89.44 412 ARG A N 1
ATOM 3251 C CA . ARG A 1 412 ? -5.665 4.109 13.392 1.00 89.44 412 ARG A CA 1
ATOM 3252 C C . ARG A 1 412 ? -6.880 4.907 13.809 1.00 89.44 412 ARG A C 1
ATOM 3254 O O . ARG A 1 412 ? -6.721 5.841 14.603 1.00 89.44 412 ARG A O 1
ATOM 3261 N N . ASN A 1 413 ? -8.058 4.591 13.274 1.00 90.19 413 ASN A N 1
ATOM 3262 C CA . ASN A 1 413 ? -9.258 5.264 13.749 1.00 90.19 413 ASN A CA 1
ATOM 3263 C C . ASN A 1 413 ? -9.672 4.594 15.047 1.00 90.19 413 ASN A C 1
ATOM 3265 O O . ASN A 1 413 ? -9.444 3.400 15.244 1.00 90.19 413 ASN A O 1
ATOM 3269 N N . GLU A 1 414 ? -10.266 5.379 15.932 1.00 94.25 414 GLU A N 1
ATOM 3270 C CA . GLU A 1 414 ? -10.708 4.914 17.232 1.00 94.25 414 GLU A CA 1
ATOM 3271 C C . GLU A 1 414 ? -12.113 5.437 17.503 1.00 94.25 414 GLU A C 1
ATOM 3273 O O . GLU A 1 414 ? -12.404 6.614 17.282 1.00 94.25 414 GLU A O 1
ATOM 3278 N N . ALA A 1 415 ? -12.973 4.557 18.002 1.00 96.00 415 ALA A N 1
ATOM 3279 C CA . ALA A 1 415 ? -14.245 4.933 18.595 1.00 96.00 415 ALA A CA 1
ATOM 3280 C C . ALA A 1 415 ? -14.423 4.192 19.910 1.00 96.00 415 ALA A C 1
ATOM 3282 O O . ALA A 1 415 ? -14.044 3.024 20.015 1.00 96.00 415 ALA A O 1
ATOM 3283 N N . CYS A 1 416 ? -15.025 4.861 20.891 1.00 96.31 416 CYS A N 1
ATOM 3284 C CA . CYS A 1 416 ? -15.200 4.309 22.222 1.00 96.31 416 CYS A CA 1
ATOM 3285 C C . CYS A 1 416 ? -16.660 4.336 22.680 1.00 96.31 416 CYS A C 1
ATOM 3287 O O . CYS A 1 416 ? -17.411 5.250 22.341 1.00 96.31 416 CYS A O 1
ATOM 3289 N N . ALA A 1 417 ? -17.029 3.354 23.499 1.00 96.12 417 ALA A N 1
ATOM 3290 C CA . ALA A 1 417 ? -18.311 3.272 24.186 1.00 96.12 417 ALA A CA 1
ATOM 3291 C C . ALA A 1 417 ? -18.099 3.064 25.688 1.00 96.12 417 ALA A C 1
ATOM 3293 O O . ALA A 1 417 ? -17.245 2.282 26.102 1.00 96.12 417 ALA A O 1
ATOM 3294 N N . ASP A 1 418 ? -18.905 3.735 26.505 1.00 96.06 418 ASP A N 1
ATOM 3295 C CA . ASP A 1 418 ? -18.831 3.615 27.958 1.00 96.06 418 ASP A CA 1
ATOM 3296 C C . ASP A 1 418 ? -19.773 2.511 28.458 1.00 96.06 418 ASP A C 1
ATOM 3298 O O . ASP A 1 418 ? -20.972 2.506 28.165 1.00 96.06 418 ASP A O 1
ATOM 3302 N N . ILE A 1 419 ? -19.238 1.596 29.266 1.00 95.25 419 ILE A N 1
ATOM 3303 C CA . ILE A 1 419 ? -19.995 0.573 29.989 1.00 95.25 419 ILE A CA 1
ATOM 3304 C C . ILE A 1 419 ? -19.998 0.920 31.472 1.00 95.25 419 ILE A C 1
ATOM 3306 O O . ILE A 1 419 ? -18.948 1.114 32.084 1.00 95.25 419 ILE A O 1
ATOM 3310 N N . ASN A 1 420 ? -21.185 0.935 32.071 1.00 96.00 420 ASN A N 1
ATOM 3311 C CA . ASN A 1 420 ? -21.345 1.166 33.498 1.00 96.00 420 ASN A CA 1
ATOM 3312 C C . ASN A 1 420 ? -21.480 -0.170 34.222 1.00 96.00 420 ASN A C 1
ATOM 3314 O O . ASN A 1 420 ? -22.480 -0.870 34.087 1.00 96.00 420 ASN A O 1
ATOM 3318 N N . VAL A 1 421 ? -20.469 -0.509 35.010 1.00 96.12 421 VAL A N 1
ATOM 3319 C CA . VAL A 1 421 ? -20.429 -1.735 35.799 1.00 96.12 421 VAL A CA 1
ATOM 3320 C C . VAL A 1 421 ? -20.886 -1.444 37.219 1.00 96.12 421 VAL A C 1
ATOM 3322 O O . VAL A 1 421 ? -20.355 -0.547 37.871 1.00 96.12 421 VAL A O 1
ATOM 3325 N N . GLN A 1 422 ? -21.844 -2.223 37.713 1.00 96.94 422 GLN A N 1
ATOM 3326 C CA . GLN A 1 422 ? -22.290 -2.171 39.102 1.00 96.94 422 GLN A CA 1
ATOM 3327 C C . GLN A 1 422 ? -21.938 -3.472 39.805 1.00 96.94 422 GLN A C 1
ATOM 3329 O O . GLN A 1 422 ? -22.175 -4.551 39.265 1.00 96.94 422 GLN A O 1
ATOM 3334 N N . VAL A 1 423 ? -21.397 -3.357 41.015 1.00 96.25 423 VAL A N 1
ATOM 3335 C CA . VAL A 1 423 ? -21.189 -4.493 41.912 1.00 96.25 423 VAL A CA 1
ATOM 3336 C C . VAL A 1 423 ? -22.135 -4.352 43.091 1.00 96.25 423 VAL A C 1
ATOM 3338 O O . VAL A 1 423 ? -22.179 -3.304 43.738 1.00 96.25 423 VAL A O 1
ATOM 3341 N N . VAL A 1 424 ? -22.895 -5.402 43.359 1.00 95.88 424 VAL A N 1
ATOM 3342 C CA . VAL A 1 424 ? -23.862 -5.484 44.452 1.00 95.88 424 VAL A CA 1
ATOM 3343 C C . VAL A 1 424 ? -23.513 -6.661 45.347 1.00 95.88 424 VAL A C 1
ATOM 3345 O O . VAL A 1 424 ? -22.899 -7.629 44.907 1.00 95.88 424 VAL A O 1
ATOM 3348 N N . ASP A 1 425 ? -23.901 -6.562 46.607 1.00 94.62 425 ASP A N 1
ATOM 3349 C CA . ASP A 1 425 ? -23.873 -7.684 47.531 1.00 94.62 425 ASP A CA 1
ATOM 3350 C C . ASP A 1 425 ? -25.304 -8.154 47.775 1.00 94.62 425 ASP A C 1
ATOM 3352 O O . ASP A 1 425 ? -26.161 -7.391 48.232 1.00 94.62 425 ASP A O 1
ATOM 3356 N N . THR A 1 426 ? -25.581 -9.396 47.397 1.00 93.19 426 THR A N 1
ATOM 3357 C CA . THR A 1 426 ? -26.885 -10.031 47.599 1.00 93.19 426 THR A CA 1
ATOM 3358 C C . THR A 1 426 ? -26.784 -11.289 48.451 1.00 93.19 426 THR A C 1
ATOM 3360 O O . THR A 1 426 ? -27.803 -11.945 48.713 1.00 93.19 426 THR A O 1
ATOM 3363 N N . ARG A 1 427 ? -25.578 -11.651 48.904 1.00 90.00 427 ARG A N 1
ATOM 3364 C CA . ARG A 1 427 ? -25.364 -12.851 49.704 1.00 90.00 427 ARG A CA 1
ATOM 3365 C C . ARG A 1 427 ? -25.726 -12.598 51.160 1.00 90.00 427 ARG A C 1
ATOM 3367 O O . ARG A 1 427 ? -25.390 -11.570 51.727 1.00 90.00 427 ARG A O 1
ATOM 3374 N N . PRO A 1 428 ? -26.410 -13.553 51.810 1.00 88.38 428 PRO A N 1
ATOM 3375 C CA . PRO A 1 428 ? -26.633 -13.447 53.237 1.00 88.38 428 PRO A CA 1
ATOM 3376 C C . PRO A 1 428 ? -25.294 -13.565 53.982 1.00 88.38 428 PRO A C 1
ATOM 3378 O O . PRO A 1 428 ? -24.422 -14.334 53.555 1.00 88.38 428 PRO A O 1
ATOM 3381 N N . PRO A 1 429 ? -25.156 -12.901 55.140 1.00 88.56 429 PRO A N 1
ATOM 3382 C CA . PRO A 1 429 ? -23.947 -12.990 55.938 1.00 88.56 429 PRO A CA 1
ATOM 3383 C C . PRO A 1 429 ? -23.713 -14.426 56.426 1.00 88.56 429 PRO A C 1
ATOM 3385 O O . PRO A 1 429 ? -24.647 -15.176 56.745 1.00 88.56 429 PRO A O 1
ATOM 3388 N N . LEU A 1 430 ? -22.443 -14.817 56.517 1.00 86.69 430 LEU A N 1
ATOM 3389 C CA . LEU A 1 430 ? -22.031 -16.122 57.018 1.00 86.69 430 LEU A CA 1
ATOM 3390 C C . LEU A 1 430 ? -22.088 -16.137 58.547 1.00 86.69 430 LEU A C 1
ATOM 3392 O O . LEU A 1 430 ? -21.445 -15.334 59.224 1.00 86.69 430 LEU A O 1
ATOM 3396 N N . MET A 1 431 ? -22.829 -17.098 59.100 1.00 88.12 431 MET A N 1
ATOM 3397 C CA . MET A 1 431 ? -22.870 -17.342 60.541 1.00 88.12 431 MET A CA 1
ATOM 3398 C C . MET A 1 431 ? -21.831 -18.390 60.943 1.00 88.12 431 MET A C 1
ATOM 3400 O O . MET A 1 431 ? -21.890 -19.547 60.523 1.00 88.12 431 MET A O 1
ATOM 3404 N N . LEU A 1 432 ? -20.908 -17.991 61.814 1.00 87.81 432 LEU A N 1
ATOM 3405 C CA . LEU A 1 432 ? -19.973 -18.875 62.498 1.00 87.81 432 LEU A CA 1
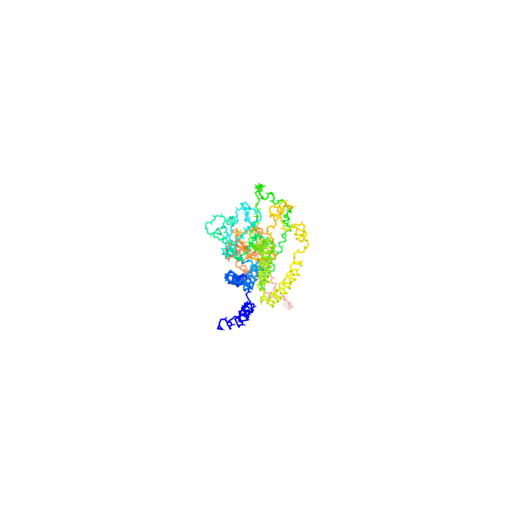ATOM 3406 C C . LEU A 1 432 ? -20.559 -19.239 63.859 1.00 87.81 432 LEU A C 1
ATOM 3408 O O . LEU A 1 432 ? -20.684 -18.400 64.756 1.00 87.81 432 LEU A O 1
ATOM 3412 N N . LEU A 1 433 ? -20.932 -20.509 64.004 1.00 87.38 433 LEU A N 1
ATOM 3413 C CA . LEU A 1 433 ? -21.409 -21.037 65.276 1.00 87.38 433 LEU A CA 1
ATOM 3414 C C . LEU A 1 433 ? -20.309 -20.908 66.346 1.00 87.38 433 LEU A C 1
ATOM 3416 O O . LEU A 1 433 ? -19.128 -21.089 66.027 1.00 87.38 433 LEU A O 1
ATOM 3420 N N . PRO A 1 434 ? -20.674 -20.642 67.613 1.00 88.00 434 PRO A N 1
ATOM 3421 C CA . PRO A 1 434 ? -19.714 -20.694 68.704 1.00 88.00 434 PRO A CA 1
ATOM 3422 C C . PRO A 1 434 ? -19.034 -22.073 68.778 1.00 88.00 434 PRO A C 1
ATOM 3424 O O . PRO A 1 434 ? -19.655 -23.081 68.415 1.00 88.00 434 PRO A O 1
ATOM 3427 N N . PRO A 1 435 ? -17.786 -22.160 69.275 1.00 86.25 435 PRO A N 1
ATOM 3428 C CA . PRO A 1 435 ? -17.137 -23.442 69.519 1.00 86.25 435 PRO A CA 1
ATOM 3429 C C . PRO A 1 435 ? -18.014 -24.338 70.399 1.00 86.25 435 PRO A C 1
ATOM 3431 O O . PRO A 1 435 ? -18.544 -23.892 71.416 1.00 86.25 435 PRO A O 1
ATOM 3434 N N . GLY A 1 436 ? -18.160 -25.611 70.026 1.00 84.75 436 GLY A N 1
ATOM 3435 C CA . GLY A 1 436 ? -18.931 -26.563 70.823 1.00 84.75 436 GLY A CA 1
ATOM 3436 C C . GLY A 1 436 ? -18.336 -26.716 72.224 1.00 84.75 436 GLY A C 1
ATOM 3437 O O . GLY A 1 436 ? -17.154 -27.035 72.364 1.00 84.75 436 GLY A O 1
ATOM 3438 N N . VAL A 1 437 ? -19.152 -26.511 73.262 1.00 82.19 437 VAL A N 1
ATOM 3439 C CA . VAL A 1 437 ? -18.728 -26.658 74.660 1.00 82.19 437 VAL A CA 1
ATOM 3440 C C . VAL A 1 437 ? -19.287 -27.960 75.228 1.00 82.19 437 VAL A C 1
ATOM 3442 O O . VAL A 1 437 ? -20.498 -28.133 75.333 1.00 82.19 437 VAL A O 1
ATOM 3445 N N . ASN A 1 438 ? -18.401 -28.876 75.622 1.00 78.75 438 ASN A N 1
ATOM 3446 C CA . ASN A 1 438 ? -18.774 -30.091 76.346 1.00 78.75 438 ASN A CA 1
ATOM 3447 C C . ASN A 1 438 ? -18.563 -29.867 77.844 1.00 78.75 438 ASN A C 1
ATOM 3449 O O . ASN A 1 438 ? -17.424 -29.714 78.286 1.00 78.75 438 ASN A O 1
ATOM 3453 N N . VAL A 1 439 ? -19.641 -29.875 78.631 1.00 78.00 439 VAL A N 1
ATOM 3454 C CA . VAL A 1 439 ? -19.563 -29.723 80.092 1.00 78.00 439 VAL A CA 1
ATOM 3455 C C . VAL A 1 439 ? -20.184 -30.924 80.785 1.00 78.00 439 VAL A C 1
ATOM 3457 O O . VAL A 1 439 ? -21.345 -31.257 80.563 1.00 78.00 439 VAL A O 1
ATOM 3460 N N . ILE A 1 440 ? -19.410 -31.559 81.664 1.00 77.00 440 ILE A N 1
ATOM 3461 C CA . ILE A 1 440 ? -19.896 -32.594 82.578 1.00 77.00 440 ILE A CA 1
ATOM 3462 C C . ILE A 1 440 ? -20.254 -31.896 83.893 1.00 77.00 440 ILE A C 1
ATOM 3464 O O . ILE A 1 440 ? -19.371 -31.480 84.641 1.00 77.00 440 ILE A O 1
ATOM 3468 N N . SER A 1 441 ? -21.552 -31.717 84.151 1.00 77.12 441 SER A N 1
ATOM 3469 C CA . SER A 1 441 ? -22.036 -31.022 85.350 1.00 77.12 441 SER A CA 1
ATOM 3470 C C . SER A 1 441 ? -22.128 -31.962 86.554 1.00 77.12 441 SER A C 1
ATOM 3472 O O . SER A 1 441 ? -22.757 -33.013 86.475 1.00 77.12 441 SER A O 1
ATOM 3474 N N . THR A 1 442 ? -21.562 -31.556 87.692 1.00 77.25 442 THR A N 1
ATOM 3475 C CA . THR A 1 442 ? -21.707 -32.239 88.994 1.00 77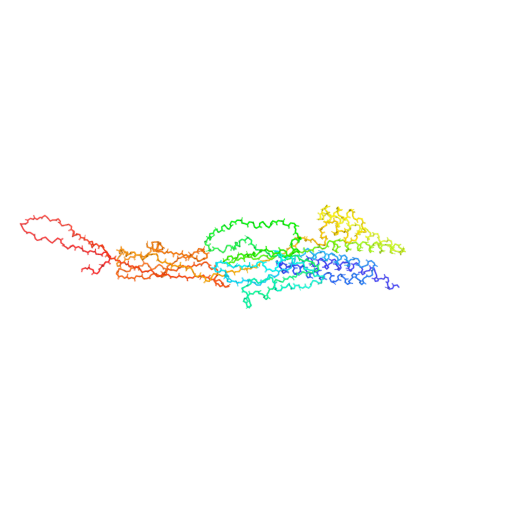.25 442 THR A CA 1
ATOM 3476 C C . THR A 1 442 ? -22.635 -31.497 89.964 1.00 77.25 442 THR A C 1
ATOM 3478 O O . THR A 1 442 ? -22.857 -31.967 91.079 1.00 77.25 442 THR A O 1
ATOM 3481 N N . ALA A 1 443 ? -23.206 -30.361 89.547 1.00 77.88 443 ALA A N 1
ATOM 3482 C CA . ALA A 1 443 ? -24.126 -29.541 90.334 1.00 77.88 443 ALA A CA 1
ATOM 3483 C C . ALA A 1 443 ? -25.514 -29.441 89.662 1.00 77.88 443 ALA A C 1
ATOM 3485 O O . ALA A 1 443 ? -25.600 -29.509 88.431 1.00 77.88 443 ALA A O 1
ATOM 3486 N N . PRO A 1 444 ? -26.602 -29.249 90.441 1.00 74.44 444 PRO A N 1
ATOM 3487 C CA . PRO A 1 444 ? -27.969 -29.175 89.915 1.00 74.44 444 PRO A CA 1
ATOM 3488 C C . PRO A 1 444 ? -28.264 -27.906 89.091 1.00 74.44 444 PRO A C 1
ATOM 3490 O O . PRO A 1 444 ? -29.266 -27.881 88.384 1.00 74.44 444 PRO A O 1
ATOM 3493 N N . ALA A 1 445 ? -27.408 -26.875 89.143 1.00 71.50 445 ALA A N 1
ATOM 3494 C CA . ALA A 1 445 ? -27.494 -25.689 88.290 1.00 71.50 445 ALA A CA 1
ATOM 3495 C C . ALA A 1 445 ? -26.096 -25.108 88.018 1.00 71.50 445 ALA A C 1
ATOM 3497 O O . ALA A 1 445 ? -25.376 -24.781 88.958 1.00 71.50 445 ALA A O 1
ATOM 3498 N N . ASN A 1 446 ? -25.737 -24.964 86.741 1.00 76.94 446 ASN A N 1
ATOM 3499 C CA . ASN A 1 446 ? -24.529 -24.282 86.277 1.00 76.94 446 ASN A CA 1
ATOM 3500 C C . ASN A 1 446 ? -24.908 -23.322 85.144 1.00 76.94 446 ASN A C 1
ATOM 3502 O O . ASN A 1 446 ? -25.647 -23.703 84.235 1.00 76.94 446 ASN A O 1
ATOM 3506 N N . THR A 1 447 ? -24.397 -22.094 85.185 1.00 79.88 447 THR A N 1
ATOM 3507 C CA . THR A 1 447 ? -24.506 -21.149 84.068 1.00 79.88 447 THR A CA 1
ATOM 3508 C C . THR A 1 447 ? -23.415 -21.485 83.058 1.00 79.88 447 THR A C 1
ATOM 3510 O O . THR A 1 447 ? -22.235 -21.462 83.403 1.00 79.88 447 THR A O 1
ATOM 3513 N N . LEU A 1 448 ? -23.801 -21.829 81.830 1.00 82.75 448 LEU A N 1
ATOM 3514 C CA . LEU A 1 448 ? -22.869 -22.150 80.752 1.00 82.75 448 LEU A CA 1
ATOM 3515 C C . LEU A 1 448 ? -22.765 -20.961 79.797 1.00 82.75 448 LEU A C 1
ATOM 3517 O O . LEU A 1 448 ? -23.746 -20.618 79.141 1.00 82.75 448 LEU A O 1
ATOM 3521 N N . ASP A 1 449 ? -21.586 -20.349 79.713 1.00 85.50 449 ASP A N 1
ATOM 3522 C CA . ASP A 1 449 ? -21.279 -19.409 78.636 1.00 85.50 449 ASP A CA 1
ATOM 3523 C C . ASP A 1 449 ? -21.000 -20.211 77.359 1.00 85.50 449 ASP A C 1
ATOM 3525 O O . ASP A 1 449 ? -19.991 -20.908 77.252 1.00 85.50 449 ASP A O 1
ATOM 3529 N N . VAL A 1 450 ? -21.938 -20.162 76.414 1.00 83.69 450 VAL A N 1
ATOM 3530 C CA . VAL A 1 450 ? -21.830 -20.832 75.109 1.00 83.69 450 VAL A CA 1
ATOM 3531 C C . VAL A 1 450 ? -21.052 -19.998 74.086 1.00 83.69 450 VAL A C 1
ATOM 3533 O O . VAL A 1 450 ? -20.937 -20.407 72.936 1.00 83.69 450 VAL A O 1
ATOM 3536 N N . GLY A 1 451 ? -20.507 -18.843 74.485 1.00 85.81 451 GLY A N 1
ATOM 3537 C CA . GLY A 1 451 ? -19.825 -17.907 73.599 1.00 85.81 451 GLY A CA 1
ATOM 3538 C C . GLY A 1 451 ? -20.785 -17.061 72.756 1.00 85.81 451 GLY A C 1
ATOM 3539 O O . GLY A 1 451 ? -22.005 -17.081 72.931 1.00 85.81 451 GLY A O 1
ATOM 3540 N N . ARG A 1 452 ? -20.219 -16.283 71.825 1.00 86.62 452 ARG A N 1
ATOM 3541 C CA . ARG A 1 452 ? -20.963 -15.452 70.863 1.00 86.62 452 ARG A CA 1
ATOM 3542 C C . ARG A 1 452 ? -20.826 -16.036 69.461 1.00 86.62 452 ARG A C 1
ATOM 3544 O O . ARG A 1 452 ? -19.743 -16.484 69.094 1.00 86.62 452 ARG A O 1
ATOM 3551 N N . ALA A 1 453 ? -21.914 -16.025 68.694 1.00 86.50 453 ALA A N 1
ATOM 3552 C CA . ALA A 1 453 ? -21.853 -16.338 67.272 1.00 86.50 453 ALA A CA 1
ATOM 3553 C C . ALA A 1 453 ? -21.100 -15.220 66.539 1.00 86.50 453 ALA A C 1
ATOM 3555 O O . ALA A 1 453 ? -21.287 -14.043 66.854 1.00 86.50 453 ALA A O 1
ATOM 3556 N N . GLY A 1 454 ? -20.252 -15.595 65.584 1.00 84.56 454 GLY A N 1
ATOM 3557 C CA . GLY A 1 454 ? -19.663 -14.647 64.645 1.00 84.56 454 GLY A CA 1
ATOM 3558 C C . GLY A 1 454 ? -20.607 -14.447 63.466 1.00 84.56 454 GLY A C 1
ATOM 3559 O O . GLY A 1 454 ? -21.150 -15.423 62.948 1.00 84.56 454 GLY A O 1
ATOM 3560 N N . VAL A 1 455 ? -20.792 -13.204 63.039 1.00 86.00 455 VAL A N 1
ATOM 3561 C CA . VAL A 1 455 ? -21.431 -12.870 61.764 1.00 86.00 455 VAL A CA 1
ATOM 3562 C C . VAL A 1 455 ? -20.344 -12.239 60.907 1.00 86.00 455 VAL A C 1
ATOM 3564 O O . VAL A 1 455 ? -19.644 -11.348 61.376 1.00 86.00 455 VAL A O 1
ATOM 3567 N N . PHE A 1 456 ? -20.142 -12.760 59.703 1.00 84.00 456 PHE A N 1
ATOM 3568 C CA . PHE A 1 456 ? -19.169 -12.227 58.759 1.00 84.00 456 PHE A CA 1
ATOM 3569 C C . PHE A 1 456 ? -19.846 -12.045 57.412 1.00 84.00 456 PHE A C 1
ATOM 3571 O O . PHE A 1 456 ? -20.299 -13.022 56.811 1.00 84.00 456 PHE A O 1
ATOM 3578 N N . ASP A 1 457 ? -19.909 -10.806 56.947 1.00 83.56 457 ASP A N 1
ATOM 3579 C CA . ASP A 1 457 ? -20.253 -10.516 55.568 1.00 83.56 457 ASP A CA 1
ATOM 3580 C C . ASP A 1 457 ? -18.964 -10.401 54.753 1.00 83.56 457 ASP A C 1
ATOM 3582 O O . ASP A 1 457 ? -18.025 -9.697 55.130 1.00 83.56 457 ASP A O 1
ATOM 3586 N N . VAL A 1 458 ? -18.892 -11.155 53.656 1.00 81.00 458 VAL A N 1
ATOM 3587 C CA . VAL A 1 458 ? -17.711 -11.137 52.796 1.00 81.00 458 VAL A CA 1
ATOM 3588 C C . VAL A 1 458 ? -17.616 -9.799 52.082 1.00 81.00 458 VAL A C 1
ATOM 3590 O O . VAL A 1 458 ? -16.499 -9.347 51.874 1.00 81.00 458 VAL A O 1
ATOM 3593 N N . ALA A 1 459 ? -18.726 -9.174 51.694 1.00 82.50 459 ALA A N 1
ATOM 3594 C CA . ALA A 1 459 ? -18.692 -7.957 50.893 1.00 82.50 459 ALA A CA 1
ATOM 3595 C C . ALA A 1 459 ? -18.739 -6.680 51.745 1.00 82.50 459 ALA A C 1
ATOM 3597 O O . ALA A 1 459 ? -18.146 -5.682 51.332 1.00 82.50 459 ALA A O 1
ATOM 3598 N N . ASP A 1 460 ? -19.348 -6.729 52.936 1.00 77.25 460 ASP A N 1
ATOM 3599 C CA . ASP A 1 460 ? -19.443 -5.603 53.875 1.00 77.25 460 ASP A CA 1
ATOM 3600 C C . ASP A 1 460 ? -18.748 -5.884 55.229 1.00 77.25 460 ASP A C 1
ATOM 3602 O O . ASP A 1 460 ? -19.377 -6.290 56.212 1.00 77.25 460 ASP A O 1
ATOM 3606 N N . PRO A 1 461 ? -17.426 -5.657 55.331 1.00 67.31 461 PRO A N 1
ATOM 3607 C CA . PRO A 1 461 ? -16.700 -5.880 56.578 1.00 67.31 461 PRO A CA 1
ATOM 3608 C C . PRO A 1 461 ? -16.995 -4.848 57.677 1.00 67.31 461 PRO A C 1
ATOM 3610 O O . PRO A 1 461 ? -16.446 -4.993 58.772 1.00 67.31 461 PRO A O 1
ATOM 3613 N N . GLU A 1 462 ? -17.796 -3.802 57.423 1.00 64.19 462 GLU A N 1
ATOM 3614 C CA . GLU A 1 462 ? -18.094 -2.774 58.434 1.00 64.19 462 GLU A CA 1
ATOM 3615 C C . GLU A 1 462 ? -19.110 -3.245 59.489 1.00 64.19 462 GLU A C 1
ATOM 3617 O O . GLU A 1 462 ? -19.290 -2.580 60.513 1.00 64.19 462 GLU A O 1
ATOM 3622 N N . VAL A 1 463 ? -19.721 -4.421 59.307 1.00 52.78 463 VAL A N 1
ATOM 3623 C CA . VAL A 1 463 ? -20.632 -5.010 60.295 1.00 52.78 463 VAL A CA 1
ATOM 3624 C C . VAL A 1 463 ? -19.861 -5.900 61.280 1.00 52.78 463 VAL A C 1
ATOM 3626 O O . VAL A 1 463 ? -19.647 -7.088 61.033 1.00 52.78 463 VAL A O 1
ATOM 3629 N N . VAL A 1 464 ? -19.474 -5.329 62.431 1.00 46.66 464 VAL A N 1
ATOM 3630 C CA . VAL A 1 464 ? -19.049 -6.074 63.640 1.00 46.66 464 VAL A CA 1
ATOM 3631 C C . VAL A 1 464 ? -19.893 -5.687 64.846 1.00 46.66 464 VAL A C 1
ATOM 3633 O O . VAL A 1 464 ? -19.919 -4.483 65.192 1.00 46.66 464 VAL A O 1
#

Secondary structure (DSSP, 8-state):
-GGGTSTTTSHHHHHHHHHHHHHHHTT------THHHHHHHHHHHHHHHHHHHHHHHHSPTTSSHHHHHHHHHHHHHHHTSPPEEEPPSPEEE--SSSSSEEEEE--SS-SS---EE--TT---EE--S-S--SS-S-TTSSTT-PPEEE-SS--EEEEEEE--S-------TTPPPPP----------------HHHHHTT-----PEEEEESEEEEEEEEEEEEEEIIIIIIIHHHHHHHHHHHHHHHHHHSTT-TTHHHHHHHHHHHHHHHHHHHHHHHSTTHHHHHHHHTTT---HHHHHHHHSS--SEEEEEEEEEEEEEEEE---SPPEEEESSPPPPEE--BTTEEEGGGTHHHHHHTEEEE-TT-PPPEEEEESTT--EEEBT-EEEEEEEEE----SSTT----EEEEEEEEEEE--SPPEEEPPPP------SS---------EEE-SS-TT--

Radius of gyration: 41.53 Å; chains: 1; bounding box: 90×54×147 Å